Protein 6Z0P (pdb70)

Organism: Burkholderia cepacia (NCBI:txid292)

Nearest PDB structures (foldseek):
  6z0p-assembly1_B  TM=1.001E+00  e=2.762E-47  Burkholderia cepacia
  3la6-assembly2_J  TM=9.218E-01  e=3.001E-26  Escherichia coli K-12
  3la6-assembly2_L  TM=9.408E-01  e=1.227E-25  Escherichia coli K-12
  3la6-assembly1_G  TM=9.274E-01  e=5.536E-26  Escherichia coli K-12
  3la6-assembly2_M  TM=9.421E-01  e=2.892E-25  Escherichia coli K-12

Secondary structure (DSSP, 8-state):
----HHHHHHHHT--EEEEEE--HHHHHHHHHHHHTT------HHHH-TT-HHHHHHHHHHHHHHHHHHHTT--EEEEE-SSSSSSHHHHHHHHHHHHHHTT--EEEEE--TTT--GGGG---HHHHHTTSS-HHHH-EE-SSTTEEEE---SPPS-HHHHHTSSHHHHHHHHHTTT-SEEEEEPPP--SHHHHHHHHHH-SEEEEEEETTT--HHHHHHHHHHHHHTT--EEEEEEEEE--/-----HHHHHHHHT--EEEEEE--HHHHHHHHHHHHTT-SS---HHHH-TT-HHHHHHHHHHHHHHHHHHHTT-SEEEEE-SSSSSSHHHHHHHHHHHHHHHT--EEEEE--TTT--GGGG---HHHHHHTSS-HHHH-EE-SSTTEEEE---SPPS-HHHHHTSSHHHHHHHHHHHHSSEEEEEPPP--SHHHHHHHHHH-SEEEEEEETTT--HHHHHHHHHHHHHTT--EEEEEEEEE-

B-factor: mean 25.48, std 6.14, range [12.29, 55.73]

Structure (mmCIF, N/CA/C/O backbone):
data_6Z0P
#
_entry.id   6Z0P
#
_cell.length_a   44.270
_cell.length_b   90.480
_cell.length_c   61.340
_cell.angle_alpha   90.000
_cell.angle_beta   111.110
_cell.angle_gamma   90.000
#
_symmetry.space_group_name_H-M   'P 1 21 1'
#
loop_
_entity.id
_entity.type
_entity.pdbx_description
1 polymer BceF
2 non-polymer "ADENOSINE-5'-DIPHOSPHATE"
3 water water
#
loop_
_atom_site.group_PDB
_atom_site.id
_atom_site.type_symbol
_atom_site.label_atom_id
_atom_site.label_alt_id
_atom_site.label_comp_id
_atom_site.label_asym_id
_atom_site.label_entity_id
_atom_site.label_seq_id
_atom_site.pdbx_PDB_ins_code
_atom_site.Cartn_x
_atom_site.Cartn_y
_atom_site.Cartn_z
_atom_site.occupancy
_atom_site.B_iso_or_equiv
_atom_site.auth_seq_id
_atom_site.auth_comp_id
_atom_site.auth_asym_id
_atom_site.auth_atom_id
_atom_site.pdbx_PDB_model_num
ATOM 1 N N . GLY A 1 7 ? 26.752 12.422 6.915 1.00 30.84 477 GLY A N 1
ATOM 2 C CA . GLY A 1 7 ? 27.404 11.110 6.615 1.00 30.18 477 GLY A CA 1
ATOM 3 C C . GLY A 1 7 ? 28.046 11.066 5.240 1.00 29.49 477 GLY A C 1
ATOM 4 O O . GLY A 1 7 ? 28.206 12.128 4.613 1.00 30.37 477 GLY A O 1
ATOM 5 N N . ILE A 1 8 ? 28.408 9.869 4.780 1.00 29.01 478 ILE A N 1
ATOM 6 C CA . ILE A 1 8 ? 29.114 9.677 3.480 1.00 28.32 478 ILE A CA 1
ATOM 7 C C . ILE A 1 8 ? 28.145 9.962 2.332 1.00 29.02 478 ILE A C 1
ATOM 8 O O . ILE A 1 8 ? 26.999 9.476 2.377 1.00 28.71 478 ILE A O 1
ATOM 13 N N . GLU A 1 9 ? 28.616 10.743 1.359 1.00 28.73 479 GLU A N 1
ATOM 14 C CA . GLU A 1 9 ? 27.853 11.166 0.157 1.00 29.69 479 GLU A CA 1
ATOM 15 C C . GLU A 1 9 ? 28.468 10.539 -1.094 1.00 29.65 479 GLU A C 1
ATOM 16 O O . GLU A 1 9 ? 27.714 10.228 -2.035 1.00 29.44 479 GLU A O 1
ATOM 22 N N . ASP A 1 10 ? 29.789 10.371 -1.104 1.00 29.59 480 ASP A N 1
ATOM 23 C CA . ASP A 1 10 ? 30.542 9.913 -2.298 1.00 30.15 480 ASP A CA 1
ATOM 24 C C . ASP A 1 10 ? 30.408 8.398 -2.424 1.00 30.24 480 ASP A C 1
ATOM 25 O O . ASP A 1 10 ? 30.869 7.665 -1.553 1.00 29.87 480 ASP A O 1
ATOM 30 N N . PRO A 1 11 ? 29.818 7.870 -3.522 1.00 30.46 481 PRO A N 1
ATOM 31 C CA . PRO A 1 11 ? 29.633 6.431 -3.665 1.00 30.99 481 PRO A CA 1
ATOM 32 C C . PRO A 1 11 ? 30.966 5.734 -3.960 1.00 32.26 481 PRO A C 1
ATOM 33 O O . PRO A 1 11 ? 31.091 4.566 -3.652 1.00 33.18 481 PRO A O 1
ATOM 37 N N . ASP A 1 12 ? 31.916 6.457 -4.552 1.00 33.53 482 ASP A N 1
ATOM 38 C CA . ASP A 1 12 ? 33.236 5.892 -4.925 1.00 34.76 482 ASP A CA 1
ATOM 39 C C . ASP A 1 12 ? 34.021 5.575 -3.648 1.00 34.32 482 ASP A C 1
ATOM 40 O O . ASP A 1 12 ? 34.732 4.551 -3.638 1.00 35.24 482 ASP A O 1
ATOM 45 N N . ARG A 1 13 ? 33.874 6.385 -2.601 1.00 33.68 483 ARG A N 1
ATOM 46 C CA . ARG A 1 13 ? 34.583 6.133 -1.323 1.00 32.69 483 ARG A CA 1
ATOM 47 C C . ARG A 1 13 ? 34.055 4.831 -0.703 1.00 30.77 483 ARG A C 1
ATOM 48 O O . ARG A 1 13 ? 34.864 4.103 -0.102 1.00 29.42 483 ARG A O 1
ATOM 56 N N . ILE A 1 14 ? 32.771 4.517 -0.886 1.00 28.97 484 ILE A N 1
ATOM 57 C CA . ILE A 1 14 ? 32.136 3.314 -0.269 1.00 28.13 484 ILE A CA 1
ATOM 58 C C . ILE A 1 14 ? 32.716 2.039 -0.888 1.00 27.45 484 ILE A C 1
ATOM 59 O O . ILE A 1 14 ? 33.126 1.144 -0.122 1.00 26.29 484 ILE A O 1
ATOM 64 N N . GLU A 1 15 ? 32.717 1.921 -2.215 1.00 28.03 485 GLU A N 1
ATOM 65 C CA . GLU A 1 15 ? 33.201 0.673 -2.863 1.00 28.92 485 GLU A CA 1
ATOM 66 C C . GLU A 1 15 ? 34.696 0.508 -2.561 1.00 28.85 485 GLU A C 1
ATOM 67 O O . GLU A 1 15 ? 35.130 -0.639 -2.376 1.00 28.83 485 GLU A O 1
ATOM 73 N N . ARG A 1 16 ? 35.442 1.611 -2.480 1.00 27.96 486 ARG A N 1
ATOM 74 C CA . ARG A 1 16 ? 36.918 1.576 -2.299 1.00 28.87 486 ARG A CA 1
ATOM 75 C C . ARG A 1 16 ? 37.266 1.161 -0.870 1.00 28.62 486 ARG A C 1
ATOM 76 O O . ARG A 1 16 ? 38.135 0.292 -0.710 1.00 28.26 486 ARG A O 1
ATOM 84 N N . ALA A 1 17 ? 36.613 1.764 0.121 1.00 28.41 487 ALA A N 1
ATOM 85 C CA . ALA A 1 17 ? 36.944 1.584 1.553 1.00 28.57 487 ALA A CA 1
ATOM 86 C C . ALA A 1 17 ? 36.502 0.212 2.068 1.00 28.75 487 ALA A C 1
ATOM 87 O O . ALA A 1 17 ? 37.163 -0.282 2.997 1.00 28.15 487 ALA A O 1
ATOM 89 N N . PHE A 1 18 ? 35.423 -0.374 1.544 1.00 28.14 488 PHE A N 1
ATOM 90 C CA . PHE A 1 18 ? 34.900 -1.654 2.092 1.00 28.70 488 PHE A CA 1
ATOM 91 C C . PHE A 1 18 ? 34.871 -2.771 1.051 1.00 27.70 488 PHE A C 1
ATOM 92 O O . PHE A 1 18 ? 34.366 -3.854 1.406 1.00 28.20 488 PHE A O 1
ATOM 100 N N . ASN A 1 19 ? 35.418 -2.553 -0.147 1.00 27.19 489 ASN A N 1
ATOM 101 C CA . ASN A 1 19 ? 35.312 -3.531 -1.262 1.00 26.19 489 ASN A CA 1
ATOM 102 C C . ASN A 1 19 ? 33.852 -3.988 -1.328 1.00 24.96 489 ASN A C 1
ATOM 103 O O . ASN A 1 19 ? 33.580 -5.208 -1.278 1.00 24.78 489 ASN A O 1
ATOM 108 N N . LEU A 1 20 ? 32.948 -3.014 -1.400 1.00 22.83 490 LEU A N 1
ATOM 109 C CA . LEU A 1 20 ? 31.488 -3.244 -1.453 1.00 21.37 490 LEU A CA 1
ATOM 110 C C . LEU A 1 20 ? 30.971 -2.673 -2.765 1.00 21.12 490 LEU A C 1
ATOM 111 O O . LEU A 1 20 ? 30.742 -1.471 -2.879 1.00 20.62 490 LEU A O 1
ATOM 116 N N . PRO A 1 21 ? 30.794 -3.518 -3.801 1.00 20.77 491 PRO A N 1
ATOM 117 C CA . PRO A 1 21 ? 30.343 -3.039 -5.102 1.00 20.91 491 PRO A CA 1
ATOM 118 C C . PRO A 1 21 ? 28.868 -2.635 -4.993 1.00 20.74 491 PRO A C 1
ATOM 119 O O . PRO A 1 21 ? 28.082 -3.382 -4.429 1.00 20.94 491 PRO A O 1
ATOM 123 N N . LEU A 1 22 ? 28.543 -1.444 -5.487 1.00 20.77 492 LEU A N 1
ATOM 124 C CA . LEU A 1 22 ? 27.167 -0.900 -5.412 1.00 20.74 492 LEU A CA 1
ATOM 125 C C . LEU A 1 22 ? 26.373 -1.425 -6.601 1.00 20.65 492 LEU A C 1
ATOM 126 O O . LEU A 1 22 ? 26.756 -1.138 -7.751 1.00 19.67 492 LEU A O 1
ATOM 131 N N . TYR A 1 23 ? 25.304 -2.160 -6.319 1.00 20.90 493 TYR A N 1
ATOM 132 C CA . TYR A 1 23 ? 24.433 -2.756 -7.359 1.00 21.19 493 TYR A CA 1
ATOM 133 C C . TYR A 1 23 ? 23.465 -1.705 -7.890 1.00 21.43 493 TYR A C 1
ATOM 134 O O . TYR A 1 23 ? 22.909 -1.931 -8.970 1.00 20.58 493 TYR A O 1
ATOM 143 N N . GLY A 1 24 ? 23.252 -0.615 -7.156 1.00 20.68 494 GLY A N 1
ATOM 144 C CA . GLY A 1 24 ? 22.394 0.470 -7.653 1.00 21.21 494 GLY A CA 1
ATOM 145 C C . GLY A 1 24 ? 22.618 1.783 -6.942 1.00 20.95 494 GLY A C 1
ATOM 146 O O . GLY A 1 24 ? 22.933 1.774 -5.747 1.00 20.39 494 GLY A O 1
ATOM 147 N N . LEU A 1 25 ? 22.444 2.870 -7.688 1.00 21.89 495 LEU A N 1
ATOM 148 C CA . LEU A 1 25 ? 22.393 4.259 -7.174 1.00 21.24 495 LEU A CA 1
ATOM 149 C C . LEU A 1 25 ? 20.971 4.778 -7.394 1.00 21.34 495 LEU A C 1
ATOM 150 O O . LEU A 1 25 ? 20.558 4.921 -8.570 1.00 20.66 495 LEU A O 1
ATOM 155 N N . VAL A 1 26 ? 20.227 4.987 -6.311 1.00 20.11 496 VAL A N 1
ATOM 156 C CA . VAL A 1 26 ? 18.793 5.386 -6.391 1.00 20.37 496 VAL A CA 1
ATOM 157 C C . VAL A 1 26 ? 18.681 6.836 -5.947 1.00 20.69 496 VAL A C 1
ATOM 158 O O . VAL A 1 26 ? 18.870 7.140 -4.776 1.00 21.73 496 VAL A O 1
ATOM 162 N N . PRO A 1 27 ? 18.345 7.760 -6.867 1.00 21.67 497 PRO A N 1
ATOM 163 C CA . PRO A 1 27 ? 18.194 9.168 -6.523 1.00 21.57 497 PRO A CA 1
ATOM 164 C C . PRO A 1 27 ? 17.077 9.462 -5.521 1.00 22.12 497 PRO A C 1
ATOM 165 O O . PRO A 1 27 ? 16.113 8.723 -5.444 1.00 21.07 497 PRO A O 1
ATOM 169 N N . GLN A 1 28 ? 17.229 10.564 -4.795 1.00 23.18 498 GLN A N 1
ATOM 170 C CA . GLN A 1 28 ? 16.107 11.162 -4.036 1.00 24.80 498 GLN A CA 1
ATOM 171 C C . GLN A 1 28 ? 15.065 11.600 -5.060 1.00 24.87 498 GLN A C 1
ATOM 172 O O . GLN A 1 28 ? 15.395 12.499 -5.850 1.00 25.04 498 GLN A O 1
ATOM 178 N N . SER A 1 29 ? 13.890 10.969 -5.074 1.00 24.77 499 SER A N 1
ATOM 179 C CA . SER A 1 29 ? 12.786 11.298 -6.013 1.00 24.37 499 SER A CA 1
ATOM 180 C C . SER A 1 29 ? 11.926 12.411 -5.412 1.00 23.38 499 SER A C 1
ATOM 181 O O . SER A 1 29 ? 11.380 12.209 -4.311 1.00 22.19 499 SER A O 1
ATOM 184 N N . ALA A 1 30 ? 11.808 13.537 -6.116 1.00 23.79 500 ALA A N 1
ATOM 185 C CA . ALA A 1 30 ? 11.003 14.696 -5.670 1.00 23.58 500 ALA A CA 1
ATOM 186 C C . ALA A 1 30 ? 9.523 14.300 -5.613 1.00 24.06 500 ALA A C 1
ATOM 187 O O . ALA A 1 30 ? 8.813 14.793 -4.719 1.00 23.78 500 ALA A O 1
ATOM 189 N N . GLU A 1 31 ? 9.073 13.434 -6.524 1.00 24.55 501 GLU A N 1
ATOM 190 C CA . GLU A 1 31 ? 7.648 13.009 -6.593 1.00 25.00 501 GLU A CA 1
ATOM 191 C C . GLU A 1 31 ? 7.311 12.146 -5.377 1.00 23.52 501 GLU A C 1
ATOM 192 O O . GLU A 1 31 ? 6.208 12.304 -4.818 1.00 22.25 501 GLU A O 1
ATOM 198 N N . GLN A 1 32 ? 8.226 11.265 -4.982 1.00 22.85 502 GLN A N 1
ATOM 199 C CA . GLN A 1 32 ? 8.035 10.445 -3.766 1.00 22.15 502 GLN A CA 1
ATOM 200 C C . GLN A 1 32 ? 7.862 11.396 -2.582 1.00 22.26 502 GLN A C 1
ATOM 201 O O . GLN A 1 32 ? 6.931 11.187 -1.794 1.00 23.61 502 GLN A O 1
ATOM 207 N N . VAL A 1 33 ? 8.719 12.412 -2.475 1.00 23.06 503 VAL A N 1
ATOM 208 C CA . VAL A 1 33 ? 8.651 13.397 -1.357 1.00 23.73 503 VAL A CA 1
ATOM 209 C C . VAL A 1 33 ? 7.251 14.019 -1.351 1.00 24.05 503 VAL A C 1
ATOM 210 O O . VAL A 1 33 ? 6.640 14.081 -0.272 1.00 24.22 503 VAL A O 1
ATOM 214 N N . LYS A 1 34 ? 6.759 14.432 -2.521 1.00 26.04 504 LYS A N 1
ATOM 215 C CA . LYS A 1 34 ? 5.421 15.062 -2.676 1.00 26.81 504 LYS A CA 1
ATOM 216 C C . LYS A 1 34 ? 4.335 14.098 -2.199 1.00 27.34 504 LYS A C 1
ATOM 217 O O . LYS A 1 34 ? 3.456 14.522 -1.428 1.00 28.99 504 LYS A O 1
ATOM 223 N N . LEU A 1 35 ? 4.392 12.853 -2.669 1.00 27.65 505 LEU A N 1
ATOM 224 C CA . LEU A 1 35 ? 3.375 11.811 -2.375 1.00 27.75 505 LEU A CA 1
ATOM 225 C C . LEU A 1 35 ? 3.323 11.506 -0.878 1.00 28.32 505 LEU A C 1
ATOM 226 O O . LEU A 1 35 ? 2.227 11.185 -0.387 1.00 28.70 505 LEU A O 1
ATOM 231 N N . ASP A 1 36 ? 4.469 11.559 -0.198 1.00 29.72 506 ASP A N 1
ATOM 232 C CA . ASP A 1 36 ? 4.567 11.298 1.261 1.00 30.17 506 ASP A CA 1
ATOM 233 C C . ASP A 1 36 ? 3.949 12.474 2.019 1.00 30.84 506 ASP A C 1
ATOM 234 O O . ASP A 1 36 ? 3.206 12.224 2.979 1.00 29.81 506 ASP A O 1
ATOM 239 N N . ALA A 1 37 ? 4.247 13.702 1.599 1.00 32.94 507 ALA A N 1
ATOM 240 C CA . ALA A 1 37 ? 3.635 14.934 2.147 1.00 34.88 507 ALA A CA 1
ATOM 241 C C . ALA A 1 37 ? 2.114 14.835 2.016 1.00 36.97 507 ALA A C 1
ATOM 242 O O . ALA A 1 37 ? 1.402 15.066 3.007 1.00 37.45 507 ALA A O 1
ATOM 244 N N . GLN A 1 38 ? 1.657 14.478 0.819 1.00 38.48 508 GLN A N 1
ATOM 245 C CA . GLN A 1 38 ? 0.225 14.360 0.452 1.00 40.24 508 GLN A CA 1
ATOM 246 C C . GLN A 1 38 ? -0.421 13.249 1.283 1.00 41.52 508 GLN A C 1
ATOM 247 O O . GLN A 1 38 ? -1.574 13.436 1.720 1.00 42.46 508 GLN A O 1
ATOM 253 N N . ALA A 1 39 ? 0.298 12.147 1.509 1.00 42.72 509 ALA A N 1
ATOM 254 C CA . ALA A 1 39 ? -0.187 11.010 2.325 1.00 44.07 509 ALA A CA 1
ATOM 255 C C . ALA A 1 39 ? -0.279 11.454 3.782 1.00 44.85 509 ALA A C 1
ATOM 256 O O . ALA A 1 39 ? -1.267 11.113 4.454 1.00 44.63 509 ALA A O 1
ATOM 258 N N . GLU A 1 40 ? 0.745 12.171 4.239 1.00 46.92 510 GLU A N 1
ATOM 259 C CA . GLU A 1 40 ? 0.827 12.709 5.618 1.00 48.40 510 GLU A CA 1
ATOM 260 C C . GLU A 1 40 ? -0.405 13.582 5.887 1.00 49.81 510 GLU A C 1
ATOM 261 O O . GLU A 1 40 ? -1.205 13.200 6.768 1.00 50.96 510 GLU A O 1
ATOM 267 N N . LYS A 1 41 ? -0.574 14.680 5.141 1.00 49.86 511 LYS A N 1
ATOM 268 C CA . LYS A 1 41 ? -1.628 15.700 5.427 1.00 50.61 511 LYS A CA 1
ATOM 269 C C . LYS A 1 41 ? -3.014 15.042 5.386 1.00 49.98 511 LYS A C 1
ATOM 270 O O . LYS A 1 41 ? -3.842 15.387 6.251 1.00 49.63 511 LYS A O 1
ATOM 276 N N . SER A 1 42 ? -3.262 14.131 4.441 1.00 48.89 512 SER A N 1
ATOM 277 C CA . SER A 1 42 ? -4.542 13.379 4.347 1.00 48.88 512 SER A CA 1
ATOM 278 C C . SER A 1 42 ? -4.549 12.298 5.432 1.00 48.78 512 SER A C 1
ATOM 279 O O . SER A 1 42 ? -3.529 11.600 5.543 1.00 50.47 512 SER A O 1
ATOM 282 N N . GLY A 1 43 ? -5.628 12.157 6.207 1.00 49.38 513 GLY A N 1
ATOM 283 C CA . GLY A 1 43 ? -5.689 11.152 7.288 1.00 49.54 513 GLY A CA 1
ATOM 284 C C . GLY A 1 43 ? -5.670 9.743 6.726 1.00 49.43 513 GLY A C 1
ATOM 285 O O . GLY A 1 43 ? -6.669 9.021 6.914 1.00 50.23 513 GLY A O 1
ATOM 286 N N . SER A 1 44 ? -4.565 9.358 6.079 1.00 48.70 514 SER A N 1
ATOM 287 C CA . SER A 1 44 ? -4.474 8.137 5.236 1.00 48.24 514 SER A CA 1
ATOM 288 C C . SER A 1 44 ? -3.753 7.008 5.965 1.00 47.02 514 SER A C 1
ATOM 289 O O . SER A 1 44 ? -2.869 7.276 6.807 1.00 47.07 514 SER A O 1
ATOM 292 N N . ARG A 1 45 ? -4.112 5.786 5.584 1.00 45.06 515 ARG A N 1
ATOM 293 C CA . ARG A 1 45 ? -3.619 4.536 6.200 1.00 44.12 515 ARG A CA 1
ATOM 294 C C . ARG A 1 45 ? -2.926 3.698 5.133 1.00 41.16 515 ARG A C 1
ATOM 295 O O . ARG A 1 45 ? -2.812 2.475 5.340 1.00 42.23 515 ARG A O 1
ATOM 303 N N . THR A 1 46 ? -2.489 4.317 4.037 1.00 38.83 516 THR A N 1
ATOM 304 C CA . THR A 1 46 ? -1.823 3.579 2.937 1.00 37.21 516 THR A CA 1
ATOM 305 C C . THR A 1 46 ? -0.645 4.385 2.391 1.00 35.83 516 THR A C 1
ATOM 306 O O . THR A 1 46 ? -0.700 5.630 2.440 1.00 36.79 516 THR A O 1
ATOM 310 N N . ARG A 1 47 ? 0.370 3.679 1.889 1.00 32.97 517 ARG A N 1
ATOM 311 C CA . ARG A 1 47 ? 1.587 4.275 1.282 1.00 32.53 517 ARG A CA 1
ATOM 312 C C . ARG A 1 47 ? 1.537 4.055 -0.226 1.00 31.00 517 ARG A C 1
ATOM 313 O O . ARG A 1 47 ? 1.305 2.932 -0.667 1.00 29.07 517 ARG A O 1
ATOM 321 N N . PRO A 1 48 ? 1.763 5.107 -1.050 1.00 30.72 518 PRO A N 1
ATOM 322 C CA . PRO A 1 48 ? 1.702 4.981 -2.505 1.00 30.44 518 PRO A CA 1
ATOM 323 C C . PRO A 1 48 ? 2.972 4.362 -3.097 1.00 29.42 518 PRO A C 1
ATOM 324 O O . PRO A 1 48 ? 4.051 4.877 -2.857 1.00 31.24 518 PRO A O 1
ATOM 328 N N . ILE A 1 49 ? 2.806 3.286 -3.867 1.00 28.27 519 ILE A N 1
ATOM 329 C CA . ILE A 1 49 ? 3.937 2.577 -4.527 1.00 27.15 519 ILE A CA 1
ATOM 330 C C . ILE A 1 49 ? 4.333 3.357 -5.779 1.00 25.75 519 ILE A C 1
ATOM 331 O O . ILE A 1 49 ? 3.530 3.418 -6.716 1.00 24.97 519 ILE A O 1
ATOM 336 N N . LEU A 1 50 ? 5.550 3.896 -5.786 1.00 24.27 520 LEU A N 1
ATOM 337 C CA . LEU A 1 50 ? 6.041 4.813 -6.843 1.00 23.74 520 LEU A CA 1
ATOM 338 C C . LEU A 1 50 ? 6.107 4.074 -8.182 1.00 22.68 520 LEU A C 1
ATOM 339 O O . LEU A 1 50 ? 5.687 4.663 -9.197 1.00 22.91 520 LEU A O 1
ATOM 344 N N . ALA A 1 51 ? 6.628 2.843 -8.180 1.00 21.11 521 ALA A N 1
ATOM 345 C CA . ALA A 1 51 ? 6.827 2.011 -9.389 1.00 21.29 521 ALA A CA 1
ATOM 346 C C . ALA A 1 51 ? 5.482 1.815 -10.096 1.00 21.39 521 ALA A C 1
ATOM 347 O O . ALA A 1 51 ? 5.483 1.722 -11.328 1.00 21.73 521 ALA A O 1
ATOM 349 N N . SER A 1 52 ? 4.388 1.763 -9.330 1.00 22.37 522 SER A N 1
ATOM 350 C CA . SER A 1 52 ? 2.995 1.669 -9.845 1.00 23.45 522 SER A CA 1
ATOM 351 C C . SER A 1 52 ? 2.543 3.022 -10.410 1.00 23.54 522 SER A C 1
ATOM 352 O O . SER A 1 52 ? 2.040 3.050 -11.552 1.00 25.25 522 SER A O 1
ATOM 355 N N . LEU A 1 53 ? 2.687 4.098 -9.633 1.00 23.40 523 LEU A N 1
ATOM 356 C CA . LEU A 1 53 ? 2.113 5.427 -9.976 1.00 23.25 523 LEU A CA 1
ATOM 357 C C . LEU A 1 53 ? 2.962 6.155 -11.017 1.00 23.10 523 LEU A C 1
ATOM 358 O O . LEU A 1 53 ? 2.372 6.902 -11.810 1.00 22.64 523 LEU A O 1
ATOM 363 N N . ARG A 1 54 ? 4.287 6.020 -10.971 1.00 21.59 524 ARG A N 1
ATOM 364 C CA . ARG A 1 54 ? 5.189 6.830 -11.835 1.00 22.07 524 ARG A CA 1
ATOM 365 C C . ARG A 1 54 ? 6.210 5.941 -12.531 1.00 21.68 524 ARG A C 1
ATOM 366 O O . ARG A 1 54 ? 7.386 5.955 -12.169 1.00 21.14 524 ARG A O 1
ATOM 374 N N . PRO A 1 55 ? 5.804 5.205 -13.591 1.00 21.02 525 PRO A N 1
ATOM 375 C CA . PRO A 1 55 ? 6.681 4.254 -14.269 1.00 21.28 525 PRO A CA 1
ATOM 376 C C . PRO A 1 55 ? 7.991 4.823 -14.819 1.00 21.23 525 PRO A C 1
ATOM 377 O O . PRO A 1 55 ? 8.889 4.045 -14.983 1.00 23.31 525 PRO A O 1
ATOM 381 N N . LYS A 1 56 ? 8.067 6.115 -15.145 1.00 21.89 526 LYS A N 1
ATOM 382 C CA . LYS A 1 56 ? 9.342 6.674 -15.668 1.00 22.56 526 LYS A CA 1
ATOM 383 C C . LYS A 1 56 ? 9.907 7.700 -14.677 1.00 23.18 526 LYS A C 1
ATOM 384 O O . LYS A 1 56 ? 10.687 8.575 -15.106 1.00 23.12 526 LYS A O 1
ATOM 390 N N . ASP A 1 57 ? 9.610 7.552 -13.385 1.00 22.60 527 ASP A N 1
ATOM 391 C CA . ASP A 1 57 ? 10.321 8.337 -12.343 1.00 23.09 527 ASP A CA 1
ATOM 392 C C . ASP A 1 57 ? 11.798 7.931 -12.398 1.00 22.57 527 ASP A C 1
ATOM 393 O O . ASP A 1 57 ? 12.083 6.734 -12.597 1.00 21.73 527 ASP A O 1
ATOM 398 N N . LEU A 1 58 ? 12.706 8.896 -12.268 1.00 22.70 528 LEU A N 1
ATOM 399 C CA . LEU A 1 58 ? 14.167 8.621 -12.307 1.00 23.28 528 LEU A CA 1
ATOM 400 C C . LEU A 1 58 ? 14.533 7.547 -11.280 1.00 22.67 528 LEU A C 1
ATOM 401 O O . LEU A 1 58 ? 15.379 6.700 -11.610 1.00 23.28 528 LEU A O 1
ATOM 406 N N . SER A 1 59 ? 13.922 7.564 -10.095 1.00 22.30 529 SER A N 1
ATOM 407 C CA . SER A 1 59 ? 14.199 6.556 -9.040 1.00 22.02 529 SER A CA 1
ATOM 408 C C . SER A 1 59 ? 13.697 5.189 -9.499 1.00 22.60 529 SER A C 1
ATOM 409 O O . SER A 1 59 ? 14.461 4.220 -9.390 1.00 21.67 529 SER A O 1
ATOM 412 N N . VAL A 1 60 ? 12.477 5.135 -10.033 1.00 23.13 530 VAL A N 1
ATOM 413 C CA . VAL A 1 60 ? 11.893 3.884 -10.598 1.00 23.27 530 VAL A CA 1
ATOM 414 C C . VAL A 1 60 ? 12.800 3.404 -11.731 1.00 23.93 530 VAL A C 1
ATOM 415 O O . VAL A 1 60 ? 12.994 2.186 -11.854 1.00 24.07 530 VAL A O 1
ATOM 419 N N . GLU A 1 61 ? 13.334 4.322 -12.534 1.00 24.01 531 GLU A N 1
ATOM 420 C CA . GLU A 1 61 ? 14.209 3.943 -13.668 1.00 24.92 531 GLU A CA 1
ATOM 421 C C . GLU A 1 61 ? 15.503 3.345 -13.108 1.00 23.92 531 GLU A C 1
ATOM 422 O O . GLU A 1 61 ? 16.001 2.367 -13.686 1.00 23.79 531 GLU A O 1
ATOM 428 N N . SER A 1 62 ? 16.033 3.893 -12.017 1.00 22.83 532 SER A N 1
ATOM 429 C CA . SER A 1 62 ? 17.294 3.377 -11.426 1.00 22.35 532 SER A CA 1
ATOM 430 C C . SER A 1 62 ? 17.035 1.994 -10.821 1.00 21.87 532 SER A C 1
ATOM 431 O O . SER A 1 62 ? 17.943 1.147 -10.870 1.00 21.56 532 SER A O 1
ATOM 434 N N . LEU A 1 63 ? 15.826 1.778 -10.305 1.00 20.81 533 LEU A N 1
ATOM 435 C CA . LEU A 1 63 ? 15.415 0.520 -9.628 1.00 21.36 533 LEU A CA 1
ATOM 436 C C . LEU A 1 63 ? 15.232 -0.626 -10.631 1.00 21.74 533 LEU A C 1
ATOM 437 O O . LEU A 1 63 ? 15.387 -1.782 -10.214 1.00 20.72 533 LEU A O 1
ATOM 442 N N . ARG A 1 64 ? 14.887 -0.344 -11.891 1.00 23.32 534 ARG A N 1
ATOM 443 C CA . ARG A 1 64 ? 14.752 -1.411 -12.923 1.00 24.08 534 ARG A CA 1
ATOM 444 C C . ARG A 1 64 ? 16.145 -1.940 -13.252 1.00 24.27 534 ARG A C 1
ATOM 445 O O . ARG A 1 64 ? 16.297 -3.156 -13.455 1.00 23.31 534 ARG A O 1
ATOM 453 N N . SER A 1 65 ? 17.125 -1.047 -13.275 1.00 25.26 535 SER A N 1
ATOM 454 C CA . SER A 1 65 ? 18.549 -1.410 -13.450 1.00 25.92 535 SER A CA 1
ATOM 455 C C . SER A 1 65 ? 19.005 -2.300 -12.292 1.00 26.13 535 SER A C 1
ATOM 456 O O . SER A 1 65 ? 19.702 -3.298 -12.540 1.00 26.71 535 SER A O 1
ATOM 459 N N . LEU A 1 66 ? 18.628 -1.932 -11.071 1.00 25.36 536 LEU A N 1
ATOM 460 C CA . LEU A 1 66 ? 18.985 -2.679 -9.840 1.00 25.81 536 LEU A CA 1
ATOM 461 C C . LEU A 1 66 ? 18.332 -4.059 -9.907 1.00 26.13 536 LEU A C 1
ATOM 462 O O . LEU A 1 66 ? 19.036 -5.060 -9.709 1.00 26.35 536 LEU A O 1
ATOM 467 N N . ARG A 1 67 ? 17.028 -4.085 -10.188 1.00 27.13 537 ARG A N 1
ATOM 468 C CA . ARG A 1 67 ? 16.227 -5.329 -10.321 1.00 27.50 537 ARG A CA 1
ATOM 469 C C . ARG A 1 67 ? 16.963 -6.362 -11.186 1.00 27.93 537 ARG A C 1
ATOM 470 O O . ARG A 1 67 ? 17.029 -7.521 -10.765 1.00 27.26 537 ARG A O 1
ATOM 478 N N . THR A 1 68 ? 17.474 -5.974 -12.356 1.00 27.53 538 THR A N 1
ATOM 479 C CA . THR A 1 68 ? 18.143 -6.905 -13.306 1.00 27.79 538 THR A CA 1
ATOM 480 C C . THR A 1 68 ? 19.458 -7.419 -12.703 1.00 27.31 538 THR A C 1
ATOM 481 O O . THR A 1 68 ? 19.748 -8.616 -12.850 1.00 26.74 538 THR A O 1
ATOM 485 N N . ALA A 1 69 ? 20.230 -6.545 -12.063 1.00 27.67 539 ALA A N 1
ATOM 486 C CA . ALA A 1 69 ? 21.548 -6.885 -11.477 1.00 27.98 539 ALA A CA 1
ATOM 487 C C . ALA A 1 69 ? 21.368 -7.920 -10.359 1.00 28.56 539 ALA A C 1
ATOM 488 O O . ALA A 1 69 ? 22.142 -8.895 -10.322 1.00 28.09 539 ALA A O 1
ATOM 490 N N . MET A 1 70 ? 20.359 -7.731 -9.506 1.00 29.71 540 MET A N 1
ATOM 491 C CA . MET A 1 70 ? 20.022 -8.659 -8.392 1.00 31.13 540 MET A CA 1
ATOM 492 C C . MET A 1 70 ? 19.583 -10.016 -8.954 1.00 32.13 540 MET A C 1
ATOM 493 O O . MET A 1 70 ? 19.904 -11.036 -8.323 1.00 33.53 540 MET A O 1
ATOM 498 N N . GLN A 1 71 ? 18.858 -10.026 -10.076 1.00 34.02 541 GLN A N 1
ATOM 499 C CA . GLN A 1 71 ? 18.355 -11.278 -10.708 1.00 34.67 541 GLN A CA 1
ATOM 500 C C . GLN A 1 71 ? 19.542 -12.127 -11.156 1.00 35.12 541 GLN A C 1
ATOM 501 O O . GLN A 1 71 ? 19.528 -13.346 -10.905 1.00 35.30 541 GLN A O 1
ATOM 507 N N . PHE A 1 72 ? 20.529 -11.497 -11.787 1.00 34.71 542 PHE A N 1
ATOM 508 C CA . PHE A 1 72 ? 21.777 -12.173 -12.215 1.00 34.58 542 PHE A CA 1
ATOM 509 C C . PHE A 1 72 ? 22.506 -12.681 -10.964 1.00 34.38 542 PHE A C 1
ATOM 510 O O . PHE A 1 72 ? 22.995 -13.826 -10.981 1.00 33.09 542 PHE A O 1
ATOM 518 N N . ALA A 1 73 ? 22.547 -11.872 -9.901 1.00 34.09 543 ALA A N 1
ATOM 519 C CA . ALA A 1 73 ? 23.202 -12.236 -8.624 1.00 34.41 543 ALA A CA 1
ATOM 520 C C . ALA A 1 73 ? 22.593 -13.536 -8.097 1.00 34.65 543 ALA A C 1
ATOM 521 O O . ALA A 1 73 ? 23.348 -14.504 -7.893 1.00 35.38 543 ALA A O 1
ATOM 523 N N . MET A 1 74 ? 21.274 -13.556 -7.906 1.00 36.30 544 MET A N 1
ATOM 524 C CA . MET A 1 74 ? 20.578 -14.687 -7.234 1.00 37.20 544 MET A CA 1
ATOM 525 C C . MET A 1 74 ? 20.620 -15.963 -8.091 1.00 38.79 544 MET A C 1
ATOM 526 O O . MET A 1 74 ? 20.693 -17.045 -7.477 1.00 38.84 544 MET A O 1
ATOM 531 N N . MET A 1 75 ? 20.621 -15.886 -9.426 1.00 39.01 545 MET A N 1
ATOM 532 C CA . MET A 1 75 ? 20.697 -17.133 -10.243 1.00 41.00 545 MET A CA 1
ATOM 533 C C . MET A 1 75 ? 22.143 -17.650 -10.306 1.00 40.50 545 MET A C 1
ATOM 534 O O . MET A 1 75 ? 22.303 -18.879 -10.417 1.00 41.36 545 MET A O 1
ATOM 539 N N . ASP A 1 76 ? 23.165 -16.786 -10.253 1.00 40.78 546 ASP A N 1
ATOM 540 C CA . ASP A 1 76 ? 24.576 -17.245 -10.113 1.00 40.64 546 ASP A CA 1
ATOM 541 C C . ASP A 1 76 ? 24.733 -17.990 -8.794 1.00 39.99 546 ASP A C 1
ATOM 542 O O . ASP A 1 76 ? 25.558 -18.924 -8.714 1.00 40.11 546 ASP A O 1
ATOM 547 N N . ALA A 1 77 ? 23.996 -17.545 -7.788 1.00 38.75 547 ALA A N 1
ATOM 548 C CA . ALA A 1 77 ? 24.101 -18.100 -6.429 1.00 37.81 547 ALA A CA 1
ATOM 549 C C . ALA A 1 77 ? 23.216 -19.341 -6.312 1.00 36.91 547 ALA A C 1
ATOM 550 O O . ALA A 1 77 ? 23.297 -20.011 -5.265 1.00 36.41 547 ALA A O 1
ATOM 552 N N . LYS A 1 78 ? 22.416 -19.634 -7.342 1.00 35.25 548 LYS A N 1
ATOM 553 C CA . LYS A 1 78 ? 21.433 -20.747 -7.326 1.00 35.51 548 LYS A CA 1
ATOM 554 C C . LYS A 1 78 ? 20.640 -20.628 -6.025 1.00 34.68 548 LYS A C 1
ATOM 555 O O . LYS A 1 78 ? 20.667 -21.561 -5.197 1.00 35.77 548 LYS A O 1
ATOM 561 N N . ASN A 1 79 ? 19.998 -19.482 -5.846 1.00 32.45 549 ASN A N 1
ATOM 562 C CA . ASN A 1 79 ? 19.265 -19.155 -4.606 1.00 30.33 549 ASN A CA 1
ATOM 563 C C . ASN A 1 79 ? 18.136 -18.222 -4.971 1.00 28.64 549 ASN A C 1
ATOM 564 O O . ASN A 1 79 ? 18.395 -17.208 -5.642 1.00 27.78 549 ASN A O 1
ATOM 569 N N . ARG A 1 80 ? 16.939 -18.523 -4.488 1.00 27.82 550 ARG A N 1
ATOM 570 C CA . ARG A 1 80 ? 15.834 -17.627 -4.867 1.00 27.38 550 ARG A CA 1
ATOM 571 C C . ARG A 1 80 ? 15.372 -16.828 -3.664 1.00 24.68 550 ARG A C 1
ATOM 572 O O . ARG A 1 80 ? 14.288 -16.231 -3.719 1.00 22.48 550 ARG A O 1
ATOM 580 N N . VAL A 1 81 ? 16.269 -16.650 -2.710 1.00 22.71 551 VAL A N 1
ATOM 581 C CA . VAL A 1 81 ? 16.028 -15.748 -1.561 1.00 21.68 551 VAL A CA 1
ATOM 582 C C . VAL A 1 81 ? 16.921 -14.526 -1.742 1.00 20.27 551 VAL A C 1
ATOM 583 O O . VAL A 1 81 ? 18.136 -14.700 -1.923 1.00 20.56 551 VAL A O 1
ATOM 587 N N . ILE A 1 82 ? 16.305 -13.348 -1.737 1.00 18.80 552 ILE A N 1
ATOM 588 C CA . ILE A 1 82 ? 17.001 -12.031 -1.704 1.00 18.30 552 ILE A CA 1
ATOM 589 C C . ILE A 1 82 ? 16.710 -11.392 -0.346 1.00 17.30 552 ILE A C 1
ATOM 590 O O . ILE A 1 82 ? 15.536 -11.411 0.107 1.00 16.36 552 ILE A O 1
ATOM 595 N N . VAL A 1 83 ? 17.744 -10.827 0.273 1.00 16.23 553 VAL A N 1
ATOM 596 C CA . VAL A 1 83 ? 17.610 -10.132 1.580 1.00 16.17 553 VAL A CA 1
ATOM 597 C C . VAL A 1 83 ? 18.198 -8.725 1.442 1.00 15.54 553 VAL A C 1
ATOM 598 O O . VAL A 1 83 ? 19.352 -8.573 0.976 1.00 15.25 553 VAL A O 1
ATOM 602 N N . LEU A 1 84 ? 17.416 -7.729 1.838 1.00 15.35 554 LEU A N 1
ATOM 603 C CA . LEU A 1 84 ? 17.913 -6.353 2.066 1.00 15.24 554 LEU A CA 1
ATOM 604 C C . LEU A 1 84 ? 17.984 -6.098 3.571 1.00 14.88 554 LEU A C 1
ATOM 605 O O . LEU A 1 84 ? 17.006 -6.374 4.292 1.00 15.00 554 LEU A O 1
ATOM 610 N N . THR A 1 85 ? 19.121 -5.578 4.020 1.00 14.52 555 THR A N 1
ATOM 611 C CA . THR A 1 85 ? 19.308 -5.118 5.415 1.00 15.33 555 THR A CA 1
ATOM 612 C C . THR A 1 85 ? 19.926 -3.726 5.378 1.00 15.28 555 THR A C 1
ATOM 613 O O . THR A 1 85 ? 20.199 -3.223 4.285 1.00 15.56 555 THR A O 1
ATOM 617 N N . GLY A 1 86 ? 20.129 -3.126 6.539 1.00 16.22 556 GLY A N 1
ATOM 618 C CA . GLY A 1 86 ? 20.731 -1.789 6.607 1.00 17.16 556 GLY A CA 1
ATOM 619 C C . GLY A 1 86 ? 21.252 -1.508 8.003 1.00 18.11 556 GLY A C 1
ATOM 620 O O . GLY A 1 86 ? 20.938 -2.236 8.932 1.00 19.27 556 GLY A O 1
ATOM 621 N N . PRO A 1 87 ? 22.044 -0.434 8.175 1.00 20.09 557 PRO A N 1
ATOM 622 C CA . PRO A 1 87 ? 22.638 -0.113 9.470 1.00 20.18 557 PRO A CA 1
ATOM 623 C C . PRO A 1 87 ? 21.613 0.370 10.500 1.00 20.42 557 PRO A C 1
ATOM 624 O O . PRO A 1 87 ? 21.750 0.044 11.659 1.00 20.57 557 PRO A O 1
ATOM 628 N N . THR A 1 88 ? 20.639 1.164 10.066 1.00 20.17 558 THR A N 1
ATOM 629 C CA . THR A 1 88 ? 19.611 1.736 10.968 1.00 20.99 558 THR A CA 1
ATOM 630 C C . THR A 1 88 ? 18.300 1.928 10.222 1.00 20.99 558 THR A C 1
ATOM 631 O O . THR A 1 88 ? 18.266 1.854 8.998 1.00 21.19 558 THR A O 1
ATOM 635 N N . PRO A 1 89 ? 17.191 2.236 10.927 1.00 21.40 559 PRO A N 1
ATOM 636 C CA . PRO A 1 89 ? 15.989 2.764 10.283 1.00 21.70 559 PRO A CA 1
ATOM 637 C C . PRO A 1 89 ? 16.203 4.131 9.617 1.00 21.68 559 PRO A C 1
ATOM 638 O O . PRO A 1 89 ? 17.167 4.800 9.945 1.00 23.19 559 PRO A O 1
ATOM 642 N N . GLY A 1 90 ? 15.300 4.509 8.709 1.00 20.89 560 GLY A N 1
ATOM 643 C CA . GLY A 1 90 ? 15.289 5.837 8.060 1.00 20.56 560 GLY A CA 1
ATOM 644 C C . GLY A 1 90 ? 16.165 5.902 6.824 1.00 20.27 560 GLY A C 1
ATOM 645 O O . GLY A 1 90 ? 16.445 7.020 6.376 1.00 21.42 560 GLY A O 1
ATOM 646 N N . ILE A 1 91 ? 16.535 4.754 6.256 1.00 18.97 561 ILE A N 1
ATOM 647 C CA . ILE A 1 91 ? 17.503 4.668 5.122 1.00 18.94 561 ILE A CA 1
ATOM 648 C C . ILE A 1 91 ? 16.755 4.472 3.796 1.00 18.70 561 ILE A C 1
ATOM 649 O O . ILE A 1 91 ? 17.382 4.660 2.738 1.00 18.36 561 ILE A O 1
ATOM 654 N N . GLY A 1 92 ? 15.474 4.098 3.847 1.00 18.46 562 GLY A N 1
ATOM 655 C CA . GLY A 1 92 ? 14.6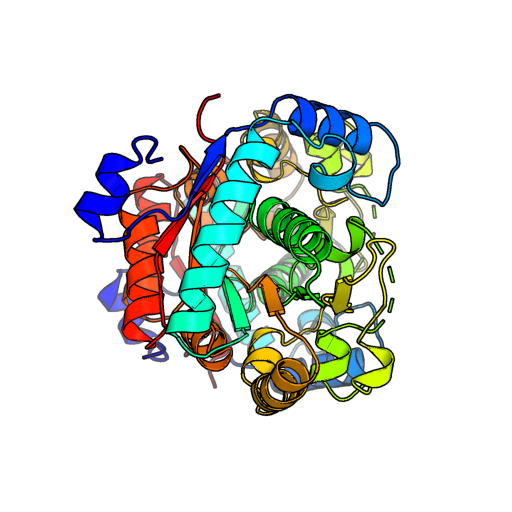54 3.819 2.651 1.00 18.67 562 GLY A CA 1
ATOM 656 C C . GLY A 1 92 ? 14.547 2.337 2.339 1.00 18.81 562 GLY A C 1
ATOM 657 O O . GLY A 1 92 ? 14.281 2.006 1.166 1.00 18.11 562 GLY A O 1
ATOM 658 N N . LYS A 1 93 ? 14.713 1.458 3.328 1.00 17.80 563 LYS A N 1
ATOM 659 C CA . LYS A 1 93 ? 14.688 -0.006 3.057 1.00 18.75 563 LYS A CA 1
ATOM 660 C C . LYS A 1 93 ? 13.255 -0.442 2.700 1.00 18.96 563 LYS A C 1
ATOM 661 O O . LYS A 1 93 ? 13.112 -1.258 1.780 1.00 19.18 563 LYS A O 1
ATOM 667 N N . SER A 1 94 ? 12.234 0.060 3.397 1.00 18.58 564 SER A N 1
ATOM 668 C CA . SER A 1 94 ? 10.805 -0.189 3.060 1.00 18.85 564 SER A CA 1
ATOM 669 C C . SER A 1 94 ? 10.561 0.213 1.606 1.00 18.08 564 SER A C 1
ATOM 670 O O . SER A 1 94 ? 10.018 -0.589 0.832 1.00 17.30 564 SER A O 1
ATOM 673 N N . PHE A 1 95 ? 10.944 1.444 1.278 1.00 17.80 565 PHE A N 1
ATOM 674 C CA . PHE A 1 95 ? 10.709 2.064 -0.050 1.00 17.78 565 PHE A CA 1
ATOM 675 C C . PHE A 1 95 ? 11.350 1.210 -1.147 1.00 17.53 565 PHE A C 1
ATOM 676 O O . PHE A 1 95 ? 10.683 0.944 -2.155 1.00 16.21 565 PHE A O 1
ATOM 684 N N . LEU A 1 96 ?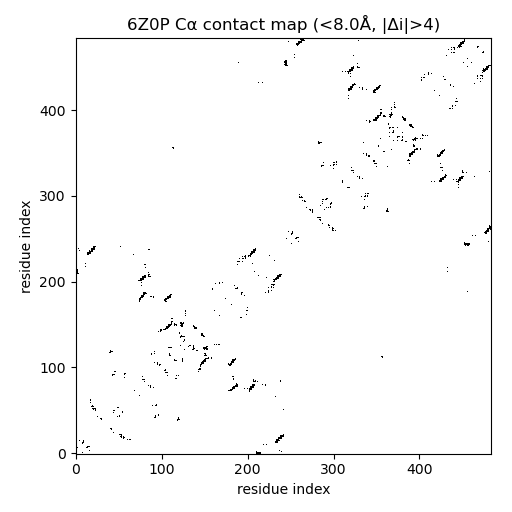 12.604 0.794 -0.963 1.00 17.81 566 LEU A N 1
ATOM 685 C CA . LEU A 1 96 ? 13.343 0.012 -1.989 1.00 17.74 566 LEU A CA 1
ATOM 686 C C . LEU A 1 96 ? 12.752 -1.391 -2.133 1.00 17.99 566 LEU A C 1
ATOM 687 O O . LEU A 1 96 ? 12.727 -1.878 -3.258 1.00 17.39 566 LEU A O 1
ATOM 692 N N . THR A 1 97 ? 12.382 -2.050 -1.035 1.00 18.59 567 THR A N 1
ATOM 693 C CA . THR A 1 97 ? 11.944 -3.474 -1.070 1.00 19.28 567 THR A CA 1
ATOM 694 C C . THR A 1 97 ? 10.600 -3.565 -1.795 1.00 18.74 567 THR A C 1
ATOM 695 O O . THR A 1 97 ? 10.450 -4.445 -2.665 1.00 18.46 567 THR A O 1
ATOM 699 N N . VAL A 1 98 ? 9.655 -2.701 -1.431 1.00 18.53 568 VAL A N 1
ATOM 700 C CA . VAL A 1 98 ? 8.266 -2.753 -1.970 1.00 18.43 568 VAL A CA 1
ATOM 701 C C . VAL A 1 98 ? 8.319 -2.400 -3.464 1.00 18.56 568 VAL A C 1
ATOM 702 O O . VAL A 1 98 ? 7.613 -3.059 -4.259 1.00 18.30 568 VAL A O 1
ATOM 706 N N . ASN A 1 99 ? 9.149 -1.428 -3.843 1.00 18.24 569 ASN A N 1
ATOM 707 C CA . ASN A 1 99 ? 9.272 -0.972 -5.253 1.00 18.79 569 ASN A CA 1
ATOM 708 C C . ASN A 1 99 ? 10.056 -2.004 -6.059 1.00 18.95 569 ASN A C 1
ATOM 709 O O . ASN A 1 99 ? 9.791 -2.160 -7.262 1.00 19.63 569 ASN A O 1
ATOM 714 N N . LEU A 1 100 ? 10.995 -2.689 -5.421 1.00 19.23 570 LEU A N 1
ATOM 715 C CA . LEU A 1 100 ? 11.767 -3.750 -6.104 1.00 19.57 570 LEU A CA 1
ATOM 716 C C . LEU A 1 100 ? 10.855 -4.965 -6.282 1.00 18.99 570 LEU A C 1
ATOM 717 O O . LEU A 1 100 ? 10.973 -5.645 -7.304 1.00 19.41 570 LEU A O 1
ATOM 722 N N . ALA A 1 101 ? 9.959 -5.213 -5.329 1.00 18.32 571 ALA A N 1
ATOM 723 C CA . ALA A 1 101 ? 9.033 -6.366 -5.369 1.00 18.62 571 ALA A CA 1
ATOM 724 C C . ALA A 1 101 ? 8.046 -6.173 -6.524 1.00 18.67 571 ALA A C 1
ATOM 725 O O . ALA A 1 101 ? 7.836 -7.109 -7.312 1.00 18.63 571 ALA A O 1
ATOM 727 N N . VAL A 1 102 ? 7.489 -4.975 -6.639 1.00 19.07 572 VAL A N 1
ATOM 728 C CA . VAL A 1 102 ? 6.497 -4.647 -7.700 1.00 19.25 572 VAL A CA 1
ATOM 729 C C . VAL A 1 102 ? 7.168 -4.764 -9.074 1.00 19.62 572 VAL A C 1
ATOM 730 O O . VAL A 1 102 ? 6.614 -5.454 -9.928 1.00 20.08 572 VAL A O 1
ATOM 734 N N . LEU A 1 103 ? 8.347 -4.180 -9.269 1.00 19.59 573 LEU A N 1
ATOM 735 C CA . LEU A 1 103 ? 9.024 -4.218 -10.591 1.00 19.83 573 LEU A CA 1
ATOM 736 C C . LEU A 1 103 ? 9.395 -5.664 -10.953 1.00 19.71 573 LEU A C 1
ATOM 737 O O . LEU A 1 103 ? 9.306 -6.009 -12.145 1.00 19.29 573 LEU A O 1
ATOM 742 N N . LEU A 1 104 ? 9.781 -6.493 -9.979 1.00 19.56 574 LEU A N 1
ATOM 743 C CA . LEU A 1 104 ? 10.082 -7.930 -10.239 1.00 19.78 574 LEU A CA 1
ATOM 744 C C . LEU A 1 104 ? 8.816 -8.656 -10.704 1.00 20.07 574 LEU A C 1
ATOM 745 O O . LEU A 1 104 ? 8.926 -9.533 -11.577 1.00 20.20 574 LEU A O 1
ATOM 750 N N . ALA A 1 105 ? 7.666 -8.320 -10.126 1.00 20.73 575 ALA A N 1
ATOM 751 C CA . ALA A 1 105 ? 6.355 -8.871 -10.534 1.00 20.96 575 ALA A CA 1
ATOM 752 C C . ALA A 1 105 ? 6.057 -8.415 -11.962 1.00 21.85 575 ALA A C 1
ATOM 753 O O . ALA A 1 105 ? 5.602 -9.240 -12.764 1.00 21.81 575 ALA A O 1
ATOM 755 N N . HIS A 1 106 ? 6.330 -7.150 -12.279 1.00 22.85 576 HIS A N 1
ATOM 756 C CA . HIS A 1 106 ? 6.098 -6.588 -13.638 1.00 23.58 576 HIS A CA 1
ATOM 757 C C . HIS A 1 106 ? 6.948 -7.318 -14.683 1.00 24.51 576 HIS A C 1
ATOM 758 O O . HIS A 1 106 ? 6.498 -7.391 -15.836 1.00 25.20 576 HIS A O 1
ATOM 765 N N . SER A 1 107 ? 8.139 -7.804 -14.317 1.00 25.05 577 SER A N 1
ATOM 766 C CA . SER A 1 107 ? 9.050 -8.531 -15.241 1.00 26.48 577 SER A CA 1
ATOM 767 C C . SER A 1 107 ? 8.518 -9.946 -15.511 1.00 27.20 577 SER A C 1
ATOM 768 O O . SER A 1 107 ? 9.131 -10.640 -16.338 1.00 27.51 577 SER A O 1
ATOM 771 N N . GLY A 1 108 ? 7.443 -10.358 -14.826 1.00 26.97 578 GLY A N 1
ATOM 772 C CA . GLY A 1 108 ? 6.728 -11.628 -15.069 1.00 26.98 578 GLY A CA 1
ATOM 773 C C . GLY A 1 108 ? 7.125 -12.725 -14.098 1.00 27.55 578 GLY A C 1
ATOM 774 O O . GLY A 1 108 ? 6.906 -13.906 -14.426 1.00 28.33 578 GLY A O 1
ATOM 775 N N . LYS A 1 109 ? 7.665 -12.361 -12.934 1.00 26.85 579 LYS A N 1
ATOM 776 C CA . LYS A 1 109 ? 8.083 -13.339 -11.899 1.00 26.43 579 LYS A CA 1
ATOM 777 C C . LYS A 1 109 ? 7.006 -13.447 -10.828 1.00 25.20 579 LYS A C 1
ATOM 778 O O . LYS A 1 109 ? 6.376 -12.424 -10.528 1.00 25.43 579 LYS A O 1
ATOM 784 N N . ARG A 1 110 ? 6.822 -14.640 -10.267 1.00 24.03 580 ARG A N 1
ATOM 785 C CA . ARG A 1 110 ? 5.975 -14.828 -9.065 1.00 24.01 580 ARG A CA 1
ATOM 786 C C . ARG A 1 110 ? 6.814 -14.441 -7.843 1.00 22.41 580 ARG A C 1
ATOM 787 O O . ARG A 1 110 ? 7.778 -15.156 -7.544 1.00 21.98 580 ARG A O 1
ATOM 795 N N . VAL A 1 111 ? 6.480 -13.330 -7.188 1.00 20.58 581 VAL A N 1
ATOM 796 C CA . VAL A 1 111 ? 7.304 -12.755 -6.084 1.00 19.88 581 VAL A CA 1
ATOM 797 C C . VAL A 1 111 ? 6.577 -12.974 -4.759 1.00 19.26 581 VAL A C 1
ATOM 798 O O . VAL A 1 111 ? 5.349 -12.776 -4.716 1.00 19.12 581 VAL A O 1
ATOM 802 N N . LEU A 1 112 ? 7.320 -13.366 -3.721 1.00 18.88 582 LEU A N 1
ATOM 803 C CA . LEU A 1 112 ? 6.821 -13.349 -2.325 1.00 18.47 582 LEU A CA 1
ATOM 804 C C . LEU A 1 112 ? 7.649 -12.326 -1.556 1.00 17.94 582 LEU A C 1
ATOM 805 O O . LEU A 1 112 ? 8.873 -12.479 -1.518 1.00 17.10 582 LEU A O 1
ATOM 810 N N . LEU A 1 113 ? 6.993 -11.278 -1.063 1.00 17.94 583 LEU A N 1
ATOM 811 C CA . LEU A 1 113 ? 7.613 -10.231 -0.215 1.00 18.02 583 LEU A CA 1
ATOM 812 C C . LEU A 1 113 ? 7.299 -10.552 1.242 1.00 18.19 583 LEU A C 1
ATOM 813 O O . LEU A 1 113 ? 6.111 -10.729 1.584 1.00 18.62 583 LEU A O 1
ATOM 818 N N . ILE A 1 114 ? 8.337 -10.603 2.072 1.00 17.26 584 ILE A N 1
ATOM 819 C CA . ILE A 1 114 ? 8.179 -10.816 3.533 1.00 17.33 584 ILE A CA 1
ATOM 820 C C . ILE A 1 114 ? 8.729 -9.595 4.268 1.00 17.54 584 ILE A C 1
ATOM 821 O O . ILE A 1 114 ? 9.876 -9.180 4.002 1.00 18.21 584 ILE A O 1
ATOM 826 N N . ASP A 1 115 ? 7.917 -9.062 5.174 1.00 18.31 585 ASP A N 1
ATOM 827 C CA . ASP A 1 115 ? 8.310 -7.985 6.112 1.00 18.90 585 ASP A CA 1
ATOM 828 C C . ASP A 1 115 ? 8.820 -8.665 7.386 1.00 19.44 585 ASP A C 1
ATOM 829 O O . ASP A 1 115 ? 7.993 -9.047 8.236 1.00 19.74 585 ASP A O 1
ATOM 834 N N . ALA A 1 116 ? 10.136 -8.817 7.512 1.00 20.68 586 ALA A N 1
ATOM 835 C CA . ALA A 1 116 ? 10.765 -9.561 8.629 1.00 21.60 586 ALA A CA 1
ATOM 836 C C . ALA A 1 116 ? 11.067 -8.621 9.803 1.00 22.77 586 ALA A C 1
ATOM 837 O O . ALA A 1 116 ? 11.405 -9.124 10.888 1.00 22.91 586 ALA A O 1
ATOM 839 N N . ASP A 1 117 ? 10.923 -7.312 9.603 1.00 24.17 587 ASP A N 1
ATOM 840 C CA . ASP A 1 117 ? 11.173 -6.282 10.643 1.00 25.05 587 ASP A CA 1
ATOM 841 C C . ASP A 1 117 ? 9.951 -6.191 11.563 1.00 25.58 587 ASP A C 1
ATOM 842 O O . ASP A 1 117 ? 9.168 -5.239 11.420 1.00 27.41 587 ASP A O 1
ATOM 847 N N . MET A 1 118 ? 9.814 -7.127 12.499 1.00 25.90 588 MET A N 1
ATOM 848 C CA . MET A 1 118 ? 8.571 -7.285 13.302 1.00 26.24 588 MET A CA 1
ATOM 849 C C . MET A 1 118 ? 8.423 -6.207 14.388 1.00 26.56 588 MET A C 1
ATOM 850 O O . MET A 1 118 ? 7.327 -6.155 14.973 1.00 27.24 588 MET A O 1
ATOM 855 N N . ARG A 1 119 ? 9.440 -5.376 14.657 1.00 25.93 589 ARG A N 1
ATOM 856 C CA . ARG A 1 119 ? 9.344 -4.303 15.689 1.00 27.28 589 ARG A CA 1
ATOM 857 C C . ARG A 1 119 ? 8.614 -3.072 15.136 1.00 28.13 589 ARG A C 1
ATOM 858 O O . ARG A 1 119 ? 8.051 -2.321 15.952 1.00 27.73 589 ARG A O 1
ATOM 866 N N . ARG A 1 120 ? 8.649 -2.841 13.822 1.00 28.87 590 ARG A N 1
ATOM 867 C CA . ARG A 1 120 ? 8.022 -1.649 13.184 1.00 30.00 590 ARG A CA 1
ATOM 868 C C . ARG A 1 120 ? 6.937 -2.100 12.209 1.00 30.06 590 ARG A C 1
ATOM 869 O O . ARG A 1 120 ? 5.823 -1.544 12.269 1.00 29.90 590 ARG A O 1
ATOM 877 N N . GLY A 1 121 ? 7.284 -3.057 11.345 1.00 31.06 591 GLY A N 1
ATOM 878 C CA . GLY A 1 121 ? 6.363 -3.732 10.411 1.00 31.33 591 GLY A CA 1
ATOM 879 C C . GLY A 1 121 ? 5.496 -2.753 9.647 1.00 32.22 591 GLY A C 1
ATOM 880 O O . GLY A 1 121 ? 4.293 -2.667 9.963 1.00 33.97 591 GLY A O 1
ATOM 881 N N . LEU A 1 122 ? 6.053 -2.068 8.648 1.00 31.45 592 LEU A N 1
ATOM 882 C CA . LEU A 1 122 ? 5.314 -0.989 7.942 1.00 31.06 592 LEU A CA 1
ATOM 883 C C . LEU A 1 122 ? 4.883 -1.415 6.533 1.00 29.89 592 LEU A C 1
ATOM 884 O O . LEU A 1 122 ? 3.970 -0.760 6.001 1.00 29.80 592 LEU A O 1
ATOM 889 N N . LEU A 1 123 ? 5.460 -2.474 5.959 1.00 26.96 593 LEU A N 1
ATOM 890 C CA . LEU A 1 123 ? 5.231 -2.829 4.528 1.00 26.59 593 LEU A CA 1
ATOM 891 C C . LEU A 1 123 ? 3.737 -2.983 4.204 1.00 26.08 593 LEU A C 1
ATOM 892 O O . LEU A 1 123 ? 3.373 -2.683 3.059 1.00 26.97 593 LEU A O 1
ATOM 897 N N . ASP A 1 124 ? 2.900 -3.414 5.151 1.00 26.61 594 ASP A N 1
ATOM 898 C CA . ASP A 1 124 ? 1.454 -3.681 4.902 1.00 28.70 594 ASP A CA 1
ATOM 899 C C . ASP A 1 124 ? 0.707 -2.382 4.571 1.00 28.50 594 ASP A C 1
ATOM 900 O O . ASP A 1 124 ? -0.392 -2.469 3.974 1.00 28.21 594 ASP A O 1
ATOM 905 N N . ARG A 1 125 ? 1.265 -1.226 4.928 1.00 28.43 595 ARG A N 1
ATOM 906 C CA . ARG A 1 125 ? 0.643 0.086 4.615 1.00 28.55 595 ARG A CA 1
ATOM 907 C C . ARG A 1 125 ? 0.685 0.335 3.107 1.00 27.54 595 ARG A C 1
ATOM 908 O O . ARG A 1 125 ? -0.060 1.202 2.633 1.00 29.58 595 ARG A O 1
ATOM 916 N N . TYR A 1 126 ? 1.535 -0.382 2.378 1.00 26.09 596 TYR A N 1
ATOM 917 C CA . TYR A 1 126 ? 1.633 -0.236 0.907 1.00 26.84 596 TYR A CA 1
ATOM 918 C C . TYR A 1 126 ? 0.540 -1.060 0.223 1.00 26.49 596 TYR A C 1
ATOM 919 O O . TYR A 1 126 ? 0.432 -0.956 -1.010 1.00 27.31 596 TYR A O 1
ATOM 928 N N . PHE A 1 127 ? -0.226 -1.868 0.968 1.00 27.03 597 PHE A N 1
ATOM 929 C CA . PHE A 1 127 ? -1.220 -2.806 0.378 1.00 27.00 597 PHE A CA 1
ATOM 930 C C . PHE A 1 127 ? -2.598 -2.655 1.041 1.00 28.59 597 PHE A C 1
ATOM 931 O O . PHE A 1 127 ? -2.808 -1.658 1.763 1.00 29.77 597 PHE A O 1
ATOM 939 N N . PRO A 1 133 ? -3.170 -11.863 9.910 1.00 26.39 603 PRO A N 1
ATOM 940 C CA . PRO A 1 133 ? -2.066 -12.661 10.405 1.00 25.31 603 PRO A CA 1
ATOM 941 C C . PRO A 1 133 ? -0.835 -12.480 9.516 1.00 24.67 603 PRO A C 1
ATOM 942 O O . PRO A 1 133 ? -0.981 -12.428 8.307 1.00 23.68 603 PRO A O 1
ATOM 946 N N . GLY A 1 134 ? 0.333 -12.384 10.145 1.00 23.79 604 GLY A N 1
ATOM 947 C CA . GLY A 1 134 ? 1.616 -12.182 9.452 1.00 22.84 604 GLY A CA 1
ATOM 948 C C . GLY A 1 134 ? 2.711 -13.069 10.011 1.00 21.88 604 GLY A C 1
ATOM 949 O O . GLY A 1 134 ? 2.400 -14.130 10.575 1.00 22.38 604 GLY A O 1
ATOM 950 N N . LEU A 1 135 ? 3.960 -12.637 9.856 1.00 21.79 605 LEU A N 1
ATOM 951 C CA . LEU A 1 135 ? 5.162 -13.454 10.169 1.00 21.50 605 LEU A CA 1
ATOM 952 C C . LEU A 1 135 ? 5.194 -13.829 11.655 1.00 21.73 605 LEU A C 1
ATOM 953 O O . LEU A 1 135 ? 5.588 -14.967 11.966 1.00 21.51 605 LEU A O 1
ATOM 958 N N . SER A 1 136 ? 4.799 -12.911 12.535 1.00 22.31 606 SER A N 1
ATOM 959 C CA . SER A 1 136 ? 4.887 -13.086 14.009 1.00 22.52 606 SER A CA 1
ATOM 960 C C . SER A 1 136 ? 3.956 -14.220 14.454 1.00 22.86 606 SER A C 1
ATOM 961 O O . SER A 1 136 ? 4.381 -15.044 15.288 1.00 23.05 606 SER A O 1
ATOM 964 N N . GLU A 1 137 ? 2.729 -14.240 13.923 1.00 22.63 607 GLU A N 1
ATOM 965 C CA . GLU A 1 137 ? 1.721 -15.307 14.169 1.00 23.00 607 GLU A CA 1
ATOM 966 C C . GLU A 1 137 ? 2.208 -16.622 13.547 1.00 22.45 607 GLU A C 1
ATOM 967 O O . GLU A 1 137 ? 1.928 -17.682 14.137 1.00 23.80 607 GLU A O 1
ATOM 973 N N . LEU A 1 138 ? 2.926 -16.553 12.421 1.00 23.27 608 LEU A N 1
ATOM 974 C CA . LEU A 1 138 ? 3.456 -17.745 11.698 1.00 24.30 608 LEU A CA 1
ATOM 975 C C . LEU A 1 138 ? 4.566 -18.408 12.523 1.00 25.03 608 LEU A C 1
ATOM 976 O O . LEU A 1 138 ? 4.508 -19.640 12.710 1.00 26.07 608 LEU A O 1
ATOM 981 N N . LEU A 1 139 ? 5.528 -17.623 13.009 1.00 25.04 609 LEU A N 1
ATOM 982 C CA . LEU A 1 139 ? 6.725 -18.153 13.716 1.00 25.16 609 LEU A CA 1
ATOM 983 C C . LEU A 1 139 ? 6.385 -18.486 15.176 1.00 25.58 609 LEU A C 1
ATOM 984 O O . LEU A 1 139 ? 7.150 -19.257 15.793 1.00 24.82 609 LEU A O 1
ATOM 989 N N . SER A 1 140 ? 5.281 -17.958 15.713 1.00 25.40 610 SER A N 1
ATOM 990 C CA . SER A 1 140 ? 4.788 -18.284 17.080 1.00 26.93 610 SER A CA 1
ATOM 991 C C . SER A 1 140 ? 3.726 -19.394 17.019 1.00 27.24 610 SER A C 1
ATOM 992 O O . SER A 1 140 ? 3.051 -19.623 18.043 1.00 26.39 610 SER A O 1
ATOM 995 N N . ASP A 1 141 ? 3.624 -20.079 15.872 1.00 27.30 611 ASP A N 1
ATOM 996 C CA . ASP A 1 141 ? 2.714 -21.227 15.592 1.00 28.71 611 ASP A CA 1
ATOM 997 C C . ASP A 1 141 ? 1.244 -20.866 15.832 1.00 29.41 611 ASP A C 1
ATOM 998 O O . ASP A 1 141 ? 0.453 -21.799 16.036 1.00 30.36 611 ASP A O 1
ATOM 1003 N N . GLN A 1 142 ? 0.869 -19.588 15.788 1.00 29.77 612 GLN A N 1
ATOM 1004 C CA . GLN A 1 142 ? -0.550 -19.190 15.977 1.00 30.40 612 GLN A CA 1
ATOM 1005 C C . GLN A 1 142 ? -1.289 -19.271 14.639 1.00 30.68 612 GLN A C 1
ATOM 1006 O O . GLN A 1 142 ? -2.518 -19.434 14.670 1.00 31.95 612 GLN A O 1
ATOM 1012 N N . SER A 1 143 ? -0.582 -19.181 13.512 1.00 31.14 613 SER A N 1
ATOM 1013 C CA . SER A 1 143 ? -1.207 -19.285 12.168 1.00 31.17 613 SER A CA 1
ATOM 1014 C C . SER A 1 143 ? -0.458 -20.288 11.301 1.00 31.63 613 SER A C 1
ATOM 1015 O O . SER A 1 143 ? 0.742 -20.523 11.531 1.00 31.36 613 SER A O 1
ATOM 1018 N N . ALA A 1 144 ? -1.167 -20.850 10.329 1.00 31.80 614 ALA A N 1
ATOM 1019 C CA . ALA A 1 144 ? -0.578 -21.714 9.291 1.00 31.84 614 ALA A CA 1
ATOM 1020 C C . ALA A 1 144 ? -0.144 -20.829 8.122 1.00 32.08 614 ALA A C 1
ATOM 1021 O O . ALA A 1 144 ? -0.779 -19.778 7.898 1.00 31.05 614 ALA A O 1
ATOM 1023 N N . LEU A 1 145 ? 0.883 -21.267 7.397 1.00 32.97 615 LEU A N 1
ATOM 1024 C CA . LEU A 1 145 ? 1.445 -20.604 6.189 1.00 34.31 615 LEU A CA 1
ATOM 1025 C C . LEU A 1 145 ? 0.327 -20.186 5.224 1.00 35.01 615 LEU A C 1
ATOM 1026 O O . LEU A 1 145 ? 0.407 -19.080 4.656 1.00 35.59 615 LEU A O 1
ATOM 1031 N N . GLU A 1 146 ? -0.666 -21.057 5.055 1.00 36.98 616 GLU A N 1
ATOM 1032 C CA . GLU A 1 146 ? -1.863 -20.863 4.189 1.00 37.37 616 GLU A CA 1
ATOM 1033 C C . GLU A 1 146 ? -2.591 -19.562 4.557 1.00 37.19 616 GLU A C 1
ATOM 1034 O O . GLU A 1 146 ? -3.079 -18.885 3.631 1.00 36.22 616 GLU A O 1
ATOM 1040 N N . ASP A 1 147 ? -2.662 -19.222 5.847 1.00 36.16 617 ASP A N 1
ATOM 1041 C CA . ASP A 1 147 ? -3.405 -18.034 6.351 1.00 35.85 617 ASP A CA 1
ATOM 1042 C C . ASP A 1 147 ? -2.507 -16.792 6.354 1.00 34.45 617 ASP A C 1
ATOM 1043 O O . ASP A 1 147 ? -3.059 -15.678 6.355 1.00 33.76 617 ASP A O 1
ATOM 1048 N N . ALA A 1 148 ? -1.184 -16.968 6.367 1.00 33.14 618 ALA A N 1
ATOM 1049 C CA . ALA A 1 148 ? -0.205 -15.866 6.526 1.00 32.66 618 ALA A CA 1
ATOM 1050 C C . ALA A 1 148 ? 0.152 -15.257 5.168 1.00 32.48 618 ALA A C 1
ATOM 1051 O O . ALA A 1 148 ? 0.445 -14.046 5.131 1.00 32.78 618 ALA A O 1
ATOM 1053 N N . VAL A 1 149 ? 0.144 -16.063 4.106 1.00 31.41 619 VAL A N 1
ATOM 1054 C CA . VAL A 1 149 ? 0.482 -15.600 2.729 1.00 30.87 619 VAL A CA 1
ATOM 1055 C C . VAL A 1 149 ? -0.753 -14.943 2.117 1.00 31.08 619 VAL A C 1
ATOM 1056 O O . VAL A 1 149 ? -1.804 -15.608 2.052 1.00 31.02 619 VAL A O 1
ATOM 1060 N N . ARG A 1 150 ? -0.614 -13.696 1.667 1.00 30.59 620 ARG A N 1
ATOM 1061 C CA . ARG A 1 150 ? -1.735 -12.916 1.086 1.00 30.95 620 ARG A CA 1
ATOM 1062 C C . ARG A 1 150 ? -1.404 -12.510 -0.349 1.00 29.95 620 ARG A C 1
ATOM 1063 O O . ARG A 1 150 ? -0.240 -12.158 -0.615 1.00 27.60 620 ARG A O 1
ATOM 1071 N N . GLU A 1 151 ? -2.411 -12.526 -1.224 1.00 29.36 621 GLU A N 1
ATOM 1072 C CA . GLU A 1 151 ? -2.298 -12.010 -2.611 1.00 30.24 621 GLU A CA 1
ATOM 1073 C C . GLU A 1 151 ? -2.576 -10.506 -2.576 1.00 29.05 621 GLU A C 1
ATOM 1074 O O . GLU A 1 151 ? -3.617 -10.119 -2.012 1.00 30.39 621 GLU A O 1
ATOM 1080 N N . THR A 1 152 ? -1.703 -9.697 -3.179 1.00 27.94 622 THR A N 1
ATOM 1081 C CA . THR A 1 152 ? -1.800 -8.211 -3.164 1.00 28.55 622 THR A CA 1
ATOM 1082 C C . THR A 1 152 ? -2.497 -7.703 -4.424 1.00 28.55 622 THR A C 1
ATOM 1083 O O . THR A 1 152 ? -2.824 -8.481 -5.318 1.00 29.46 622 THR A O 1
ATOM 1087 N N . PRO A 1 153 ? -2.746 -6.376 -4.522 1.00 29.12 623 PRO A N 1
ATOM 1088 C CA . PRO A 1 153 ? -3.292 -5.755 -5.727 1.00 28.76 623 PRO A CA 1
ATOM 1089 C C . PRO A 1 153 ? -2.285 -5.684 -6.881 1.00 28.91 623 PRO A C 1
ATOM 1090 O O . PRO A 1 153 ? -2.655 -5.233 -7.945 1.00 28.92 623 PRO A O 1
ATOM 1094 N N . VAL A 1 154 ? -1.039 -6.084 -6.622 1.00 28.25 624 VAL A N 1
ATOM 1095 C CA . VAL A 1 154 ? 0.026 -6.207 -7.653 1.00 27.78 624 VAL A CA 1
ATOM 1096 C C . VAL A 1 154 ? 0.037 -7.660 -8.130 1.00 27.81 624 VAL A C 1
ATOM 1097 O O . VAL A 1 154 ? 0.263 -8.570 -7.301 1.00 27.29 624 VAL A O 1
ATOM 1101 N N . GLN A 1 155 ? -0.227 -7.860 -9.418 1.00 27.66 625 GLN A N 1
ATOM 1102 C CA . GLN A 1 155 ? -0.408 -9.216 -9.997 1.00 26.55 625 GLN A CA 1
ATOM 1103 C C . GLN A 1 155 ? 0.941 -9.935 -10.065 1.00 25.66 625 GLN A C 1
ATOM 1104 O O . GLN A 1 155 ? 1.898 -9.390 -10.638 1.00 25.54 625 GLN A O 1
ATOM 1110 N N . GLY A 1 156 ? 0.989 -11.133 -9.484 1.00 24.46 626 GLY A N 1
ATOM 1111 C CA . GLY A 1 156 ? 2.209 -11.952 -9.400 1.00 24.39 626 GLY A CA 1
ATOM 1112 C C . GLY A 1 156 ? 2.975 -11.670 -8.122 1.00 23.82 626 GLY A C 1
ATOM 1113 O O . GLY A 1 156 ? 4.062 -12.245 -7.953 1.00 24.72 626 GLY A O 1
ATOM 1114 N N . LEU A 1 157 ? 2.437 -10.816 -7.248 1.00 23.14 627 LEU A N 1
ATOM 1115 C CA . LEU A 1 157 ? 3.103 -10.464 -5.970 1.00 23.03 627 LEU A CA 1
ATOM 1116 C C . LEU A 1 157 ? 2.231 -10.932 -4.809 1.00 22.94 627 LEU A C 1
ATOM 1117 O O . LEU A 1 157 ? 1.064 -10.490 -4.708 1.00 22.59 627 LEU A O 1
ATOM 1122 N N . SER A 1 158 ? 2.790 -11.837 -4.008 1.00 21.96 628 SER A N 1
ATOM 1123 C CA . SER A 1 158 ? 2.211 -12.339 -2.741 1.00 21.34 628 SER A CA 1
ATOM 1124 C C . SER A 1 158 ? 2.980 -11.691 -1.594 1.00 21.20 628 SER A C 1
ATOM 1125 O O . SER A 1 158 ? 4.100 -11.221 -1.835 1.00 20.24 628 SER A O 1
ATOM 1128 N N . PHE A 1 159 ? 2.404 -11.648 -0.399 1.00 20.73 629 PHE A N 1
ATOM 1129 C CA . PHE A 1 159 ? 2.998 -10.874 0.717 1.00 20.87 629 PHE A CA 1
ATOM 1130 C C . PHE A 1 159 ? 2.734 -11.550 2.056 1.00 21.14 629 PHE A C 1
ATOM 1131 O O . PHE A 1 159 ? 1.601 -11.974 2.334 1.00 20.99 629 PHE A O 1
ATOM 1139 N N . ILE A 1 160 ? 3.783 -11.642 2.866 1.00 21.23 630 ILE A N 1
ATOM 1140 C CA . ILE A 1 160 ? 3.628 -11.925 4.315 1.00 20.66 630 ILE A CA 1
ATOM 1141 C C . ILE A 1 160 ? 3.971 -10.649 5.081 1.00 20.69 630 ILE A C 1
ATOM 1142 O O . ILE A 1 160 ? 5.084 -10.120 4.911 1.00 20.64 630 ILE A O 1
ATOM 1147 N N . SER A 1 161 ? 3.003 -10.166 5.853 1.00 20.42 631 SER A N 1
ATOM 1148 C CA . SER A 1 161 ? 3.125 -8.953 6.690 1.00 21.06 631 SER A CA 1
ATOM 1149 C C . SER A 1 161 ? 3.934 -9.309 7.938 1.00 20.26 631 SER A C 1
ATOM 1150 O O . SER A 1 161 ? 4.161 -10.511 8.202 1.00 19.03 631 SER A O 1
ATOM 1153 N N . ALA A 1 162 ? 4.366 -8.288 8.669 1.00 21.37 632 ALA A N 1
ATOM 1154 C CA . ALA A 1 162 ? 5.102 -8.433 9.942 1.00 21.48 632 ALA A CA 1
ATOM 1155 C C . ALA A 1 162 ? 4.211 -9.131 10.970 1.00 22.16 632 ALA A C 1
ATOM 1156 O O . ALA A 1 162 ? 4.750 -9.857 11.820 1.00 21.07 632 ALA A O 1
ATOM 1158 N N . GLY A 1 163 ? 2.897 -8.905 10.898 1.00 22.36 633 GLY A N 1
ATOM 1159 C CA . GLY A 1 163 ? 1.929 -9.474 11.854 1.00 23.35 633 GLY A CA 1
ATOM 1160 C C . GLY A 1 163 ? 1.891 -8.637 13.117 1.00 24.22 633 GLY A C 1
ATOM 1161 O O . GLY A 1 163 ? 2.475 -7.537 13.111 1.00 24.13 633 GLY A O 1
ATOM 1162 N N . THR A 1 164 ? 1.220 -9.082 14.171 1.00 25.64 634 THR A N 1
ATOM 1163 C CA . THR A 1 164 ? 1.130 -8.243 15.394 1.00 26.43 634 THR A CA 1
ATOM 1164 C C . THR A 1 164 ? 2.514 -8.206 16.055 1.00 27.00 634 THR A C 1
ATOM 1165 O O . THR A 1 164 ? 3.241 -9.206 15.960 1.00 25.00 634 THR A O 1
ATOM 1169 N N . ARG A 1 165 ? 2.885 -7.086 16.668 1.00 27.19 635 ARG A N 1
ATOM 1170 C CA . ARG A 1 165 ? 4.215 -6.943 17.309 1.00 28.27 635 ARG A CA 1
ATOM 1171 C C . ARG A 1 165 ? 4.332 -7.928 18.468 1.00 27.52 635 ARG A C 1
ATOM 1172 O O . ARG A 1 165 ? 3.560 -7.864 19.424 1.00 25.78 635 ARG A O 1
ATOM 1180 N N . PRO A 1 166 ? 5.296 -8.876 18.400 1.00 28.06 636 PRO A N 1
ATOM 1181 C CA . PRO A 1 166 ? 5.496 -9.861 19.457 1.00 27.95 636 PRO A CA 1
ATOM 1182 C C . PRO A 1 166 ? 6.460 -9.346 20.517 1.00 28.29 636 PRO A C 1
ATOM 1183 O O . PRO A 1 166 ? 7.246 -8.440 20.254 1.00 29.38 636 PRO A O 1
ATOM 1187 N N . PRO A 1 167 ? 6.465 -9.93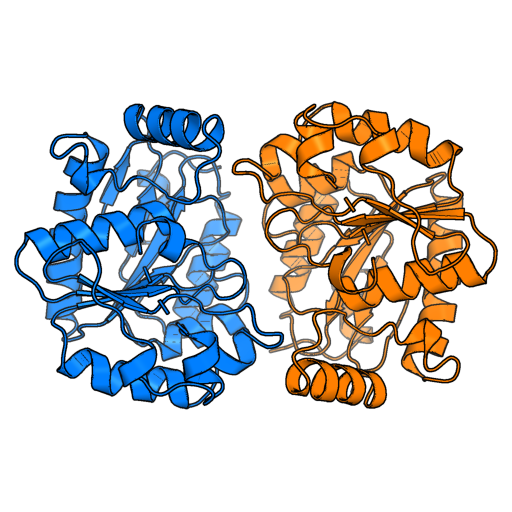1 21.729 1.00 27.84 637 PRO A N 1
ATOM 1188 C CA . PRO A 1 167 ? 7.381 -9.508 22.783 1.00 27.80 637 PRO A CA 1
ATOM 1189 C C . PRO A 1 167 ? 8.800 -10.035 22.546 1.00 27.42 637 PRO A C 1
ATOM 1190 O O . PRO A 1 167 ? 9.718 -9.508 23.145 1.00 26.97 637 PRO A O 1
ATOM 1194 N N . ASN A 1 168 ? 8.932 -11.034 21.668 1.00 27.50 638 ASN A N 1
ATOM 1195 C CA . ASN A 1 168 ? 10.181 -11.815 21.476 1.00 27.50 638 ASN A CA 1
ATOM 1196 C C . ASN A 1 168 ? 10.550 -11.910 19.997 1.00 26.85 638 ASN A C 1
ATOM 1197 O O . ASN A 1 168 ? 10.705 -13.013 19.481 1.00 26.12 638 ASN A O 1
ATOM 1202 N N . PRO A 1 169 ? 10.734 -10.785 19.267 1.00 25.76 639 PRO A N 1
ATOM 1203 C CA . PRO A 1 169 ? 11.000 -10.839 17.828 1.00 25.57 639 PRO A CA 1
ATOM 1204 C C . PRO A 1 169 ? 12.281 -11.594 17.438 1.00 25.53 639 PRO A C 1
ATOM 1205 O O . PRO A 1 169 ? 12.200 -12.409 16.544 1.00 26.42 639 PRO A O 1
ATOM 1209 N N . SER A 1 170 ? 13.412 -11.347 18.101 1.00 25.40 640 SER A N 1
ATOM 1210 C CA . SER A 1 170 ? 14.691 -12.027 17.761 1.00 25.56 640 SER A CA 1
ATOM 1211 C C . SER A 1 170 ? 14.562 -13.523 18.050 1.00 25.55 640 SER A C 1
ATOM 1212 O O . SER A 1 170 ? 15.061 -14.332 17.253 1.00 24.89 640 SER A O 1
ATOM 1215 N N . GLU A 1 171 ? 13.886 -13.868 19.144 1.00 25.94 641 GLU A N 1
ATOM 1216 C CA . GLU A 1 171 ? 13.661 -15.277 19.542 1.00 26.01 641 GLU A CA 1
ATOM 1217 C C . GLU A 1 171 ? 12.880 -15.997 18.437 1.00 24.99 641 GLU A C 1
ATOM 1218 O O . GLU A 1 171 ? 13.200 -17.160 18.152 1.00 24.21 641 GLU A O 1
ATOM 1224 N N . LEU A 1 172 ? 11.904 -15.321 17.830 1.00 24.23 642 LEU A N 1
ATOM 1225 C CA . LEU A 1 172 ? 11.062 -15.903 16.755 1.00 24.18 642 LEU A CA 1
ATOM 1226 C C . LEU A 1 172 ? 11.907 -16.104 15.498 1.00 23.74 642 LEU A C 1
ATOM 1227 O O . LEU A 1 172 ? 11.869 -17.203 14.936 1.00 21.60 642 LEU A O 1
ATOM 1232 N N . LEU A 1 173 ? 12.679 -15.094 15.104 1.00 23.91 643 LEU A N 1
ATOM 1233 C CA . LEU A 1 173 ? 13.540 -15.172 13.898 1.00 24.26 643 LEU A CA 1
ATOM 1234 C C . LEU A 1 173 ? 14.679 -16.177 14.116 1.00 24.82 643 LEU A C 1
ATOM 1235 O O . LEU A 1 173 ? 15.165 -16.700 13.100 1.00 24.81 643 LEU A O 1
ATOM 1240 N N . MET A 1 174 ? 15.093 -16.443 15.364 1.00 24.83 644 MET A N 1
ATOM 1241 C CA . MET A 1 174 ? 16.168 -17.432 15.669 1.00 25.34 644 MET A CA 1
ATOM 1242 C C . MET A 1 174 ? 15.578 -18.840 15.817 1.00 25.26 644 MET A C 1
ATOM 1243 O O . MET A 1 174 ? 16.369 -19.786 15.983 1.00 25.40 644 MET A O 1
ATOM 1248 N N . SER A 1 175 ? 14.257 -18.997 15.731 1.00 25.66 645 SER A N 1
ATOM 1249 C CA . SER A 1 175 ? 13.594 -20.321 15.869 1.00 24.87 645 SER A CA 1
ATOM 1250 C C . SER A 1 175 ? 13.925 -21.204 14.666 1.00 25.44 645 SER A C 1
ATOM 1251 O O . SER A 1 175 ? 14.362 -20.671 13.633 1.00 26.46 645 SER A O 1
ATOM 1254 N N . THR A 1 176 ? 13.640 -22.499 14.758 1.00 25.37 646 THR A N 1
ATOM 1255 C CA . THR A 1 176 ? 13.854 -23.433 13.625 1.00 25.94 646 THR A CA 1
ATOM 1256 C C . THR A 1 176 ? 12.812 -23.199 12.527 1.00 25.84 646 THR A C 1
ATOM 1257 O O . THR A 1 176 ? 13.060 -23.667 11.406 1.00 26.51 646 THR A O 1
ATOM 1261 N N . ARG A 1 177 ? 11.688 -22.538 12.827 1.00 25.85 647 ARG A N 1
ATOM 1262 C CA . ARG A 1 177 ? 10.573 -22.412 11.845 1.00 27.28 647 ARG A CA 1
ATOM 1263 C C . ARG A 1 177 ? 10.991 -21.534 10.657 1.00 27.19 647 ARG A C 1
ATOM 1264 O O . ARG A 1 177 ? 10.652 -21.918 9.528 1.00 26.32 647 ARG A O 1
ATOM 1272 N N . LEU A 1 178 ? 11.663 -20.400 10.887 1.00 28.04 648 LEU A N 1
ATOM 1273 C CA . LEU A 1 178 ? 11.996 -19.426 9.805 1.00 28.03 648 LEU A CA 1
ATOM 1274 C C . LEU A 1 178 ? 12.647 -20.130 8.608 1.00 27.56 648 LEU A C 1
ATOM 1275 O O . LEU A 1 178 ? 12.105 -20.065 7.509 1.00 26.43 648 LEU A O 1
ATOM 1280 N N . PRO A 1 179 ? 13.810 -20.810 8.756 1.00 27.26 649 PRO A N 1
ATOM 1281 C CA . PRO A 1 179 ? 14.514 -21.434 7.629 1.00 27.22 649 PRO A CA 1
ATOM 1282 C C . PRO A 1 179 ? 13.753 -22.582 6.955 1.00 27.18 649 PRO A C 1
ATOM 1283 O O . PRO A 1 179 ? 13.960 -22.825 5.780 1.00 27.16 649 PRO A O 1
ATOM 1287 N N . GLN A 1 180 ? 12.920 -23.275 7.728 1.00 27.40 650 GLN A N 1
ATOM 1288 C CA . GLN A 1 180 ? 12.073 -24.383 7.223 1.00 29.00 650 GLN A CA 1
ATOM 1289 C C . GLN A 1 180 ? 11.010 -23.800 6.291 1.00 28.39 650 GLN A C 1
ATOM 1290 O O . GLN A 1 180 ? 10.837 -24.331 5.179 1.00 29.44 650 GLN A O 1
ATOM 1296 N N . TYR A 1 181 ? 10.355 -22.721 6.717 1.00 28.39 651 TYR A N 1
ATOM 1297 C CA . TYR A 1 181 ? 9.313 -22.037 5.912 1.00 28.46 651 TYR A CA 1
ATOM 1298 C C . TYR A 1 181 ? 9.951 -21.475 4.642 1.00 28.74 651 TYR A C 1
ATOM 1299 O O . TYR A 1 181 ? 9.377 -21.679 3.560 1.00 27.96 651 TYR A O 1
ATOM 1308 N N . LEU A 1 182 ? 11.112 -20.828 4.764 1.00 27.89 652 LEU A N 1
ATOM 1309 C CA . LEU A 1 182 ? 11.841 -20.245 3.608 1.00 28.31 652 LEU A CA 1
ATOM 1310 C C . LEU A 1 182 ? 12.254 -21.348 2.634 1.00 28.39 652 LEU A C 1
ATOM 1311 O O . LEU A 1 182 ? 12.232 -21.082 1.423 1.00 27.93 652 LEU A O 1
ATOM 1316 N N . GLU A 1 183 ? 12.635 -22.520 3.147 1.00 28.96 653 GLU A N 1
ATOM 1317 C CA . GLU A 1 183 ? 13.008 -23.694 2.312 1.00 29.21 653 GLU A CA 1
ATOM 1318 C C . GLU A 1 183 ? 11.833 -24.056 1.396 1.00 28.97 653 GLU A C 1
ATOM 1319 O O . GLU A 1 183 ? 12.075 -24.287 0.202 1.00 27.91 653 GLU A O 1
ATOM 1325 N N . GLY A 1 184 ? 10.612 -24.104 1.934 1.00 28.24 654 GLY A N 1
ATOM 1326 C CA . GLY A 1 184 ? 9.405 -24.470 1.164 1.00 28.33 654 GLY A CA 1
ATOM 1327 C C . GLY A 1 184 ? 8.944 -23.352 0.241 1.00 27.93 654 GLY A C 1
ATOM 1328 O O . GLY A 1 184 ? 8.605 -23.647 -0.922 1.00 27.77 654 GLY A O 1
ATOM 1329 N N . LEU A 1 185 ? 8.943 -22.107 0.718 1.00 27.95 655 LEU A N 1
ATOM 1330 C CA . LEU A 1 185 ? 8.471 -20.936 -0.071 1.00 28.46 655 LEU A CA 1
ATOM 1331 C C . LEU A 1 185 ? 9.403 -20.676 -1.257 1.00 28.81 655 LEU A C 1
ATOM 1332 O O . LEU A 1 185 ? 8.921 -20.149 -2.272 1.00 27.43 655 LEU A O 1
ATOM 1337 N N . GLY A 1 186 ? 10.684 -21.029 -1.129 1.00 29.47 656 GLY A N 1
ATOM 1338 C CA . GLY A 1 186 ? 11.691 -20.859 -2.194 1.00 30.41 656 GLY A CA 1
ATOM 1339 C C . GLY A 1 186 ? 11.447 -21.800 -3.355 1.00 30.63 656 GLY A C 1
ATOM 1340 O O . GLY A 1 186 ? 12.016 -21.564 -4.428 1.00 30.66 656 GLY A O 1
ATOM 1341 N N . LYS A 1 187 ? 10.628 -22.827 -3.142 1.00 32.68 657 LYS A N 1
ATOM 1342 C CA . LYS A 1 187 ? 10.326 -23.867 -4.152 1.00 34.29 657 LYS A CA 1
ATOM 1343 C C . LYS A 1 187 ? 9.019 -23.549 -4.868 1.00 34.80 657 LYS A C 1
ATOM 1344 O O . LYS A 1 187 ? 8.766 -24.162 -5.922 1.00 35.72 657 LYS A O 1
ATOM 1350 N N . ARG A 1 188 ? 8.223 -22.638 -4.314 1.00 34.12 658 ARG A N 1
ATOM 1351 C CA . ARG A 1 188 ? 6.869 -22.347 -4.844 1.00 34.15 658 ARG A CA 1
ATOM 1352 C C . ARG A 1 188 ? 6.818 -20.919 -5.404 1.00 32.24 658 ARG A C 1
ATOM 1353 O O . ARG A 1 188 ? 5.755 -20.538 -5.923 1.00 33.75 658 ARG A O 1
ATOM 1361 N N . TYR A 1 189 ? 7.928 -20.179 -5.365 1.00 30.01 659 TYR A N 1
ATOM 1362 C CA . TYR A 1 189 ? 8.010 -18.792 -5.894 1.00 27.47 659 TYR A CA 1
ATOM 1363 C C . TYR A 1 189 ? 9.340 -18.614 -6.622 1.00 26.84 659 TYR A C 1
ATOM 1364 O O . TYR A 1 189 ? 10.328 -19.269 -6.252 1.00 26.27 659 TYR A O 1
ATOM 1373 N N . ASP A 1 190 ? 9.369 -17.750 -7.633 1.00 25.54 660 ASP A N 1
ATOM 1374 C CA . ASP A 1 190 ? 10.623 -17.464 -8.373 1.00 24.94 660 ASP A CA 1
ATOM 1375 C C . ASP A 1 190 ? 11.534 -16.598 -7.510 1.00 23.38 660 ASP A C 1
ATOM 1376 O O . ASP A 1 190 ? 12.754 -16.683 -7.680 1.00 22.26 660 ASP A O 1
ATOM 1381 N N . VAL A 1 191 ? 10.947 -15.730 -6.690 1.00 22.17 661 VAL A N 1
ATOM 1382 C CA . VAL A 1 191 ? 11.715 -14.785 -5.831 1.00 21.50 661 VAL A CA 1
ATOM 1383 C C . VAL A 1 191 ? 11.034 -14.704 -4.473 1.00 20.23 661 VAL A C 1
ATOM 1384 O O . VAL A 1 191 ? 9.822 -14.441 -4.413 1.00 19.30 661 VAL A O 1
ATOM 1388 N N . VAL A 1 192 ? 11.811 -14.937 -3.425 1.00 19.78 662 VAL A N 1
ATOM 1389 C CA . VAL A 1 192 ? 11.434 -14.559 -2.041 1.00 19.21 662 VAL A CA 1
ATOM 1390 C C . VAL A 1 192 ? 12.294 -13.350 -1.671 1.00 19.24 662 VAL A C 1
ATOM 1391 O O . VAL A 1 192 ? 13.538 -13.485 -1.633 1.00 19.97 662 VAL A O 1
ATOM 1395 N N . LEU A 1 193 ? 11.654 -12.200 -1.476 1.00 19.15 663 LEU A N 1
ATOM 1396 C CA . LEU A 1 193 ? 12.339 -10.934 -1.131 1.00 19.24 663 LEU A CA 1
ATOM 1397 C C . LEU A 1 193 ? 12.059 -10.616 0.332 1.00 18.74 663 LEU A C 1
ATOM 1398 O O . LEU A 1 193 ? 10.875 -10.491 0.722 1.00 17.89 663 LEU A O 1
ATOM 1403 N N . ILE A 1 194 ? 13.112 -10.507 1.129 1.00 18.79 664 ILE A N 1
ATOM 1404 C CA . ILE A 1 194 ? 12.915 -10.247 2.577 1.00 19.13 664 ILE A CA 1
ATOM 1405 C C . ILE A 1 194 ? 13.422 -8.853 2.918 1.00 18.97 664 ILE A C 1
ATOM 1406 O O . ILE A 1 194 ? 14.545 -8.522 2.539 1.00 19.39 664 ILE A O 1
ATOM 1411 N N . ASP A 1 195 ? 12.578 -8.092 3.605 1.00 19.66 665 ASP A N 1
ATOM 1412 C CA . ASP A 1 195 ? 12.942 -6.832 4.291 1.00 19.82 665 ASP A CA 1
ATOM 1413 C C . ASP A 1 195 ? 13.328 -7.226 5.709 1.00 18.95 665 ASP A C 1
ATOM 1414 O O . ASP A 1 195 ? 12.427 -7.415 6.528 1.00 18.58 665 ASP A O 1
ATOM 1419 N N . SER A 1 196 ? 14.615 -7.435 5.954 1.00 18.78 666 SER A N 1
ATOM 1420 C CA . SER A 1 196 ? 15.095 -7.934 7.263 1.00 19.55 666 SER A CA 1
ATOM 1421 C C . SER A 1 196 ? 15.281 -6.762 8.216 1.00 19.54 666 SER A C 1
ATOM 1422 O O . SER A 1 196 ? 15.427 -5.623 7.784 1.00 20.89 666 SER A O 1
ATOM 1425 N N . PRO A 1 197 ? 15.316 -7.008 9.540 1.00 19.29 667 PRO A N 1
ATOM 1426 C CA . PRO A 1 197 ? 15.679 -5.965 10.491 1.00 19.20 667 PRO A CA 1
ATOM 1427 C C . PRO A 1 197 ? 17.092 -5.441 10.243 1.00 18.75 667 PRO A C 1
ATOM 1428 O O . PRO A 1 197 ? 17.926 -6.103 9.633 1.00 18.17 667 PRO A O 1
ATOM 1432 N N . PRO A 1 198 ? 17.417 -4.234 10.736 1.00 18.68 668 PRO A N 1
ATOM 1433 C CA . PRO A 1 198 ? 18.746 -3.665 10.543 1.00 19.34 668 PRO A CA 1
ATOM 1434 C C . PRO A 1 198 ? 19.775 -4.474 11.339 1.00 19.39 668 PRO A C 1
ATOM 1435 O O . PRO A 1 198 ? 19.423 -5.059 12.327 1.00 19.01 668 PRO A O 1
ATOM 1439 N N . VAL A 1 199 ? 21.025 -4.471 10.895 1.00 20.50 669 VAL A N 1
ATOM 1440 C CA . VAL A 1 199 ? 22.108 -5.280 11.524 1.00 21.69 669 VAL A CA 1
ATOM 1441 C C . VAL A 1 199 ? 22.746 -4.456 12.653 1.00 22.27 669 VAL A C 1
ATOM 1442 O O . VAL A 1 199 ? 23.841 -3.922 12.460 1.00 23.03 669 VAL A O 1
ATOM 1446 N N . LEU A 1 200 ? 22.064 -4.363 13.798 1.00 22.26 670 LEU A N 1
ATOM 1447 C CA . LEU A 1 200 ? 22.496 -3.529 14.954 1.00 22.23 670 LEU A CA 1
ATOM 1448 C C . LEU A 1 200 ? 23.544 -4.267 15.777 1.00 23.31 670 LEU A C 1
ATOM 1449 O O . LEU A 1 200 ? 24.299 -3.607 16.500 1.00 23.80 670 LEU A O 1
ATOM 1454 N N . ALA A 1 201 ? 23.522 -5.590 15.734 1.00 24.11 671 ALA A N 1
ATOM 1455 C CA . ALA A 1 201 ? 24.439 -6.416 16.539 1.00 25.01 671 ALA A CA 1
ATOM 1456 C C . ALA A 1 201 ? 24.611 -7.768 15.866 1.00 25.35 671 ALA A C 1
ATOM 1457 O O . ALA A 1 201 ? 23.884 -8.070 14.909 1.00 24.71 671 ALA A O 1
ATOM 1459 N N . VAL A 1 202 ? 25.534 -8.560 16.390 1.00 26.33 672 VAL A N 1
ATOM 1460 C CA . VAL A 1 202 ? 25.922 -9.867 15.797 1.00 26.59 672 VAL A CA 1
ATOM 1461 C C . VAL A 1 202 ? 24.708 -10.808 15.765 1.00 26.80 672 VAL A C 1
ATOM 1462 O O . VAL A 1 202 ? 24.625 -11.616 14.831 1.00 27.01 672 VAL A O 1
ATOM 1466 N N . THR A 1 203 ? 23.793 -10.686 16.726 1.00 27.26 673 THR A N 1
ATOM 1467 C CA . THR A 1 203 ? 22.536 -11.477 16.798 1.00 28.35 673 THR A CA 1
ATOM 1468 C C . THR A 1 203 ? 21.680 -11.184 15.560 1.00 27.09 673 THR A C 1
ATOM 1469 O O . THR A 1 203 ? 21.079 -12.130 15.011 1.00 26.29 673 THR A O 1
ATOM 1473 N N . ASP A 1 204 ? 21.636 -9.922 15.132 1.00 26.75 674 ASP A N 1
ATOM 1474 C CA . ASP A 1 204 ? 20.924 -9.519 13.892 1.00 25.81 674 ASP A CA 1
ATOM 1475 C C . ASP A 1 204 ? 21.640 -10.133 12.686 1.00 25.36 674 ASP A C 1
ATOM 1476 O O . ASP A 1 204 ? 20.934 -10.595 11.777 1.00 25.14 674 ASP A O 1
ATOM 1481 N N . ALA A 1 205 ? 22.976 -10.166 12.679 1.00 24.02 675 ALA A N 1
ATOM 1482 C CA . ALA A 1 205 ? 23.750 -10.741 11.553 1.00 22.90 675 ALA A CA 1
ATOM 1483 C C . ALA A 1 205 ? 23.510 -12.252 11.479 1.00 22.00 675 ALA A C 1
ATOM 1484 O O . ALA A 1 205 ? 23.486 -12.793 10.362 1.00 21.28 675 ALA A O 1
ATOM 1486 N N . THR A 1 206 ? 23.342 -12.912 12.623 1.00 21.81 676 THR A N 1
ATOM 1487 C CA . THR A 1 206 ? 23.112 -14.379 12.680 1.00 21.57 676 THR A CA 1
ATOM 1488 C C . THR A 1 206 ? 21.750 -14.685 12.060 1.00 21.74 676 THR A C 1
ATOM 1489 O O . THR A 1 206 ? 21.676 -15.586 11.205 1.00 20.75 676 THR A O 1
ATOM 1493 N N . ILE A 1 207 ? 20.731 -13.942 12.490 1.00 21.16 677 ILE A N 1
ATOM 1494 C CA . ILE A 1 207 ? 19.331 -14.063 11.995 1.00 21.36 677 ILE A CA 1
ATOM 1495 C C . ILE A 1 207 ? 19.349 -13.903 10.476 1.00 21.17 677 ILE A C 1
ATOM 1496 O O . ILE A 1 207 ? 18.738 -14.722 9.787 1.00 20.87 677 ILE A O 1
ATOM 1501 N N . ILE A 1 208 ? 20.034 -12.881 9.976 1.00 21.14 678 ILE A N 1
ATOM 1502 C CA . ILE A 1 208 ? 20.140 -12.641 8.508 1.00 21.39 678 ILE A CA 1
ATOM 1503 C C . ILE A 1 208 ? 20.873 -13.819 7.854 1.00 21.93 678 ILE A C 1
ATOM 1504 O O . ILE A 1 208 ? 20.517 -14.162 6.722 1.00 22.26 678 ILE A O 1
ATOM 1509 N N . GLY A 1 209 ? 21.851 -14.419 8.536 1.00 22.33 679 GLY A N 1
ATOM 1510 C CA . GLY A 1 209 ? 22.587 -15.591 8.020 1.00 22.47 679 GLY A CA 1
ATOM 1511 C C . GLY A 1 209 ? 21.694 -16.814 7.892 1.00 22.45 679 GLY A C 1
ATOM 1512 O O . GLY A 1 209 ? 21.890 -17.606 6.944 1.00 22.83 679 GLY A O 1
ATOM 1513 N N . ARG A 1 210 ? 20.733 -16.962 8.802 1.00 23.07 680 ARG A N 1
ATOM 1514 C CA . ARG A 1 210 ? 19.783 -18.103 8.799 1.00 24.03 680 ARG A CA 1
ATOM 1515 C C . ARG A 1 210 ? 18.748 -17.911 7.697 1.00 23.67 680 ARG A C 1
ATOM 1516 O O . ARG A 1 210 ? 18.110 -18.903 7.309 1.00 22.63 680 ARG A O 1
ATOM 1524 N N . MET A 1 211 ? 18.612 -16.685 7.200 1.00 23.47 681 MET A N 1
ATOM 1525 C CA . MET A 1 211 ? 17.726 -16.386 6.053 1.00 23.37 681 MET A CA 1
ATOM 1526 C C . MET A 1 211 ? 18.365 -16.957 4.788 1.00 23.69 681 MET A C 1
ATOM 1527 O O . MET A 1 211 ? 17.611 -17.301 3.871 1.00 23.37 681 MET A O 1
ATOM 1532 N N . ALA A 1 212 ? 19.695 -17.063 4.759 1.00 23.40 682 ALA A N 1
ATOM 1533 C CA . ALA A 1 212 ? 20.451 -17.771 3.701 1.00 23.90 682 ALA A CA 1
ATOM 1534 C C . ALA A 1 212 ? 20.026 -17.266 2.317 1.00 23.73 682 ALA A C 1
ATOM 1535 O O . ALA A 1 212 ? 19.605 -18.088 1.479 1.00 24.50 682 ALA A O 1
ATOM 1537 N N . GLY A 1 213 ? 20.135 -15.960 2.082 1.00 23.00 683 GLY A N 1
ATOM 1538 C CA . GLY A 1 213 ? 19.788 -15.356 0.785 1.00 22.57 683 GLY A CA 1
ATOM 1539 C C . GLY A 1 213 ? 20.915 -14.499 0.260 1.00 22.80 683 GLY A C 1
ATOM 1540 O O . GLY A 1 213 ? 21.854 -14.218 1.031 1.00 23.59 683 GLY A O 1
ATOM 1541 N N . SER A 1 214 ? 20.845 -14.122 -1.014 1.00 21.62 684 SER A N 1
ATOM 1542 C CA . SER A 1 214 ? 21.743 -13.101 -1.599 1.00 21.65 684 SER A CA 1
ATOM 1543 C C . SER A 1 214 ? 21.392 -11.798 -0.895 1.00 20.83 684 SER A C 1
ATOM 1544 O O . SER A 1 214 ? 20.216 -11.412 -0.948 1.00 21.05 684 SER A O 1
ATOM 1547 N N . THR A 1 215 ? 22.344 -11.201 -0.189 1.00 18.79 685 THR A N 1
ATOM 1548 C CA . THR A 1 215 ? 22.050 -10.103 0.761 1.00 17.73 685 THR A CA 1
ATOM 1549 C C . THR A 1 215 ? 22.655 -8.802 0.256 1.00 16.91 685 THR A C 1
ATOM 1550 O O . THR A 1 215 ? 23.776 -8.823 -0.256 1.00 16.75 685 THR A O 1
ATOM 1554 N N . PHE A 1 216 ? 21.927 -7.711 0.446 1.00 17.07 686 PHE A N 1
ATOM 1555 C CA . PHE A 1 216 ? 22.342 -6.367 -0.005 1.00 16.86 686 PHE A CA 1
ATOM 1556 C C . PHE A 1 216 ? 22.218 -5.414 1.174 1.00 17.02 686 PHE A C 1
ATOM 1557 O O . PHE A 1 216 ? 21.248 -5.496 1.931 1.00 18.14 686 PHE A O 1
ATOM 1565 N N . LEU A 1 217 ? 23.212 -4.552 1.326 1.00 17.35 687 LEU A N 1
ATOM 1566 C CA . LEU A 1 217 ? 23.250 -3.553 2.412 1.00 17.07 687 LEU A CA 1
ATOM 1567 C C . LEU A 1 217 ? 22.748 -2.230 1.849 1.00 17.29 687 LEU A C 1
ATOM 1568 O O . LEU A 1 217 ? 23.383 -1.685 0.945 1.00 18.30 687 LEU A O 1
ATOM 1573 N N . VAL A 1 218 ? 21.629 -1.746 2.358 1.00 17.94 688 VAL A N 1
ATOM 1574 C CA . VAL A 1 218 ? 21.089 -0.426 1.947 1.00 18.04 688 VAL A CA 1
ATOM 1575 C C . VAL A 1 218 ? 21.834 0.643 2.742 1.00 18.34 688 VAL A C 1
ATOM 1576 O O . VAL A 1 218 ? 21.954 0.488 3.954 1.00 16.90 688 VAL A O 1
ATOM 1580 N N . LEU A 1 219 ? 22.285 1.700 2.076 1.00 18.73 689 LEU A N 1
ATOM 1581 C CA . LEU A 1 219 ? 22.917 2.869 2.733 1.00 18.83 689 LEU A CA 1
ATOM 1582 C C . LEU A 1 219 ? 22.287 4.132 2.176 1.00 20.35 689 LEU A C 1
ATOM 1583 O O . LEU A 1 219 ? 22.185 4.238 0.944 1.00 19.13 689 LEU A O 1
ATOM 1588 N N . ARG A 1 220 ? 21.899 5.056 3.048 1.00 21.28 690 ARG A N 1
ATOM 1589 C CA . ARG A 1 220 ? 21.313 6.327 2.568 1.00 22.41 690 ARG A CA 1
ATOM 1590 C C . ARG A 1 220 ? 22.393 7.405 2.508 1.00 22.35 690 ARG A C 1
ATOM 1591 O O . ARG A 1 220 ? 23.145 7.550 3.471 1.00 20.92 690 ARG A O 1
ATOM 1599 N N . SER A 1 221 ? 22.429 8.146 1.404 1.00 22.26 691 SER A N 1
ATOM 1600 C CA . SER A 1 221 ? 23.348 9.289 1.184 1.00 23.27 691 SER A CA 1
ATOM 1601 C C . SER A 1 221 ? 23.283 10.255 2.375 1.00 23.41 691 SER A C 1
ATOM 1602 O O . SER A 1 221 ? 22.168 10.611 2.783 1.00 22.79 691 SER A O 1
ATOM 1605 N N . GLY A 1 222 ? 24.444 10.625 2.925 1.00 25.35 692 GLY A N 1
ATOM 1606 C CA . GLY A 1 222 ? 24.599 11.632 3.996 1.00 25.60 692 GLY A CA 1
ATOM 1607 C C . GLY A 1 222 ? 24.137 11.183 5.375 1.00 25.99 692 GLY A C 1
ATOM 1608 O O . GLY A 1 222 ? 24.098 12.048 6.266 1.00 26.29 692 GLY A O 1
ATOM 1609 N N . MET A 1 223 ? 23.819 9.906 5.595 1.00 25.49 693 MET A N 1
ATOM 1610 C CA . MET A 1 223 ? 23.276 9.468 6.911 1.00 25.78 693 MET A CA 1
ATOM 1611 C C . MET A 1 223 ? 24.315 8.714 7.739 1.00 24.44 693 MET A C 1
ATOM 1612 O O . MET A 1 223 ? 24.122 8.635 8.965 1.00 24.46 693 MET A O 1
ATOM 1617 N N . HIS A 1 224 ? 25.330 8.127 7.112 1.00 22.82 694 HIS A N 1
ATOM 1618 C CA . HIS A 1 224 ? 26.222 7.157 7.796 1.00 22.20 694 HIS A CA 1
ATOM 1619 C C . HIS A 1 224 ? 27.663 7.653 7.822 1.00 22.32 694 HIS A C 1
ATOM 1620 O O . HIS A 1 224 ? 28.147 8.118 6.782 1.00 22.94 694 HIS A O 1
ATOM 1627 N N . THR A 1 225 ? 28.329 7.503 8.963 1.00 22.86 695 THR A N 1
ATOM 1628 C CA . THR A 1 225 ? 29.797 7.694 9.059 1.00 22.66 695 THR A CA 1
ATOM 1629 C C . THR A 1 225 ? 30.483 6.449 8.507 1.00 23.15 695 THR A C 1
ATOM 1630 O O . THR A 1 225 ? 29.843 5.389 8.430 1.00 22.07 695 THR A O 1
ATOM 1634 N N . GLU A 1 226 ? 31.764 6.576 8.185 1.00 23.24 696 GLU A N 1
ATOM 1635 C CA . GLU A 1 226 ? 32.589 5.451 7.689 1.00 24.05 696 GLU A CA 1
ATOM 1636 C C . GLU A 1 226 ? 32.617 4.340 8.748 1.00 23.27 696 GLU A C 1
ATOM 1637 O O . GLU A 1 226 ? 32.598 3.165 8.362 1.00 21.67 696 GLU A O 1
ATOM 1643 N N . GLY A 1 227 ? 32.608 4.694 10.034 1.00 22.55 697 GLY A N 1
ATOM 1644 C CA . GLY A 1 227 ? 32.623 3.706 11.131 1.00 23.31 697 GLY A CA 1
ATOM 1645 C C . GLY A 1 227 ? 31.331 2.913 11.210 1.00 22.73 697 GLY A C 1
ATOM 1646 O O . GLY A 1 227 ? 31.403 1.691 11.400 1.00 22.31 697 GLY A O 1
ATOM 1647 N N . GLU A 1 228 ? 30.188 3.586 11.089 1.00 23.46 698 GLU A N 1
ATOM 1648 C CA . GLU A 1 228 ? 28.847 2.948 11.148 1.00 23.46 698 GLU A CA 1
ATOM 1649 C C . GLU A 1 228 ? 28.682 1.970 9.989 1.00 23.39 698 GLU A C 1
ATOM 1650 O O . GLU A 1 228 ? 28.078 0.907 10.197 1.00 22.50 698 GLU A O 1
ATOM 1656 N N . ILE A 1 229 ? 29.180 2.330 8.809 1.00 24.48 699 ILE A N 1
ATOM 1657 C CA . ILE A 1 229 ? 29.114 1.438 7.619 1.00 24.60 699 ILE A CA 1
ATOM 1658 C C . ILE A 1 229 ? 30.006 0.228 7.895 1.00 24.61 699 ILE A C 1
ATOM 1659 O O . ILE A 1 229 ? 29.531 -0.899 7.722 1.00 23.40 699 ILE A O 1
ATOM 1664 N N . ALA A 1 230 ? 31.242 0.460 8.334 1.00 25.29 700 ALA A N 1
ATOM 1665 C CA . ALA A 1 230 ? 32.223 -0.611 8.628 1.00 26.28 700 ALA A CA 1
ATOM 1666 C C . ALA A 1 230 ? 31.639 -1.626 9.619 1.00 26.39 700 ALA A C 1
ATOM 1667 O O . ALA A 1 230 ? 31.772 -2.832 9.361 1.00 26.43 700 ALA A O 1
ATOM 1669 N N . ASP A 1 231 ? 31.011 -1.167 10.705 1.00 27.34 701 ASP A N 1
ATOM 1670 C CA . ASP A 1 231 ? 30.442 -2.065 11.747 1.00 27.09 701 ASP A CA 1
ATOM 1671 C C . ASP A 1 231 ? 29.429 -3.013 11.102 1.00 26.16 701 ASP A C 1
ATOM 1672 O O . ASP A 1 231 ? 29.526 -4.226 11.341 1.00 25.82 701 ASP A O 1
ATOM 1677 N N . ALA A 1 232 ? 28.484 -2.464 10.336 1.00 24.99 702 ALA A N 1
ATOM 1678 C CA . ALA A 1 232 ? 27.386 -3.216 9.684 1.00 24.10 702 ALA A CA 1
ATOM 1679 C C . ALA A 1 232 ? 27.978 -4.309 8.795 1.00 22.77 702 ALA A C 1
ATOM 1680 O O . ALA A 1 232 ? 27.571 -5.470 8.909 1.00 22.37 702 ALA A O 1
ATOM 1682 N N . ILE A 1 233 ? 28.942 -3.938 7.962 1.00 22.78 703 ILE A N 1
ATOM 1683 C CA . ILE A 1 233 ? 29.607 -4.870 7.009 1.00 22.26 703 ILE A CA 1
ATOM 1684 C C . ILE A 1 233 ? 30.319 -5.968 7.806 1.00 22.75 703 ILE A C 1
ATOM 1685 O O . ILE A 1 233 ? 30.211 -7.154 7.424 1.00 22.07 703 ILE A O 1
ATOM 1690 N N . LYS A 1 234 ? 31.046 -5.583 8.853 1.00 23.30 704 LYS A N 1
ATOM 1691 C CA . LYS A 1 234 ? 31.829 -6.543 9.667 1.00 24.35 704 LYS A CA 1
ATOM 1692 C C . LYS A 1 234 ? 30.884 -7.551 10.309 1.00 23.54 704 LYS A C 1
ATOM 1693 O O . LYS A 1 234 ? 31.188 -8.742 10.233 1.00 24.61 704 LYS A O 1
ATOM 1699 N N . ARG A 1 235 ? 29.783 -7.088 10.896 1.00 23.20 705 ARG A N 1
ATOM 1700 C CA . ARG A 1 235 ? 28.767 -7.980 11.508 1.00 23.86 705 ARG A CA 1
ATOM 1701 C C . ARG A 1 235 ? 28.320 -9.022 10.487 1.00 23.64 705 ARG A C 1
ATOM 1702 O O . ARG A 1 235 ? 28.244 -10.205 10.840 1.00 22.82 705 ARG A O 1
ATOM 1710 N N . LEU A 1 236 ? 28.021 -8.582 9.269 1.00 22.54 706 LEU A N 1
ATOM 1711 C CA . LEU A 1 236 ? 27.508 -9.478 8.208 1.00 23.35 706 LEU A CA 1
ATOM 1712 C C . LEU A 1 236 ? 28.597 -10.457 7.766 1.00 23.54 706 LEU A C 1
ATOM 1713 O O . LEU A 1 236 ? 28.310 -11.658 7.746 1.00 24.69 706 LEU A O 1
ATOM 1718 N N . ARG A 1 237 ? 29.790 -9.976 7.416 1.00 24.52 707 ARG A N 1
ATOM 1719 C CA . ARG A 1 237 ? 30.852 -10.869 6.878 1.00 25.24 707 ARG A CA 1
ATOM 1720 C C . ARG A 1 237 ? 31.243 -11.896 7.948 1.00 26.01 707 ARG A C 1
ATOM 1721 O O . ARG A 1 237 ? 31.362 -13.076 7.592 1.00 25.29 707 ARG A O 1
ATOM 1729 N N . THR A 1 238 ? 31.374 -11.499 9.215 1.00 28.27 708 THR A N 1
ATOM 1730 C CA . THR A 1 238 ? 31.802 -12.431 10.296 1.00 28.97 708 THR A CA 1
ATOM 1731 C C . THR A 1 238 ? 30.712 -13.477 10.567 1.00 29.26 708 THR A C 1
ATOM 1732 O O . THR A 1 238 ? 31.087 -14.591 10.979 1.00 30.21 708 THR A O 1
ATOM 1736 N N . ALA A 1 239 ? 29.431 -13.171 10.324 1.00 29.00 709 ALA A N 1
ATOM 1737 C CA . ALA A 1 239 ? 28.318 -14.133 10.538 1.00 28.80 709 ALA A CA 1
ATOM 1738 C C . ALA A 1 239 ? 28.169 -15.096 9.353 1.00 28.76 709 ALA A C 1
ATOM 1739 O O . ALA A 1 239 ? 27.293 -15.977 9.436 1.00 30.33 709 ALA A O 1
ATOM 1741 N N . GLY A 1 240 ? 28.982 -14.958 8.302 1.00 27.73 710 GLY A N 1
ATOM 1742 C CA . GLY A 1 240 ? 28.9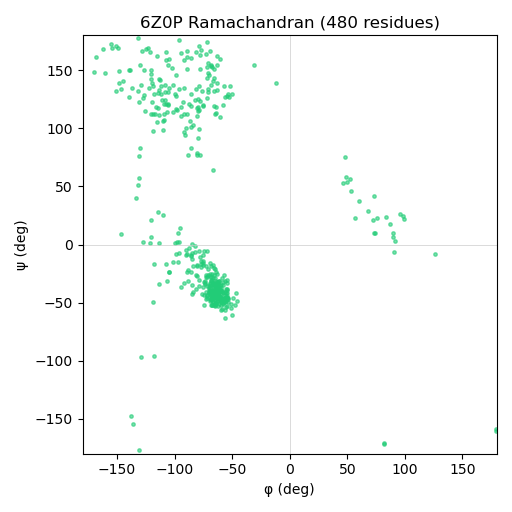86 -15.903 7.168 1.00 27.28 710 GLY A CA 1
ATOM 1743 C C . GLY A 1 240 ? 28.011 -15.504 6.075 1.00 26.26 710 GLY A C 1
ATOM 1744 O O . GLY A 1 240 ? 27.877 -16.276 5.113 1.00 26.35 710 GLY A O 1
ATOM 1745 N N . VAL A 1 241 ? 27.394 -14.326 6.184 1.00 25.49 711 VAL A N 1
ATOM 1746 C CA . VAL A 1 241 ? 26.315 -13.860 5.259 1.00 24.37 711 VAL A CA 1
ATOM 1747 C C . VAL A 1 241 ? 26.894 -13.631 3.858 1.00 24.35 711 VAL A C 1
ATOM 1748 O O . VAL A 1 241 ? 28.035 -13.152 3.748 1.00 23.74 711 VAL A O 1
ATOM 1752 N N . ASP A 1 242 ? 26.122 -13.999 2.831 1.00 24.32 712 ASP A N 1
ATOM 1753 C CA . ASP A 1 242 ? 26.468 -13.770 1.406 1.00 24.38 712 ASP A CA 1
ATOM 1754 C C . ASP A 1 242 ? 26.117 -12.321 1.078 1.00 23.03 712 ASP A C 1
ATOM 1755 O O . ASP A 1 242 ? 25.053 -12.074 0.478 1.00 22.14 712 ASP A O 1
ATOM 1760 N N . LEU A 1 243 ? 26.976 -11.409 1.518 1.00 21.65 713 LEU A N 1
ATOM 1761 C CA . LEU A 1 243 ? 26.835 -9.958 1.264 1.00 20.56 713 LEU A CA 1
ATOM 1762 C C . LEU A 1 243 ? 27.318 -9.702 -0.159 1.00 20.15 713 LEU A C 1
ATOM 1763 O O . LEU A 1 243 ? 28.537 -9.671 -0.381 1.00 18.79 713 LEU A O 1
ATOM 1768 N N . GLU A 1 244 ? 26.387 -9.594 -1.100 1.00 19.99 714 GLU A N 1
ATOM 1769 C CA . GLU A 1 244 ? 26.717 -9.426 -2.535 1.00 20.48 714 GLU A CA 1
ATOM 1770 C C . GLU A 1 244 ? 27.260 -8.018 -2.762 1.00 20.27 714 GLU A C 1
ATOM 1771 O O . GLU A 1 244 ? 28.273 -7.883 -3.459 1.00 19.74 714 GLU A O 1
ATOM 1777 N N . GLY A 1 245 ? 26.602 -7.012 -2.197 1.00 19.72 715 GLY A N 1
ATOM 1778 C CA . GLY A 1 245 ? 27.038 -5.618 -2.358 1.00 18.65 715 GLY A CA 1
ATOM 1779 C C . GLY A 1 245 ? 26.111 -4.670 -1.647 1.00 18.38 715 GLY A C 1
ATOM 1780 O O . GLY A 1 245 ? 25.406 -5.098 -0.723 1.00 18.54 715 GLY A O 1
ATOM 1781 N N . GLY A 1 246 ? 26.116 -3.411 -2.057 1.00 17.26 716 GLY A N 1
ATOM 1782 C CA . GLY A 1 246 ? 25.254 -2.407 -1.421 1.00 17.42 716 GLY A CA 1
ATOM 1783 C C . GLY A 1 246 ? 24.335 -1.730 -2.409 1.00 17.25 716 GLY A C 1
ATOM 1784 O O . GLY A 1 246 ? 24.510 -1.912 -3.614 1.00 17.68 716 GLY A O 1
ATOM 1785 N N . ILE A 1 247 ? 23.377 -0.984 -1.871 1.00 17.21 717 ILE A N 1
ATOM 1786 C CA . ILE A 1 247 ? 22.418 -0.123 -2.615 1.00 18.00 717 ILE A CA 1
ATOM 1787 C C . ILE A 1 247 ? 22.530 1.275 -2.020 1.00 18.13 717 ILE A C 1
ATOM 1788 O O . ILE A 1 247 ? 22.199 1.427 -0.839 1.00 18.77 717 ILE A O 1
ATOM 1793 N N . PHE A 1 248 ? 22.995 2.250 -2.792 1.00 19.30 718 PHE A N 1
ATOM 1794 C CA . PHE A 1 248 ? 23.172 3.633 -2.287 1.00 19.57 718 PHE A CA 1
ATOM 1795 C C . PHE A 1 248 ? 21.913 4.435 -2.632 1.00 19.88 718 PHE A C 1
ATOM 1796 O O . PHE A 1 248 ? 21.673 4.707 -3.814 1.00 20.91 718 PHE A O 1
ATOM 1804 N N . ASN A 1 249 ? 21.125 4.789 -1.617 1.00 19.87 719 ASN A N 1
ATOM 1805 C CA . ASN A 1 249 ? 19.789 5.418 -1.788 1.00 20.30 719 ASN A CA 1
ATOM 1806 C C . ASN A 1 249 ? 19.853 6.914 -1.447 1.00 21.45 719 ASN A C 1
ATOM 1807 O O . ASN A 1 249 ? 20.753 7.322 -0.698 1.00 22.43 719 ASN A O 1
ATOM 1812 N N . GLY A 1 250 ? 18.940 7.704 -2.016 1.00 22.82 720 GLY A N 1
ATOM 1813 C CA . GLY A 1 250 ? 18.766 9.132 -1.695 1.00 23.72 720 GLY A CA 1
ATOM 1814 C C . GLY A 1 250 ? 19.834 10.007 -2.317 1.00 25.18 720 GLY A C 1
ATOM 1815 O O . GLY A 1 250 ? 20.042 11.119 -1.797 1.00 25.84 720 GLY A O 1
ATOM 1816 N N . VAL A 1 251 ? 20.481 9.563 -3.395 1.00 26.44 721 VAL A N 1
ATOM 1817 C CA . VAL A 1 251 ? 21.556 10.384 -4.023 1.00 27.63 721 VAL A CA 1
ATOM 1818 C C . VAL A 1 251 ? 20.915 11.576 -4.730 1.00 28.85 721 VAL A C 1
ATOM 1819 O O . VAL A 1 251 ? 19.754 11.537 -5.132 1.00 28.27 721 VAL A O 1
ATOM 1823 N N . PRO A 1 252 ? 21.663 12.691 -4.859 1.00 30.88 722 PRO A N 1
ATOM 1824 C CA . PRO A 1 252 ? 21.211 13.861 -5.611 1.00 31.98 722 PRO A CA 1
ATOM 1825 C C . PRO A 1 252 ? 20.753 13.529 -7.027 1.00 32.16 722 PRO A C 1
ATOM 1826 O O . PRO A 1 252 ? 21.483 12.885 -7.777 1.00 31.64 722 PRO A O 1
ATOM 1830 N N . PRO A 1 253 ? 19.534 13.939 -7.437 1.00 32.60 723 PRO A N 1
ATOM 1831 C CA . PRO A 1 253 ? 19.079 13.747 -8.811 1.00 32.99 723 PRO A CA 1
ATOM 1832 C C . PRO A 1 253 ? 19.544 14.889 -9.728 1.00 33.14 723 PRO A C 1
ATOM 1833 O O . PRO A 1 253 ? 20.507 14.724 -10.474 1.00 34.18 723 PRO A O 1
ATOM 1837 N N . GLN B 1 6 ? 30.892 -12.790 21.355 1.00 33.50 476 GLN B N 1
ATOM 1838 C CA . GLN B 1 6 ? 30.609 -13.401 22.689 1.00 32.56 476 GLN B CA 1
ATOM 1839 C C . GLN B 1 6 ? 29.885 -12.383 23.580 1.00 30.81 476 GLN B C 1
ATOM 1840 O O . GLN B 1 6 ? 30.483 -11.329 23.873 1.00 30.44 476 GLN B O 1
ATOM 1846 N N . GLY B 1 7 ? 28.656 -12.694 24.006 1.00 29.46 477 GLY B N 1
ATOM 1847 C CA . GLY B 1 7 ? 27.834 -11.813 24.861 1.00 27.83 477 GLY B CA 1
ATOM 1848 C C . GLY B 1 7 ? 28.477 -11.575 26.218 1.00 27.66 477 GLY B C 1
ATOM 1849 O O . GLY B 1 7 ? 28.916 -12.557 26.841 1.00 27.81 477 GLY B O 1
ATOM 1850 N N . ILE B 1 8 ? 28.534 -10.318 26.665 1.00 26.19 478 ILE B N 1
ATOM 1851 C CA . ILE B 1 8 ? 29.147 -9.924 27.969 1.00 26.63 478 ILE B CA 1
ATOM 1852 C C . ILE B 1 8 ? 28.169 -10.242 29.103 1.00 25.26 478 ILE B C 1
ATOM 1853 O O . ILE B 1 8 ? 27.058 -9.696 29.068 1.00 24.91 478 ILE B O 1
ATOM 1858 N N . GLU B 1 9 ? 28.573 -11.041 30.097 1.00 25.61 479 GLU B N 1
ATOM 1859 C CA . GLU B 1 9 ? 27.712 -11.324 31.280 1.00 26.17 479 GLU B CA 1
ATOM 1860 C C . GLU B 1 9 ? 28.372 -10.829 32.572 1.00 26.12 479 GLU B C 1
ATOM 1861 O O . GLU B 1 9 ? 27.654 -10.705 33.580 1.00 25.82 479 GLU B O 1
ATOM 1867 N N . ASP B 1 10 ? 29.677 -10.557 32.539 1.00 26.24 480 ASP B N 1
ATOM 1868 C CA . ASP B 1 10 ? 30.491 -10.204 33.732 1.00 26.90 480 ASP B CA 1
ATOM 1869 C C . ASP B 1 10 ? 30.431 -8.701 33.998 1.00 26.14 480 ASP B C 1
ATOM 1870 O O . ASP B 1 10 ? 31.108 -7.940 33.312 1.00 26.55 480 ASP B O 1
ATOM 1875 N N . PRO B 1 11 ? 29.708 -8.231 35.041 1.00 26.48 481 PRO B N 1
ATOM 1876 C CA . PRO B 1 11 ? 29.606 -6.805 35.352 1.00 27.45 481 PRO B CA 1
ATOM 1877 C C . PRO B 1 11 ? 30.943 -6.130 35.679 1.00 27.87 481 PRO B C 1
ATOM 1878 O O . PRO B 1 11 ? 31.098 -4.964 35.371 1.00 29.01 481 PRO B O 1
ATOM 1882 N N . ASP B 1 12 ? 31.856 -6.859 36.325 1.00 29.16 482 ASP B N 1
ATOM 1883 C CA . ASP B 1 12 ? 33.202 -6.335 36.682 1.00 29.44 482 ASP B CA 1
ATOM 1884 C C . ASP B 1 12 ? 33.963 -5.990 35.397 1.00 28.97 482 ASP B C 1
ATOM 1885 O O . ASP B 1 12 ? 34.647 -4.952 35.377 1.00 29.69 482 ASP B O 1
ATOM 1890 N N . ARG B 1 13 ? 33.840 -6.825 34.364 1.00 28.70 483 ARG B N 1
ATOM 1891 C CA . ARG B 1 13 ? 34.504 -6.621 33.048 1.00 27.98 483 ARG B CA 1
ATOM 1892 C C . ARG B 1 13 ? 34.006 -5.319 32.404 1.00 26.16 483 ARG B C 1
ATOM 1893 O O . ARG B 1 13 ? 34.817 -4.616 31.779 1.00 24.99 483 ARG B O 1
ATOM 1901 N N . ILE B 1 14 ? 32.717 -5.016 32.552 1.00 25.18 484 ILE B N 1
ATOM 1902 C CA . ILE B 1 14 ? 32.081 -3.783 31.998 1.00 24.13 484 ILE B CA 1
ATOM 1903 C C . ILE B 1 14 ? 32.701 -2.546 32.656 1.00 23.77 484 ILE B C 1
ATOM 1904 O O . ILE B 1 14 ? 33.099 -1.635 31.922 1.00 24.11 484 ILE B O 1
ATOM 1909 N N . GLU B 1 15 ? 32.767 -2.515 33.989 1.00 24.18 485 GLU B N 1
ATOM 1910 C CA . GLU B 1 15 ? 33.237 -1.331 34.761 1.00 24.34 485 GLU B CA 1
ATOM 1911 C C . GLU B 1 15 ? 34.687 -1.007 34.390 1.00 24.18 485 GLU B C 1
ATOM 1912 O O . GLU B 1 15 ? 34.979 0.173 34.156 1.00 23.87 485 GLU B O 1
ATOM 1918 N N . ARG B 1 16 ? 35.543 -2.025 34.326 1.00 24.74 486 ARG B N 1
ATOM 1919 C CA . ARG B 1 16 ? 37.010 -1.871 34.133 1.00 25.98 486 ARG B CA 1
ATOM 1920 C C . ARG B 1 16 ? 37.312 -1.529 32.672 1.00 25.41 486 ARG B C 1
ATOM 1921 O O . ARG B 1 16 ? 38.170 -0.667 32.439 1.00 25.10 486 ARG B O 1
ATOM 1929 N N . ALA B 1 17 ? 36.644 -2.187 31.727 1.00 24.92 487 ALA B N 1
ATOM 1930 C CA . ALA B 1 17 ? 36.928 -2.034 30.283 1.00 24.81 487 ALA B CA 1
ATOM 1931 C C . ALA B 1 17 ? 36.571 -0.625 29.802 1.00 24.18 487 ALA B C 1
ATOM 1932 O O . ALA B 1 17 ? 37.298 -0.112 28.946 1.00 24.63 487 ALA B O 1
ATOM 1934 N N . PHE B 1 18 ? 35.501 -0.023 30.317 1.00 24.28 488 PHE B N 1
ATOM 1935 C CA . PHE B 1 18 ? 34.965 1.247 29.761 1.00 24.93 488 PHE B CA 1
ATOM 1936 C C . PHE B 1 18 ? 34.923 2.371 30.790 1.00 25.27 488 PHE B C 1
ATOM 1937 O O . PHE B 1 18 ? 34.434 3.457 30.421 1.00 25.20 488 PHE B O 1
ATOM 1945 N N . ASN B 1 19 ? 35.381 2.131 32.020 1.00 25.07 489 ASN B N 1
ATOM 1946 C CA . ASN B 1 19 ? 35.253 3.128 33.115 1.00 25.16 489 ASN B CA 1
ATOM 1947 C C . ASN B 1 19 ? 33.778 3.530 33.199 1.00 24.91 489 ASN B C 1
ATOM 1948 O O . ASN B 1 19 ? 33.473 4.735 33.255 1.00 24.42 489 ASN B O 1
ATOM 1953 N N . LEU B 1 20 ? 32.895 2.537 33.170 1.00 24.39 490 LEU B N 1
ATOM 1954 C CA . LEU B 1 20 ? 31.435 2.763 33.267 1.00 23.72 490 LEU B CA 1
ATOM 1955 C C . LEU B 1 20 ? 30.957 2.233 34.611 1.00 22.88 490 LEU B C 1
ATOM 1956 O O . LEU B 1 20 ? 30.757 1.034 34.766 1.00 22.24 490 LEU B O 1
ATOM 1961 N N . PRO B 1 21 ? 30.787 3.103 35.626 1.00 23.43 491 PRO B N 1
ATOM 1962 C CA . PRO B 1 21 ? 30.262 2.677 36.915 1.00 23.19 491 PRO B CA 1
ATOM 1963 C C . PRO B 1 21 ? 28.816 2.217 36.734 1.00 23.47 491 PRO B C 1
ATOM 1964 O O . PRO B 1 21 ? 28.052 2.917 36.096 1.00 23.67 491 PRO B O 1
ATOM 1968 N N . LEU B 1 22 ? 28.495 1.054 37.291 1.00 23.40 492 LEU B N 1
ATOM 1969 C CA . LEU B 1 22 ? 27.139 0.465 37.207 1.00 23.50 492 LEU B CA 1
ATOM 1970 C C . LEU B 1 22 ? 26.339 0.902 38.430 1.00 23.66 492 LEU B C 1
ATOM 1971 O O . LEU B 1 22 ? 26.774 0.641 39.568 1.00 23.03 492 LEU B O 1
ATOM 1976 N N . TYR B 1 23 ? 25.208 1.555 38.181 1.00 22.87 493 TYR B N 1
ATOM 1977 C CA . TYR B 1 23 ? 24.321 2.110 39.230 1.00 21.73 493 TYR B CA 1
ATOM 1978 C C . TYR B 1 23 ? 23.374 1.024 39.727 1.00 21.88 493 TYR B C 1
ATOM 1979 O O . TYR B 1 23 ? 22.721 1.233 40.756 1.00 21.75 493 TYR B O 1
ATOM 1988 N N . GLY B 1 24 ? 23.299 -0.101 39.024 1.00 21.62 494 GLY B N 1
ATOM 1989 C CA . GLY B 1 24 ? 22.432 -1.191 39.485 1.00 21.56 494 GLY B CA 1
ATOM 1990 C C . GLY B 1 24 ? 22.645 -2.471 38.719 1.00 20.78 494 GLY B C 1
ATOM 1991 O O . GLY B 1 24 ? 23.014 -2.413 37.543 1.00 19.87 494 GLY B O 1
ATOM 1992 N N . LEU B 1 25 ? 22.448 -3.582 39.419 1.00 20.46 495 LEU B N 1
ATOM 1993 C CA . LEU B 1 25 ? 22.412 -4.950 38.861 1.00 20.52 495 LEU B CA 1
ATOM 1994 C C . LEU B 1 25 ? 21.002 -5.471 39.082 1.00 19.95 495 LEU B C 1
ATOM 1995 O O . LEU B 1 25 ? 20.644 -5.749 40.240 1.00 19.88 495 LEU B O 1
ATOM 2000 N N . VAL B 1 26 ? 20.218 -5.533 38.015 1.00 18.86 496 VAL B N 1
ATOM 2001 C CA . VAL B 1 26 ? 18.792 -5.933 38.101 1.00 19.58 496 VAL B CA 1
ATOM 2002 C C . VAL B 1 26 ? 18.679 -7.377 37.646 1.00 19.84 496 VAL B C 1
ATOM 2003 O O . VAL B 1 26 ? 18.928 -7.680 36.486 1.00 19.40 496 VAL B O 1
ATOM 2007 N N . PRO B 1 27 ? 18.315 -8.305 38.549 1.00 19.53 497 PRO B N 1
ATOM 2008 C CA . PRO B 1 27 ? 18.170 -9.709 38.180 1.00 20.50 497 PRO B CA 1
ATOM 2009 C C . PRO B 1 27 ? 16.995 -9.982 37.237 1.00 20.98 497 PRO B C 1
ATOM 2010 O O . PRO B 1 27 ? 16.021 -9.261 37.258 1.00 21.15 497 PRO B O 1
ATOM 2014 N N . GLN B 1 28 ? 17.123 -11.036 36.437 1.00 21.17 498 GLN B N 1
ATOM 2015 C CA . GLN B 1 28 ? 16.016 -11.546 35.596 1.00 21.56 498 GLN B CA 1
ATOM 2016 C C . GLN B 1 28 ? 14.928 -12.046 36.546 1.00 21.29 498 GLN B C 1
ATOM 2017 O O . GLN B 1 28 ? 15.188 -13.032 37.257 1.00 21.73 498 GLN B O 1
ATOM 2023 N N . SER B 1 29 ? 13.778 -11.370 36.581 1.00 20.99 499 SER B N 1
ATOM 2024 C CA . SER B 1 29 ? 12.644 -11.711 37.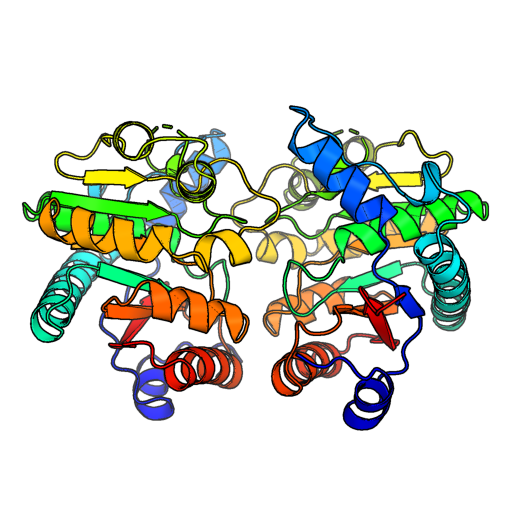475 1.00 20.99 499 SER B CA 1
ATOM 2025 C C . SER B 1 29 ? 11.848 -12.860 36.869 1.00 21.15 499 SER B C 1
ATOM 2026 O O . SER B 1 29 ? 11.268 -12.673 35.789 1.00 21.06 499 SER B O 1
ATOM 2029 N N . ALA B 1 30 ? 11.790 -13.997 37.553 1.00 21.47 500 ALA B N 1
ATOM 2030 C CA . ALA B 1 30 ? 10.967 -15.136 37.100 1.00 21.82 500 ALA B CA 1
ATOM 2031 C C . ALA B 1 30 ? 9.485 -14.757 37.216 1.00 22.47 500 ALA B C 1
ATOM 2032 O O . ALA B 1 30 ? 8.680 -15.244 36.402 1.00 21.40 500 ALA B O 1
ATOM 2034 N N . GLU B 1 31 ? 9.132 -13.901 38.177 1.00 22.98 501 GLU B N 1
ATOM 2035 C CA . GLU B 1 31 ? 7.728 -13.445 38.347 1.00 24.62 501 GLU B CA 1
ATOM 2036 C C . GLU B 1 31 ? 7.361 -12.493 37.210 1.00 23.68 501 GLU B C 1
ATOM 2037 O O . GLU B 1 31 ? 6.210 -12.554 36.757 1.00 22.59 501 GLU B O 1
ATOM 2043 N N . GLN B 1 32 ? 8.299 -11.665 36.755 1.00 23.77 502 GLN B N 1
ATOM 2044 C CA . GLN B 1 32 ? 8.054 -10.752 35.610 1.00 23.78 502 GLN B CA 1
ATOM 2045 C C . GLN B 1 32 ? 7.832 -11.576 34.342 1.00 24.10 502 GLN B C 1
ATOM 2046 O O . GLN B 1 32 ? 6.998 -11.175 33.517 1.00 22.62 502 GLN B O 1
ATOM 2052 N N . VAL B 1 33 ? 8.600 -12.650 34.165 1.00 24.23 503 VAL B N 1
ATOM 2053 C CA . VAL B 1 33 ? 8.475 -13.554 32.984 1.00 24.57 503 VAL B CA 1
ATOM 2054 C C . VAL B 1 33 ? 7.089 -14.201 33.007 1.00 25.35 503 VAL B C 1
ATOM 2055 O O . VAL B 1 33 ? 6.471 -14.323 31.936 1.00 24.98 503 VAL B O 1
ATOM 2059 N N . LYS B 1 34 ? 6.636 -14.613 34.189 1.00 26.05 504 LYS B N 1
ATOM 2060 C CA . LYS B 1 34 ? 5.304 -15.235 34.383 1.00 27.34 504 LYS B CA 1
ATOM 2061 C C . LYS B 1 34 ? 4.223 -14.218 34.004 1.00 28.07 504 LYS B C 1
ATOM 2062 O O . LYS B 1 34 ? 3.358 -14.553 33.176 1.00 28.56 504 LYS B O 1
ATOM 2068 N N . LEU B 1 35 ? 4.286 -13.018 34.585 1.00 29.11 505 LEU B N 1
ATOM 2069 C CA . LEU B 1 35 ? 3.327 -11.917 34.298 1.00 29.70 505 LEU B CA 1
ATOM 2070 C C . LEU B 1 35 ? 3.299 -11.642 32.793 1.00 30.23 505 LEU B C 1
ATOM 2071 O O . LEU B 1 35 ? 2.192 -11.510 32.235 1.00 30.87 505 LEU B O 1
ATOM 2076 N N . ASP B 1 36 ? 4.470 -11.566 32.164 1.00 31.56 506 ASP B N 1
ATOM 2077 C CA . ASP B 1 36 ? 4.590 -11.351 30.698 1.00 32.10 506 ASP B CA 1
ATOM 2078 C C . ASP B 1 36 ? 3.923 -12.504 29.937 1.00 32.50 506 ASP B C 1
ATOM 2079 O O . ASP B 1 36 ? 3.208 -12.216 28.963 1.00 31.38 506 ASP B O 1
ATOM 2084 N N . ALA B 1 37 ? 4.159 -13.752 30.351 1.00 32.28 507 ALA B N 1
ATOM 2085 C CA . ALA B 1 37 ? 3.646 -14.970 29.680 1.00 32.56 507 ALA B CA 1
ATOM 2086 C C . ALA B 1 37 ? 2.114 -14.937 29.631 1.00 32.62 507 ALA B C 1
ATOM 2087 O O . ALA B 1 37 ? 1.554 -15.034 28.522 1.00 32.25 507 ALA B O 1
ATOM 2089 N N . GLN B 1 38 ? 1.465 -14.782 30.787 1.00 32.79 508 GLN B N 1
ATOM 2090 C CA . GLN B 1 38 ? -0.014 -14.894 30.912 1.00 35.19 508 GLN B CA 1
ATOM 2091 C C . GLN B 1 38 ? -0.700 -13.616 30.413 1.00 36.09 508 GLN B C 1
ATOM 2092 O O . GLN B 1 38 ? -1.933 -13.659 30.245 1.00 37.02 508 GLN B O 1
ATOM 2098 N N . ALA B 1 39 ? 0.039 -12.533 30.156 1.00 37.10 509 ALA B N 1
ATOM 2099 C CA . ALA B 1 39 ? -0.543 -11.321 29.530 1.00 37.71 509 ALA B CA 1
ATOM 2100 C C . ALA B 1 39 ? -0.530 -11.508 28.013 1.00 37.55 509 ALA B C 1
ATOM 2101 O O . ALA B 1 39 ? -1.479 -11.060 27.341 1.00 37.56 509 ALA B O 1
ATOM 2103 N N . GLU B 1 40 ? 0.503 -12.183 27.509 1.00 38.86 510 GLU B N 1
ATOM 2104 C CA . GLU B 1 40 ? 0.651 -12.505 26.068 1.00 40.10 510 GLU B CA 1
ATOM 2105 C C . GLU B 1 40 ? -0.271 -13.676 25.711 1.00 40.17 510 GLU B C 1
ATOM 2106 O O . GLU B 1 40 ? -0.572 -13.841 24.514 1.00 39.93 510 GLU B O 1
ATOM 2112 N N . LYS B 1 41 ? -0.709 -14.449 26.708 1.00 40.01 511 LYS B N 1
ATOM 2113 C CA . LYS B 1 41 ? -1.607 -15.618 26.517 1.00 39.82 511 LYS B CA 1
ATOM 2114 C C . LYS B 1 41 ? -3.059 -15.136 26.487 1.00 38.88 511 LYS B C 1
ATOM 2115 O O . LYS B 1 41 ? -3.824 -15.607 25.625 1.00 39.54 511 LYS B O 1
ATOM 2121 N N . SER B 1 42 ? -3.405 -14.216 27.390 1.00 38.33 512 SER B N 1
ATOM 2122 C CA . SER B 1 42 ? -4.770 -13.652 27.555 1.00 37.22 512 SER B CA 1
ATOM 2123 C C . SER B 1 42 ? -5.057 -12.579 26.500 1.00 37.24 512 SER B C 1
ATOM 2124 O O . SER B 1 42 ? -6.205 -12.093 26.462 1.00 36.02 512 SER B O 1
ATOM 2127 N N . GLY B 1 43 ? -4.065 -12.218 25.683 1.00 36.84 513 GLY B N 1
ATOM 2128 C CA . GLY B 1 43 ? -4.212 -11.157 24.670 1.00 37.21 513 GLY B CA 1
ATOM 2129 C C . GLY B 1 43 ? -4.272 -9.787 25.316 1.00 37.77 513 GLY B C 1
ATOM 2130 O O . GLY B 1 43 ? -4.768 -8.849 24.661 1.00 37.56 513 GLY B O 1
ATOM 2131 N N . SER B 1 44 ? -3.770 -9.671 26.550 1.00 38.40 514 SER B N 1
ATOM 2132 C CA . SER B 1 44 ? -3.720 -8.402 27.319 1.00 38.68 514 SER B CA 1
ATOM 2133 C C . SER B 1 44 ? -3.055 -7.322 26.465 1.00 38.69 514 SER B C 1
ATOM 2134 O O . SER B 1 44 ? -2.031 -7.614 25.811 1.00 37.80 514 SER B O 1
ATOM 2137 N N . ARG B 1 45 ? -3.637 -6.124 26.468 1.00 39.59 515 ARG B N 1
ATOM 2138 C CA . ARG B 1 45 ? -3.078 -4.927 25.793 1.00 40.17 515 ARG B CA 1
ATOM 2139 C C . ARG B 1 45 ? -2.379 -4.060 26.844 1.00 38.51 515 ARG B C 1
ATOM 2140 O O . ARG B 1 45 ? -1.852 -2.992 26.476 1.00 39.38 515 ARG B O 1
ATOM 2148 N N . THR B 1 46 ? -2.377 -4.512 28.101 1.00 36.34 516 THR B N 1
ATOM 2149 C CA . THR B 1 46 ? -1.763 -3.791 29.245 1.00 34.49 516 THR B CA 1
ATOM 2150 C C . THR B 1 46 ? -0.649 -4.647 29.852 1.00 31.91 516 THR B C 1
ATOM 2151 O O . THR B 1 46 ? -0.968 -5.694 30.454 1.00 30.53 516 THR B O 1
ATOM 2155 N N . ARG B 1 47 ? 0.603 -4.205 29.713 1.00 28.70 517 ARG B N 1
ATOM 2156 C CA . ARG B 1 47 ? 1.774 -4.842 30.373 1.00 26.55 517 ARG B CA 1
ATOM 2157 C C . ARG B 1 47 ? 1.669 -4.602 31.877 1.00 25.69 517 ARG B C 1
ATOM 2158 O O . ARG B 1 47 ? 1.338 -3.497 32.299 1.00 24.71 517 ARG B O 1
ATOM 2166 N N . PRO B 1 48 ? 1.943 -5.613 32.730 1.00 23.96 518 PRO B N 1
ATOM 2167 C CA . PRO B 1 48 ? 1.919 -5.433 34.179 1.00 23.80 518 PRO B CA 1
ATOM 2168 C C . PRO B 1 48 ? 3.100 -4.592 34.674 1.00 22.05 518 PRO B C 1
ATOM 2169 O O . PRO B 1 48 ? 4.115 -4.541 34.007 1.00 21.81 518 PRO B O 1
ATOM 2173 N N . ILE B 1 49 ? 2.937 -3.965 35.835 1.00 22.19 519 ILE B N 1
ATOM 2174 C CA . ILE B 1 49 ? 4.024 -3.181 36.484 1.00 21.74 519 ILE B CA 1
ATOM 2175 C C . ILE B 1 49 ? 4.473 -3.945 37.726 1.00 20.88 519 ILE B C 1
ATOM 2176 O O . ILE B 1 49 ? 3.732 -3.957 38.718 1.00 21.29 519 ILE B O 1
ATOM 2181 N N . LEU B 1 50 ? 5.646 -4.566 37.639 1.00 20.28 520 LEU B N 1
ATOM 2182 C CA . LEU B 1 50 ? 6.196 -5.451 38.693 1.00 20.13 520 LEU B CA 1
ATOM 2183 C C . LEU B 1 50 ? 6.232 -4.699 40.024 1.00 20.12 520 LEU B C 1
ATOM 2184 O O . LEU B 1 50 ? 5.807 -5.264 41.031 1.00 19.32 520 LEU B O 1
ATOM 2189 N N . ALA B 1 51 ? 6.684 -3.449 40.009 1.00 20.87 521 ALA B N 1
ATOM 2190 C CA . ALA B 1 51 ? 6.811 -2.609 41.221 1.00 21.50 521 ALA B CA 1
ATOM 2191 C C . ALA B 1 51 ? 5.460 -2.453 41.935 1.00 22.42 521 ALA B C 1
ATOM 2192 O O . ALA B 1 51 ? 5.483 -2.403 43.169 1.00 24.30 521 ALA B O 1
ATOM 2194 N N . SER B 1 52 ? 4.334 -2.390 41.220 1.00 23.01 522 SER B N 1
ATOM 2195 C CA . SER B 1 52 ? 2.999 -2.214 41.856 1.00 23.07 522 SER B CA 1
ATOM 2196 C C . SER B 1 52 ? 2.476 -3.556 42.370 1.00 22.69 522 SER B C 1
ATOM 2197 O O . SER B 1 52 ? 1.849 -3.569 43.434 1.00 23.00 522 SER B O 1
ATOM 2200 N N . LEU B 1 53 ? 2.711 -4.635 41.626 1.00 22.90 523 LEU B N 1
ATOM 2201 C CA . LEU B 1 53 ? 2.114 -5.967 41.910 1.00 23.00 523 LEU B CA 1
ATOM 2202 C C . LEU B 1 53 ? 2.930 -6.741 42.952 1.00 23.89 523 LEU B C 1
ATOM 2203 O O . LEU B 1 53 ? 2.301 -7.413 43.784 1.00 23.13 523 LEU B O 1
ATOM 2208 N N . ARG B 1 54 ? 4.265 -6.696 42.887 1.00 24.62 524 ARG B N 1
ATOM 2209 C CA . ARG B 1 54 ? 5.150 -7.522 43.758 1.00 25.28 524 ARG B CA 1
ATOM 2210 C C . ARG B 1 54 ? 6.211 -6.657 44.422 1.00 25.25 524 ARG B C 1
ATOM 2211 O O . ARG B 1 54 ? 7.346 -6.604 43.961 1.00 23.09 524 ARG B O 1
ATOM 2219 N N . PRO B 1 55 ? 5.877 -5.994 45.550 1.00 25.67 525 PRO B N 1
ATOM 2220 C CA . PRO B 1 55 ? 6.798 -5.076 46.221 1.00 27.03 525 PRO B CA 1
ATOM 2221 C C . PRO B 1 55 ? 8.071 -5.736 46.772 1.00 27.51 525 PRO B C 1
ATOM 2222 O O . PRO B 1 55 ? 9.049 -5.037 46.917 1.00 29.04 525 PRO B O 1
ATOM 2226 N N . LYS B 1 56 ? 8.038 -7.045 47.036 1.00 28.69 526 LYS B N 1
ATOM 2227 C CA . LYS B 1 56 ? 9.176 -7.811 47.616 1.00 29.03 526 LYS B CA 1
ATOM 2228 C C . LYS B 1 56 ? 10.015 -8.508 46.543 1.00 28.70 526 LYS B C 1
ATOM 2229 O O . LYS B 1 56 ? 10.951 -9.224 46.931 1.00 29.33 526 LYS B O 1
ATOM 2235 N N . ASP B 1 57 ? 9.716 -8.351 45.257 1.00 28.63 527 ASP B N 1
ATOM 2236 C CA . ASP B 1 57 ? 10.478 -9.094 44.219 1.00 28.21 527 ASP B CA 1
ATOM 2237 C C . ASP B 1 57 ? 11.930 -8.592 44.219 1.00 26.72 527 ASP B C 1
ATOM 2238 O O . ASP B 1 57 ? 12.142 -7.384 44.441 1.00 25.58 527 ASP B O 1
ATOM 2243 N N . LEU B 1 58 ? 12.897 -9.484 43.993 1.00 26.63 528 LEU B N 1
ATOM 2244 C CA . LEU B 1 58 ? 14.342 -9.131 44.068 1.00 26.31 528 LEU B CA 1
ATOM 2245 C C . LEU B 1 58 ? 14.706 -8.102 43.000 1.00 25.55 528 LEU B C 1
ATOM 2246 O O . LEU B 1 58 ? 15.619 -7.313 43.265 1.00 26.13 528 LEU B O 1
ATOM 2251 N N . SER B 1 59 ? 14.047 -8.105 41.843 1.00 24.24 529 SER B N 1
ATOM 2252 C CA . SER B 1 59 ? 14.273 -7.049 40.827 1.00 23.68 529 SER B CA 1
ATOM 2253 C C . SER B 1 59 ? 13.772 -5.718 41.386 1.00 22.78 529 SER B C 1
ATOM 2254 O O . SER B 1 59 ? 14.484 -4.715 41.228 1.00 22.20 529 SER B O 1
ATOM 2257 N N . VAL B 1 60 ? 12.621 -5.729 42.061 1.00 22.39 530 VAL B N 1
ATOM 2258 C CA . VAL B 1 60 ? 12.017 -4.497 42.649 1.00 22.40 530 VAL B CA 1
ATOM 2259 C C . VAL B 1 60 ? 12.933 -3.949 43.753 1.00 23.62 530 VAL B C 1
ATOM 2260 O O . VAL B 1 60 ? 13.213 -2.742 43.712 1.00 22.78 530 VAL B O 1
ATOM 2264 N N . GLU B 1 61 ? 13.412 -4.780 44.682 1.00 23.87 531 GLU B N 1
ATOM 2265 C CA . GLU B 1 61 ? 14.362 -4.318 45.733 1.00 25.32 531 GLU B CA 1
ATOM 2266 C C . GLU B 1 61 ? 15.620 -3.778 45.045 1.00 23.53 531 GLU B C 1
ATOM 2267 O O . GLU B 1 61 ? 16.093 -2.699 45.433 1.00 23.56 531 GLU B O 1
ATOM 2273 N N . SER B 1 62 ? 16.109 -4.458 44.012 1.00 23.67 532 SER B N 1
ATOM 2274 C CA . SER B 1 62 ? 17.272 -3.982 43.222 1.00 23.32 532 SER B CA 1
ATOM 2275 C C . SER B 1 62 ? 16.953 -2.649 42.527 1.00 23.01 532 SER B C 1
ATOM 2276 O O . SER B 1 62 ? 17.874 -1.833 42.380 1.00 22.72 532 SER B O 1
ATOM 2279 N N . LEU B 1 63 ? 15.701 -2.416 42.137 1.00 23.27 533 LEU B N 1
ATOM 2280 C CA . LEU B 1 63 ? 15.294 -1.156 41.458 1.00 23.36 533 LEU B CA 1
ATOM 2281 C C . LEU B 1 63 ? 15.219 -0.004 42.464 1.00 24.00 533 LEU B C 1
ATOM 2282 O O . LEU B 1 63 ? 15.601 1.120 42.089 1.00 23.61 533 LEU B O 1
ATOM 2287 N N . ARG B 1 64 ? 14.772 -0.281 43.691 1.00 24.62 534 ARG B N 1
ATOM 2288 C CA . ARG B 1 64 ? 14.716 0.713 44.799 1.00 25.42 534 ARG B CA 1
ATOM 2289 C C . ARG B 1 64 ? 16.111 1.284 45.070 1.00 24.33 534 ARG B C 1
ATOM 2290 O O . ARG B 1 64 ? 16.210 2.501 45.270 1.00 24.25 534 ARG B O 1
ATOM 2298 N N . SER B 1 65 ? 17.143 0.437 45.067 1.00 23.89 535 SER B N 1
ATOM 2299 C CA . SER B 1 65 ? 18.565 0.833 45.258 1.00 23.64 535 SER B CA 1
ATOM 2300 C C . SER B 1 65 ? 19.015 1.713 44.097 1.00 22.78 535 SER B C 1
ATOM 2301 O O . SER B 1 65 ? 19.585 2.780 44.336 1.00 22.33 535 SER B O 1
ATOM 2304 N N . LEU B 1 66 ? 18.788 1.231 42.882 1.00 21.60 536 LEU B N 1
ATOM 2305 C CA . LEU B 1 66 ? 19.169 1.926 41.631 1.00 21.25 536 LEU B CA 1
ATOM 2306 C C . LEU B 1 66 ? 18.563 3.336 41.607 1.00 21.11 536 LEU B C 1
ATOM 2307 O O . LEU B 1 66 ? 19.270 4.274 41.224 1.00 21.79 536 LEU B O 1
ATOM 2312 N N . ARG B 1 67 ? 17.307 3.471 42.028 1.00 22.20 537 ARG B N 1
ATOM 2313 C CA . ARG B 1 67 ? 16.551 4.750 42.023 1.00 22.41 537 ARG B CA 1
ATOM 2314 C C . ARG B 1 67 ? 17.241 5.784 42.917 1.00 22.02 537 ARG B C 1
ATOM 2315 O O . ARG B 1 67 ? 17.458 6.912 42.447 1.00 21.95 537 ARG B O 1
ATOM 2323 N N . THR B 1 68 ? 17.559 5.437 44.164 1.00 21.61 538 THR B N 1
ATOM 2324 C CA . THR B 1 68 ? 18.198 6.401 45.093 1.00 21.46 538 THR B CA 1
ATOM 2325 C C . THR B 1 68 ? 19.523 6.863 44.482 1.00 20.07 538 THR B C 1
ATOM 2326 O O . THR B 1 68 ? 19.754 8.074 44.447 1.00 19.79 538 THR B O 1
ATOM 2330 N N . ALA B 1 69 ? 20.337 5.945 43.969 1.00 19.91 539 ALA B N 1
ATOM 2331 C CA . ALA B 1 69 ? 21.647 6.291 43.372 1.00 19.82 539 ALA B CA 1
ATOM 2332 C C . ALA B 1 69 ? 21.449 7.224 42.171 1.00 20.49 539 ALA B C 1
ATOM 2333 O O . ALA B 1 69 ? 22.259 8.150 42.005 1.00 19.99 539 ALA B O 1
ATOM 2335 N N . MET B 1 70 ? 20.409 7.001 41.369 1.00 19.76 540 MET B N 1
ATOM 2336 C CA . MET B 1 70 ? 20.127 7.828 40.168 1.00 20.47 540 MET B CA 1
ATOM 2337 C C . MET B 1 70 ? 19.687 9.229 40.600 1.00 20.35 540 MET B C 1
ATOM 2338 O O . MET B 1 70 ? 20.107 10.200 39.950 1.00 20.56 540 MET B O 1
ATOM 2343 N N . GLN B 1 71 ? 18.891 9.322 41.665 1.00 21.29 541 GLN B N 1
ATOM 2344 C CA . GLN B 1 71 ? 18.447 10.620 42.234 1.00 22.88 541 GLN B CA 1
ATOM 2345 C C . GLN B 1 71 ? 19.663 11.438 42.673 1.00 22.84 541 GLN B C 1
ATOM 2346 O O . GLN B 1 71 ? 19.728 12.616 42.307 1.00 22.48 541 GLN B O 1
ATOM 2352 N N . PHE B 1 72 ? 20.585 10.848 43.435 1.00 22.98 542 PHE B N 1
ATOM 2353 C CA . PHE B 1 72 ? 21.793 11.567 43.918 1.00 23.58 542 PHE B CA 1
ATOM 2354 C C . PHE B 1 72 ? 22.577 12.089 42.715 1.00 23.00 542 PHE B C 1
ATOM 2355 O O . PHE B 1 72 ? 22.968 13.267 42.719 1.00 24.58 542 PHE B O 1
ATOM 2363 N N . ALA B 1 73 ? 22.793 11.238 41.715 1.00 21.74 543 ALA B N 1
ATOM 2364 C CA . ALA B 1 73 ? 23.540 11.595 40.489 1.00 21.50 543 ALA B CA 1
ATOM 2365 C C . ALA B 1 73 ? 22.894 12.810 39.819 1.00 20.67 543 ALA B C 1
ATOM 2366 O O . ALA B 1 73 ? 23.628 13.716 39.419 1.00 19.26 543 ALA B O 1
ATOM 2368 N N . MET B 1 74 ? 21.567 12.803 39.690 1.00 20.76 544 MET B N 1
ATOM 2369 C CA . MET B 1 74 ? 20.788 13.907 39.076 1.00 21.05 544 MET B CA 1
ATOM 2370 C C . MET B 1 74 ? 21.027 15.189 39.873 1.00 21.80 544 MET B C 1
ATOM 2371 O O . MET B 1 74 ? 21.283 16.233 39.255 1.00 21.91 544 MET B O 1
ATOM 2376 N N . MET B 1 75 ? 20.930 15.096 41.197 1.00 23.16 545 MET B N 1
ATOM 2377 C CA . MET B 1 75 ? 21.098 16.256 42.109 1.00 24.25 545 MET B CA 1
ATOM 2378 C C . MET B 1 75 ? 22.536 16.767 42.034 1.00 23.52 545 MET B C 1
ATOM 2379 O O . MET B 1 75 ? 22.711 17.991 41.948 1.00 23.19 545 MET B O 1
ATOM 2384 N N . ASP B 1 76 ? 23.534 15.884 42.018 1.00 23.22 546 ASP B N 1
ATOM 2385 C CA . ASP B 1 76 ? 24.946 16.336 41.897 1.00 22.23 546 ASP B CA 1
ATOM 2386 C C . ASP B 1 76 ? 25.128 17.104 40.584 1.00 21.56 546 ASP B C 1
ATOM 2387 O O . ASP B 1 76 ? 25.887 18.083 40.579 1.00 20.82 546 ASP B O 1
ATOM 2392 N N . ALA B 1 77 ? 24.473 16.680 39.501 1.00 20.79 547 ALA B N 1
ATOM 2393 C CA . ALA B 1 77 ? 24.677 17.285 38.164 1.00 20.95 547 ALA B CA 1
ATOM 2394 C C . ALA B 1 77 ? 23.791 18.528 37.972 1.00 21.18 547 ALA B C 1
ATOM 2395 O O . ALA B 1 77 ? 23.875 19.121 36.886 1.00 21.12 547 ALA B O 1
ATOM 2397 N N . LYS B 1 78 ? 22.990 18.909 38.978 1.00 21.24 548 LYS B N 1
ATOM 2398 C CA . LYS B 1 78 ? 22.090 20.100 38.965 1.00 21.57 548 LYS B CA 1
ATOM 2399 C C . LYS B 1 78 ? 21.079 19.942 37.825 1.00 21.69 548 LYS B C 1
ATOM 2400 O O . LYS B 1 78 ? 20.723 20.945 37.190 1.00 21.30 548 LYS B O 1
ATOM 2406 N N . ASN B 1 79 ? 20.617 18.716 37.593 1.00 21.78 549 ASN B N 1
ATOM 2407 C CA . ASN B 1 79 ? 19.654 18.415 36.507 1.00 22.47 549 ASN B CA 1
ATOM 2408 C C . ASN B 1 79 ? 18.288 18.129 37.117 1.00 22.19 549 ASN B C 1
ATOM 2409 O O . ASN B 1 79 ? 18.203 17.948 38.337 1.00 21.44 549 ASN B O 1
ATOM 2414 N N . ARG B 1 80 ? 17.257 18.125 36.282 1.00 21.40 550 ARG B N 1
ATOM 2415 C CA . ARG B 1 80 ? 15.908 17.660 36.684 1.00 21.54 550 ARG B CA 1
ATOM 2416 C C . ARG B 1 80 ? 15.434 16.606 35.686 1.00 21.00 550 ARG B C 1
ATOM 2417 O O . ARG B 1 80 ? 14.313 16.115 35.845 1.00 21.20 550 ARG B O 1
ATOM 2425 N N . VAL B 1 81 ? 16.275 16.266 34.711 1.00 20.43 551 VAL B N 1
ATOM 2426 C CA . VAL B 1 81 ? 15.954 15.264 33.656 1.00 19.63 551 VAL B CA 1
ATOM 2427 C C . VAL B 1 81 ? 16.884 14.064 33.818 1.00 19.55 551 VAL B C 1
ATOM 2428 O O . VAL B 1 81 ? 18.106 14.257 33.886 1.00 19.54 551 VAL B O 1
ATOM 2432 N N . ILE B 1 82 ? 16.321 12.863 33.833 1.00 18.63 552 ILE B N 1
ATOM 2433 C CA . ILE B 1 82 ? 17.119 11.609 33.762 1.00 18.72 552 ILE B CA 1
ATOM 2434 C C . ILE B 1 82 ? 16.806 10.922 32.437 1.00 18.26 552 ILE B C 1
ATOM 2435 O O . ILE B 1 82 ? 15.628 10.786 32.118 1.00 18.90 552 ILE B O 1
ATOM 2440 N N . VAL B 1 83 ? 17.828 10.479 31.713 1.00 18.43 553 VAL B N 1
ATOM 2441 C CA . VAL B 1 83 ? 17.640 9.847 30.375 1.00 17.90 553 VAL B CA 1
ATOM 2442 C C . VAL B 1 83 ? 18.175 8.416 30.397 1.00 18.44 553 VAL B C 1
ATOM 2443 O O . VAL B 1 83 ? 19.365 8.238 30.653 1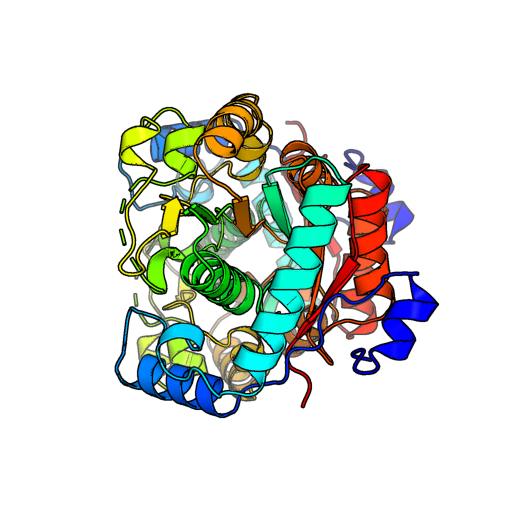.00 18.41 553 VAL B O 1
ATOM 2447 N N . LEU B 1 84 ? 17.337 7.434 30.073 1.00 17.58 554 LEU B N 1
ATOM 2448 C CA . LEU B 1 84 ? 17.816 6.041 29.890 1.00 17.52 554 LEU B CA 1
ATOM 2449 C C . LEU B 1 84 ? 17.978 5.777 28.400 1.00 18.21 554 LEU B C 1
ATOM 2450 O O . LEU B 1 84 ? 17.050 6.073 27.646 1.00 18.16 554 LEU B O 1
ATOM 2455 N N . THR B 1 85 ? 19.132 5.259 28.000 1.00 18.21 555 THR B N 1
ATOM 2456 C CA . THR B 1 85 ? 19.363 4.831 26.602 1.00 19.57 555 THR B CA 1
ATOM 2457 C C . THR B 1 85 ? 19.956 3.426 26.620 1.00 19.49 555 THR B C 1
ATOM 2458 O O . THR B 1 85 ? 20.058 2.831 27.707 1.00 19.22 555 THR B O 1
ATOM 2462 N N . GLY B 1 86 ? 20.282 2.908 25.444 1.00 18.61 556 GLY B N 1
ATOM 2463 C CA . GLY B 1 86 ? 20.809 1.545 25.300 1.00 18.68 556 GLY B CA 1
ATOM 2464 C C . GLY B 1 86 ? 21.352 1.331 23.899 1.00 18.79 556 GLY B C 1
ATOM 2465 O O . GLY B 1 86 ? 21.039 2.102 23.001 1.00 18.30 556 GLY B O 1
ATOM 2466 N N . PRO B 1 87 ? 22.207 0.314 23.683 1.00 19.37 557 PRO B N 1
ATOM 2467 C CA . PRO B 1 87 ? 22.768 0.072 22.359 1.00 18.85 557 PRO B CA 1
ATOM 2468 C C . PRO B 1 87 ? 21.692 -0.368 21.359 1.00 18.10 557 PRO B C 1
ATOM 2469 O O . PRO B 1 87 ? 21.818 -0.044 20.203 1.00 19.24 557 PRO B O 1
ATOM 2473 N N . THR B 1 88 ? 20.679 -1.103 21.816 1.00 17.38 558 THR B N 1
ATOM 2474 C CA . THR B 1 88 ? 19.650 -1.697 20.924 1.00 16.91 558 THR B CA 1
ATOM 2475 C C . THR B 1 88 ? 18.317 -1.840 21.649 1.00 16.54 558 THR B C 1
ATOM 2476 O O . THR B 1 88 ? 18.230 -1.655 22.854 1.00 18.00 558 THR B O 1
ATOM 2480 N N . PRO B 1 89 ? 17.230 -2.195 20.931 1.00 16.53 559 PRO B N 1
ATOM 2481 C CA . PRO B 1 89 ? 15.990 -2.627 21.573 1.00 16.44 559 PRO B CA 1
ATOM 2482 C C . PRO B 1 89 ? 16.143 -4.034 22.177 1.00 16.17 559 PRO B C 1
ATOM 2483 O O . PRO B 1 89 ? 17.079 -4.712 21.823 1.00 15.29 559 PRO B O 1
ATOM 2487 N N . GLY B 1 90 ? 15.229 -4.438 23.064 1.00 16.45 560 GLY B N 1
ATOM 2488 C CA . GLY B 1 90 ? 15.191 -5.796 23.648 1.00 17.43 560 GLY B CA 1
ATOM 2489 C C . GLY B 1 90 ? 16.002 -5.936 24.928 1.00 18.00 560 GLY B C 1
ATOM 2490 O O . GLY B 1 90 ? 16.146 -7.071 25.391 1.00 18.80 560 GLY B O 1
ATOM 2491 N N . ILE B 1 91 ? 16.482 -4.835 25.510 1.00 18.35 561 ILE B N 1
ATOM 2492 C CA . ILE B 1 91 ? 17.426 -4.855 26.672 1.00 18.19 561 ILE B CA 1
ATOM 2493 C C . ILE B 1 91 ? 16.684 -4.641 27.996 1.00 17.63 561 ILE B C 1
ATOM 2494 O O . ILE B 1 91 ? 17.333 -4.783 29.049 1.00 17.11 561 ILE B O 1
ATOM 2499 N N . GLY B 1 92 ? 15.395 -4.300 27.957 1.00 16.93 562 GLY B N 1
ATOM 2500 C CA . GLY B 1 92 ? 14.597 -4.024 29.165 1.00 17.02 562 GLY B CA 1
ATOM 2501 C C . GLY B 1 92 ? 14.525 -2.544 29.490 1.00 16.57 562 GLY B C 1
ATOM 2502 O O . GLY B 1 92 ? 14.302 -2.217 30.654 1.00 16.04 562 GLY B O 1
ATOM 2503 N N . LYS B 1 93 ? 14.665 -1.666 28.500 1.00 16.98 563 LYS B N 1
ATOM 2504 C CA . LYS B 1 93 ? 14.632 -0.197 28.742 1.00 17.78 563 LYS B CA 1
ATOM 2505 C C . LYS B 1 93 ? 13.212 0.252 29.124 1.00 16.91 563 LYS B C 1
ATOM 2506 O O . LYS B 1 93 ? 13.089 1.163 29.975 1.00 15.93 563 LYS B O 1
ATOM 2512 N N . SER B 1 94 ? 12.170 -0.355 28.555 1.00 16.69 564 SER B N 1
ATOM 2513 C CA . SER B 1 94 ? 10.761 -0.029 28.913 1.00 16.15 564 SER B CA 1
ATOM 2514 C C . SER B 1 94 ? 10.482 -0.486 30.345 1.00 15.87 564 SER B C 1
ATOM 2515 O O . SER B 1 94 ? 9.949 0.303 31.128 1.00 15.73 564 SER B O 1
ATOM 2518 N N . PHE B 1 95 ? 10.781 -1.746 30.639 1.00 15.74 565 PHE B N 1
ATOM 2519 C CA . PHE B 1 95 ? 10.596 -2.372 31.974 1.00 15.67 565 PHE B CA 1
ATOM 2520 C C . PHE B 1 95 ? 11.248 -1.497 33.049 1.00 15.54 565 PHE B C 1
ATOM 2521 O O . PHE B 1 95 ? 10.611 -1.140 34.052 1.00 14.69 565 PHE B O 1
ATOM 2529 N N . LEU B 1 96 ? 12.511 -1.144 32.829 1.00 16.03 566 LEU B N 1
ATOM 2530 C CA . LEU B 1 96 ? 13.295 -0.360 33.811 1.00 16.18 566 LEU B CA 1
ATOM 2531 C C . LEU B 1 96 ? 12.684 1.026 33.973 1.00 16.04 566 LEU B C 1
ATOM 2532 O O . LEU B 1 96 ? 12.458 1.426 35.111 1.00 15.98 566 LEU B O 1
ATOM 2537 N N . THR B 1 97 ? 12.435 1.737 32.876 1.00 16.67 567 THR B N 1
ATOM 2538 C CA . THR B 1 97 ? 12.010 3.154 32.964 1.00 16.91 567 THR B CA 1
ATOM 2539 C C . THR B 1 97 ? 10.679 3.219 33.709 1.00 16.53 567 THR B C 1
ATOM 2540 O O . THR B 1 97 ? 10.535 4.075 34.571 1.00 16.73 567 THR B O 1
ATOM 2544 N N . VAL B 1 98 ? 9.759 2.313 33.413 1.00 16.21 568 VAL B N 1
ATOM 2545 C CA . VAL B 1 98 ? 8.399 2.353 34.014 1.00 15.99 568 VAL B CA 1
ATOM 2546 C C . VAL B 1 98 ? 8.476 1.962 35.489 1.00 15.28 568 VAL B C 1
ATOM 2547 O O . VAL B 1 98 ? 7.811 2.612 36.295 1.00 15.28 568 VAL B O 1
ATOM 2551 N N . ASN B 1 99 ? 9.229 0.920 35.827 1.00 15.16 569 ASN B N 1
ATOM 2552 C CA . ASN B 1 99 ? 9.332 0.469 37.238 1.00 15.82 569 ASN B CA 1
ATOM 2553 C C . ASN B 1 99 ? 10.041 1.569 38.038 1.00 15.76 569 ASN B C 1
ATOM 2554 O O . ASN B 1 99 ? 9.559 1.911 39.123 1.00 15.41 569 ASN B O 1
ATOM 2559 N N . LEU B 1 100 ? 11.100 2.164 37.495 1.00 16.18 570 LEU B N 1
ATOM 2560 C CA . LEU B 1 100 ? 11.797 3.298 38.157 1.00 16.80 570 LEU B CA 1
ATOM 2561 C C . LEU B 1 100 ? 10.818 4.449 38.402 1.00 17.04 570 LEU B C 1
ATOM 2562 O O . LEU B 1 100 ? 10.763 4.925 39.541 1.00 16.43 570 LEU B O 1
ATOM 2567 N N . ALA B 1 101 ? 10.062 4.870 37.387 1.00 17.02 571 ALA B N 1
ATOM 2568 C CA . ALA B 1 101 ? 9.092 5.985 37.509 1.00 17.31 571 ALA B CA 1
ATOM 2569 C C . ALA B 1 101 ? 8.128 5.719 38.672 1.00 17.54 571 ALA B C 1
ATOM 2570 O O . ALA B 1 101 ? 7.894 6.623 39.479 1.00 17.04 571 ALA B O 1
ATOM 2572 N N . VAL B 1 102 ? 7.589 4.509 38.762 1.00 17.34 572 VAL B N 1
ATOM 2573 C CA . VAL B 1 102 ? 6.619 4.132 39.831 1.00 18.26 572 VAL B CA 1
ATOM 2574 C C . VAL B 1 102 ? 7.320 4.204 41.196 1.00 18.48 572 VAL B C 1
ATOM 2575 O O . VAL B 1 102 ? 6.757 4.805 42.119 1.00 18.81 572 VAL B O 1
ATOM 2579 N N . LEU B 1 103 ? 8.534 3.674 41.320 1.00 19.06 573 LEU B N 1
ATOM 2580 C CA . LEU B 1 103 ? 9.284 3.727 42.605 1.00 19.14 573 LEU B CA 1
ATOM 2581 C C . LEU B 1 103 ? 9.566 5.183 43.004 1.00 19.27 573 LEU B C 1
ATOM 2582 O O . LEU B 1 103 ? 9.412 5.508 44.190 1.00 18.47 573 LEU B O 1
ATOM 2587 N N . LEU B 1 104 ? 9.937 6.039 42.055 1.00 20.16 574 LEU B N 1
ATOM 2588 C CA . LEU B 1 104 ? 10.131 7.485 42.338 1.00 20.59 574 LEU B CA 1
ATOM 2589 C C . LEU B 1 104 ? 8.815 8.085 42.841 1.00 20.48 574 LEU B C 1
ATOM 2590 O O . LEU B 1 104 ? 8.857 8.835 43.816 1.00 20.10 574 LEU B O 1
ATOM 2595 N N . ALA B 1 105 ? 7.691 7.752 42.204 1.00 21.28 575 ALA B N 1
ATOM 2596 C CA . ALA B 1 105 ? 6.342 8.233 42.592 1.00 21.41 575 ALA B CA 1
ATOM 2597 C C . ALA B 1 105 ? 5.986 7.709 43.986 1.00 22.31 575 ALA B C 1
ATOM 2598 O O . ALA B 1 105 ? 5.391 8.458 44.779 1.00 22.21 575 ALA B O 1
ATOM 2600 N N . HIS B 1 106 ? 6.329 6.457 44.272 1.00 23.57 576 HIS B N 1
ATOM 2601 C CA . HIS B 1 106 ? 6.047 5.814 45.581 1.00 24.85 576 HIS B CA 1
ATOM 2602 C C . HIS B 1 106 ? 6.847 6.502 46.684 1.00 25.47 576 HIS B C 1
ATOM 2603 O O . HIS B 1 106 ? 6.307 6.644 47.789 1.00 25.22 576 HIS B O 1
ATOM 2610 N N . SER B 1 107 ? 8.084 6.907 46.393 1.00 26.44 577 SER B N 1
ATOM 2611 C CA . SER B 1 107 ? 8.974 7.593 47.365 1.00 27.33 577 SER B CA 1
ATOM 2612 C C . SER B 1 107 ? 8.355 8.934 47.788 1.00 28.26 577 SER B C 1
ATOM 2613 O O . SER B 1 107 ? 8.724 9.429 48.873 1.00 28.37 577 SER B O 1
ATOM 2616 N N . GLY B 1 108 ? 7.506 9.532 46.939 1.00 28.48 578 GLY B N 1
ATOM 2617 C CA . GLY B 1 108 ? 6.766 10.781 47.240 1.00 28.51 578 GLY B CA 1
ATOM 2618 C C . GLY B 1 108 ? 6.944 11.886 46.208 1.00 28.77 578 GLY B C 1
ATOM 2619 O O . GLY B 1 108 ? 6.244 12.904 46.298 1.00 29.62 578 GLY B O 1
ATOM 2620 N N . LYS B 1 109 ? 7.845 11.702 45.242 1.00 28.44 579 LYS B N 1
ATOM 2621 C CA . LYS B 1 109 ? 8.204 12.660 44.162 1.00 28.74 579 LYS B CA 1
ATOM 2622 C C . LYS B 1 109 ? 7.082 12.807 43.135 1.00 27.62 579 LYS B C 1
ATOM 2623 O O . LYS B 1 109 ? 6.317 11.850 42.937 1.00 27.78 579 LYS B O 1
ATOM 2629 N N . ARG B 1 110 ? 6.954 14.000 42.559 1.00 26.62 580 ARG B N 1
ATOM 2630 C CA . ARG B 1 110 ? 6.055 14.237 41.408 1.00 25.66 580 ARG B CA 1
ATOM 2631 C C . ARG B 1 110 ? 6.870 13.965 40.146 1.00 24.15 580 ARG B C 1
ATOM 2632 O O . ARG B 1 110 ? 7.809 14.730 39.880 1.00 23.20 580 ARG B O 1
ATOM 2640 N N . VAL B 1 111 ? 6.532 12.904 39.413 1.00 22.79 581 VAL B N 1
ATOM 2641 C CA . VAL B 1 111 ? 7.369 12.392 38.289 1.00 21.73 581 VAL B CA 1
ATOM 2642 C C . VAL B 1 111 ? 6.632 12.581 36.964 1.00 20.52 581 VAL B C 1
ATOM 2643 O O . VAL B 1 111 ? 5.414 12.356 36.935 1.00 19.55 581 VAL B O 1
ATOM 2647 N N . LEU B 1 112 ? 7.371 12.932 35.912 1.00 19.40 582 LEU B N 1
ATOM 2648 C CA . LEU B 1 112 ? 6.864 12.972 34.520 1.00 19.44 582 LEU B CA 1
ATOM 2649 C C . LEU B 1 112 ? 7.633 11.946 33.691 1.00 19.58 582 LEU B C 1
ATOM 2650 O O . LEU B 1 112 ? 8.831 12.154 33.466 1.00 19.71 582 LEU B O 1
ATOM 2655 N N . LEU B 1 113 ? 6.967 10.885 33.246 1.00 19.20 583 LEU B N 1
ATOM 2656 C CA . LEU B 1 113 ? 7.598 9.853 32.388 1.00 18.82 583 LEU B CA 1
ATOM 2657 C C . LEU B 1 113 ? 7.370 10.230 30.929 1.00 19.14 583 LEU B C 1
ATOM 2658 O O . LEU B 1 113 ? 6.236 10.562 30.596 1.00 19.87 583 LEU B O 1
ATOM 2663 N N . ILE B 1 114 ? 8.389 10.153 30.081 1.00 19.02 584 ILE B N 1
ATOM 2664 C CA . ILE B 1 114 ? 8.229 10.506 28.642 1.00 19.09 584 ILE B CA 1
ATOM 2665 C C . ILE B 1 114 ? 8.739 9.363 27.775 1.00 19.76 584 ILE B C 1
ATOM 2666 O O . ILE B 1 114 ? 9.901 8.970 27.942 1.00 20.14 584 ILE B O 1
ATOM 2671 N N . ASP B 1 115 ? 7.903 8.890 26.856 1.00 19.93 585 ASP B N 1
ATOM 2672 C CA . ASP B 1 115 ? 8.310 7.897 25.837 1.00 20.13 585 ASP B CA 1
ATOM 2673 C C . ASP B 1 115 ? 8.822 8.674 24.624 1.00 20.27 585 ASP B C 1
ATOM 2674 O O . ASP B 1 115 ? 7.986 9.175 23.856 1.00 20.24 585 ASP B O 1
ATOM 2679 N N . ALA B 1 116 ? 10.140 8.799 24.469 1.00 19.80 586 ALA B N 1
ATOM 2680 C CA . ALA B 1 116 ? 10.748 9.605 23.387 1.00 20.76 586 ALA B CA 1
ATOM 2681 C C . ALA B 1 116 ? 11.165 8.704 22.225 1.00 21.63 586 ALA B C 1
ATOM 2682 O O . ALA B 1 116 ? 11.744 9.229 21.268 1.00 21.41 586 ALA B O 1
ATOM 2684 N N . ASP B 1 117 ? 10.900 7.399 22.304 1.00 23.97 587 ASP B N 1
ATOM 2685 C CA . ASP B 1 117 ? 11.122 6.495 21.150 1.00 25.22 587 ASP B CA 1
ATOM 2686 C C . ASP B 1 117 ? 9.875 6.539 20.274 1.00 25.85 587 ASP B C 1
ATOM 2687 O O . ASP B 1 117 ? 8.874 5.899 20.628 1.00 26.16 587 ASP B O 1
ATOM 2692 N N . MET B 1 118 ? 9.928 7.285 19.179 1.00 25.88 588 MET B N 1
ATOM 2693 C CA . MET B 1 118 ? 8.716 7.537 18.366 1.00 26.97 588 MET B CA 1
ATOM 2694 C C . MET B 1 118 ? 8.655 6.563 17.188 1.00 26.62 588 MET B C 1
ATOM 2695 O O . MET B 1 118 ? 7.788 6.757 16.320 1.00 27.97 588 MET B O 1
ATOM 2700 N N . ARG B 1 119 ? 9.520 5.548 17.172 1.00 26.17 589 ARG B N 1
ATOM 2701 C CA . ARG B 1 119 ? 9.477 4.470 16.154 1.00 26.62 589 ARG B CA 1
ATOM 2702 C C . ARG B 1 119 ? 8.957 3.188 16.788 1.00 28.01 589 ARG B C 1
ATOM 2703 O O . ARG B 1 119 ? 8.359 2.387 16.059 1.00 26.29 589 ARG B O 1
ATOM 2711 N N . ARG B 1 120 ? 9.215 2.963 18.075 1.00 28.81 590 ARG B N 1
ATOM 2712 C CA . ARG B 1 120 ? 8.789 1.684 18.696 1.00 30.29 590 ARG B CA 1
ATOM 2713 C C . ARG B 1 120 ? 8.396 1.873 20.158 1.00 29.84 590 ARG B C 1
ATOM 2714 O O . ARG B 1 120 ? 8.158 0.849 20.819 1.00 30.29 590 ARG B O 1
ATOM 2722 N N . GLY B 1 121 ? 8.296 3.109 20.643 1.00 28.55 591 GLY B N 1
ATOM 2723 C CA . GLY B 1 121 ? 7.868 3.341 22.032 1.00 28.24 591 GLY B CA 1
ATOM 2724 C C . GLY B 1 121 ? 6.520 2.691 22.276 1.00 27.27 591 GLY B C 1
ATOM 2725 O O . GLY B 1 121 ? 5.612 2.923 21.463 1.00 27.77 591 GLY B O 1
ATOM 2726 N N . LEU B 1 122 ? 6.404 1.863 23.315 1.00 25.26 592 LEU B N 1
ATOM 2727 C CA . LEU B 1 122 ? 5.107 1.268 23.735 1.00 25.85 592 LEU B CA 1
ATOM 2728 C C . LEU B 1 122 ? 4.964 1.400 25.250 1.00 23.86 592 LEU B C 1
ATOM 2729 O O . LEU B 1 122 ? 4.468 0.447 25.865 1.00 25.81 592 LEU B O 1
ATOM 2734 N N . LEU B 1 123 ? 5.363 2.534 25.833 1.00 22.59 593 LEU B N 1
ATOM 2735 C CA . LEU B 1 123 ? 5.217 2.751 27.297 1.00 21.73 593 LEU B CA 1
ATOM 2736 C C . LEU B 1 123 ? 3.736 2.929 27.641 1.00 21.71 593 LEU B C 1
ATOM 2737 O O . LEU B 1 123 ? 3.360 2.584 28.762 1.00 21.95 593 LEU B O 1
ATOM 2742 N N . ASP B 1 124 ? 2.908 3.394 26.704 1.00 23.53 594 ASP B N 1
ATOM 2743 C CA . ASP B 1 124 ? 1.452 3.574 26.960 1.00 23.69 594 ASP B CA 1
ATOM 2744 C C . ASP B 1 124 ? 0.830 2.247 27.430 1.00 23.00 594 ASP B C 1
ATOM 2745 O O . ASP B 1 124 ? -0.085 2.306 28.263 1.00 22.05 594 ASP B O 1
ATOM 2750 N N . ARG B 1 125 ? 1.342 1.100 26.976 1.00 22.56 595 ARG B N 1
ATOM 2751 C CA . ARG B 1 125 ? 0.806 -0.250 27.315 1.00 23.06 595 ARG B CA 1
ATOM 2752 C C . ARG B 1 125 ? 0.818 -0.501 28.830 1.00 22.05 595 ARG B C 1
ATOM 2753 O O . ARG B 1 125 ? -0.034 -1.252 29.296 1.00 20.61 595 ARG B O 1
ATOM 2761 N N . TYR B 1 126 ? 1.726 0.101 29.591 1.00 21.27 596 TYR B N 1
ATOM 2762 C CA . TYR B 1 126 ? 1.760 -0.103 31.062 1.00 20.99 596 TYR B CA 1
ATOM 2763 C C . TYR B 1 126 ? 0.635 0.670 31.757 1.00 21.27 596 TYR B C 1
ATOM 2764 O O . TYR B 1 126 ? 0.373 0.354 32.924 1.00 22.55 596 TYR B O 1
ATOM 2773 N N . PHE B 1 127 ? -0.004 1.641 31.095 1.00 21.40 597 PHE B N 1
ATOM 2774 C CA . PHE B 1 127 ? -0.991 2.542 31.749 1.00 21.55 597 PHE B CA 1
ATOM 2775 C C . PHE B 1 127 ? -2.388 2.400 31.127 1.00 22.54 597 PHE B C 1
ATOM 2776 O O . PHE B 1 127 ? -2.588 1.477 30.314 1.00 23.42 597 PHE B O 1
ATOM 2784 N N . PRO B 1 133 ? -3.070 11.973 22.335 1.00 27.30 603 PRO B N 1
ATOM 2785 C CA . PRO B 1 133 ? -1.873 12.505 21.718 1.00 26.55 603 PRO B CA 1
ATOM 2786 C C . PRO B 1 133 ? -0.661 12.445 22.648 1.00 25.36 603 PRO B C 1
ATOM 2787 O O . PRO B 1 133 ? -0.825 12.481 23.848 1.00 25.09 603 PRO B O 1
ATOM 2791 N N . GLY B 1 134 ? 0.523 12.398 22.053 1.00 24.11 604 GLY B N 1
ATOM 2792 C CA . GLY B 1 134 ? 1.783 12.299 22.800 1.00 23.09 604 GLY B CA 1
ATOM 2793 C C . GLY B 1 134 ? 2.841 13.203 22.221 1.00 22.82 604 GLY B C 1
ATOM 2794 O O . GLY B 1 134 ? 2.502 14.271 21.680 1.00 22.02 604 GLY B O 1
ATOM 2795 N N . LEU B 1 135 ? 4.088 12.767 22.312 1.00 22.29 605 LEU B N 1
ATOM 2796 C CA . LEU B 1 135 ? 5.249 13.623 21.988 1.00 21.91 605 LEU B CA 1
ATOM 2797 C C . LEU B 1 135 ? 5.266 13.982 20.502 1.00 22.01 605 LEU B C 1
ATOM 2798 O O . LEU B 1 135 ? 5.559 15.143 20.202 1.00 21.25 605 LEU B O 1
ATOM 2803 N N . SER B 1 136 ? 4.992 13.036 19.605 1.00 22.04 606 SER B N 1
ATOM 2804 C CA . SER B 1 136 ? 5.033 13.304 18.144 1.00 22.26 606 SER B CA 1
ATOM 2805 C C . SER B 1 136 ? 4.121 14.490 17.810 1.00 22.47 606 SER B C 1
ATOM 2806 O O . SER B 1 136 ? 4.574 15.383 17.090 1.00 22.32 606 SER B O 1
ATOM 2809 N N . GLU B 1 137 ? 2.906 14.523 18.356 1.00 23.05 607 GLU B N 1
ATOM 2810 C CA . GLU B 1 137 ? 1.951 15.639 18.124 1.00 24.50 607 GLU B CA 1
ATOM 2811 C C . GLU B 1 137 ? 2.507 16.927 18.731 1.00 25.39 607 GLU B C 1
ATOM 2812 O O . GLU B 1 137 ? 2.574 17.937 18.007 1.00 26.38 607 GLU B O 1
ATOM 2818 N N . LEU B 1 138 ? 2.902 16.884 20.002 1.00 26.03 608 LEU B N 1
ATOM 2819 C CA . LEU B 1 138 ? 3.417 18.076 20.723 1.00 26.21 608 LEU B CA 1
ATOM 2820 C C . LEU B 1 138 ? 4.582 18.682 19.929 1.00 27.09 608 LEU B C 1
ATOM 2821 O O . LEU B 1 138 ? 4.556 19.909 19.718 1.00 25.78 608 LEU B O 1
ATOM 2826 N N . LEU B 1 139 ? 5.531 17.863 19.458 1.00 27.13 609 LEU B N 1
ATOM 2827 C CA . LEU B 1 139 ? 6.749 18.353 18.747 1.00 28.95 609 LEU B CA 1
ATOM 2828 C C . LEU B 1 139 ? 6.402 18.788 17.315 1.00 29.52 609 LEU B C 1
ATOM 2829 O O . LEU B 1 139 ? 7.233 19.477 16.701 1.00 29.40 609 LEU B O 1
ATOM 2834 N N . SER B 1 140 ? 5.224 18.413 16.812 1.00 30.84 610 SER B N 1
ATOM 2835 C CA . SER B 1 140 ? 4.718 18.776 15.461 1.00 32.69 610 SER B CA 1
ATOM 2836 C C . SER B 1 140 ? 3.792 19.996 15.548 1.00 33.41 610 SER B C 1
ATOM 2837 O O . SER B 1 140 ? 3.384 20.503 14.483 1.00 33.68 610 SER B O 1
ATOM 2840 N N . ASP B 1 141 ? 3.470 20.421 16.775 1.00 33.67 611 ASP B N 1
ATOM 2841 C CA . ASP B 1 141 ? 2.535 21.528 17.124 1.00 34.81 611 ASP B CA 1
ATOM 2842 C C . ASP B 1 141 ? 1.100 21.138 16.756 1.00 35.11 611 ASP B C 1
ATOM 2843 O O . ASP B 1 141 ? 0.297 22.052 16.484 1.00 34.78 611 ASP B O 1
ATOM 2848 N N . GLN B 1 142 ? 0.783 19.842 16.770 1.00 35.03 612 GLN B N 1
ATOM 2849 C CA . GLN B 1 142 ? -0.601 19.346 16.548 1.00 34.82 612 GLN B CA 1
ATOM 2850 C C . GLN B 1 142 ? -1.343 19.278 17.881 1.00 35.08 612 GLN B C 1
ATOM 2851 O O . GLN B 1 142 ? -2.567 19.047 17.862 1.00 35.56 612 GLN B O 1
ATOM 2857 N N . SER B 1 143 ? -0.638 19.480 18.991 1.00 33.59 613 SER B N 1
ATOM 2858 C CA . SER B 1 143 ? -1.224 19.335 20.342 1.00 33.80 613 SER B CA 1
ATOM 2859 C C . SER B 1 143 ? -0.545 20.305 21.299 1.00 34.01 613 SER B C 1
ATOM 2860 O O . SER B 1 143 ? 0.641 20.617 21.085 1.00 33.30 613 SER B O 1
ATOM 2863 N N . ALA B 1 144 ? -1.272 20.777 22.306 1.00 34.12 614 ALA B N 1
ATOM 2864 C CA . ALA B 1 144 ? -0.671 21.625 23.352 1.00 34.54 614 ALA B CA 1
ATOM 2865 C C . ALA B 1 144 ? -0.209 20.733 24.502 1.00 34.56 614 ALA B C 1
ATOM 2866 O O . ALA B 1 144 ? -0.705 19.596 24.632 1.00 32.75 614 ALA B O 1
ATOM 2868 N N . LEU B 1 145 ? 0.716 21.257 25.299 1.00 35.99 615 LEU B N 1
ATOM 2869 C CA . LEU B 1 145 ? 1.349 20.534 26.428 1.00 36.20 615 LEU B CA 1
ATOM 2870 C C . LEU B 1 145 ? 0.281 19.979 27.382 1.00 37.60 615 LEU B C 1
ATOM 2871 O O . LEU B 1 145 ? 0.428 18.814 27.801 1.00 38.63 615 LEU B O 1
ATOM 2876 N N . GLU B 1 146 ? -0.769 20.753 27.679 1.00 37.81 616 GLU B N 1
ATOM 2877 C CA . GLU B 1 146 ? -1.825 20.378 28.666 1.00 37.80 616 GLU B CA 1
ATOM 2878 C C . GLU B 1 146 ? -2.651 19.177 28.176 1.00 37.08 616 GLU B C 1
ATOM 2879 O O . GLU B 1 146 ? -3.328 18.557 29.021 1.00 37.34 616 GLU B O 1
ATOM 2885 N N . ASP B 1 147 ? -2.596 18.861 26.880 1.00 35.30 617 ASP B N 1
ATOM 2886 C CA . ASP B 1 147 ? -3.313 17.717 26.255 1.00 34.44 617 ASP B CA 1
ATOM 2887 C C . ASP B 1 147 ? -2.388 16.498 26.201 1.00 33.16 617 ASP B C 1
ATOM 2888 O O . ASP B 1 147 ? -2.891 15.373 26.366 1.00 33.69 617 ASP B O 1
ATOM 2893 N N . ALA B 1 148 ? -1.093 16.719 25.956 1.00 31.38 618 ALA B N 1
ATOM 2894 C CA . ALA B 1 148 ? -0.077 15.649 25.823 1.00 30.47 618 ALA B CA 1
ATOM 2895 C C . ALA B 1 148 ? 0.229 15.040 27.196 1.00 30.33 618 ALA B C 1
ATOM 2896 O O . ALA B 1 148 ? 0.358 13.804 27.268 1.00 31.74 618 ALA B O 1
ATOM 2898 N N . VAL B 1 149 ? 0.331 15.868 28.240 1.00 28.98 619 VAL B N 1
ATOM 2899 C CA . VAL B 1 149 ? 0.623 15.414 29.633 1.00 28.96 619 VAL B CA 1
ATOM 2900 C C . VAL B 1 149 ? -0.636 14.787 30.229 1.00 30.21 619 VAL B C 1
ATOM 2901 O O . VAL B 1 149 ? -1.641 15.507 30.394 1.00 29.92 619 VAL B O 1
ATOM 2905 N N . ARG B 1 150 ? -0.544 13.508 30.595 1.00 31.07 620 ARG B N 1
ATOM 2906 C CA . ARG B 1 150 ? -1.696 12.713 31.090 1.00 32.81 620 ARG B CA 1
ATOM 2907 C C . ARG B 1 150 ? -1.419 12.189 32.496 1.00 32.66 620 ARG B C 1
ATOM 2908 O O . ARG B 1 150 ? -0.255 11.878 32.796 1.00 31.00 620 ARG B O 1
ATOM 2916 N N . GLU B 1 151 ? -2.473 12.083 33.307 1.00 33.23 621 GLU B N 1
ATOM 2917 C CA . GLU B 1 151 ? -2.414 11.447 34.645 1.00 33.29 621 GLU B CA 1
ATOM 2918 C C . GLU B 1 151 ? -2.430 9.933 34.428 1.00 32.27 621 GLU B C 1
ATOM 2919 O O . GLU B 1 151 ? -2.966 9.473 33.403 1.00 34.36 621 GLU B O 1
ATOM 2925 N N . THR B 1 152 ? -1.805 9.207 35.346 1.00 32.07 622 THR B N 1
ATOM 2926 C CA . THR B 1 152 ? -1.547 7.747 35.266 1.00 30.27 622 THR B CA 1
ATOM 2927 C C . THR B 1 152 ? -2.341 7.104 36.399 1.00 29.17 622 THR B C 1
ATOM 2928 O O . THR B 1 152 ? -2.766 7.799 37.319 1.00 27.02 622 THR B O 1
ATOM 2932 N N . PRO B 1 153 ? -2.595 5.779 36.369 1.00 28.99 623 PRO B N 1
ATOM 2933 C CA . PRO B 1 153 ? -3.166 5.080 37.518 1.00 29.23 623 PRO B CA 1
ATOM 2934 C C . PRO B 1 153 ? -2.350 5.300 38.802 1.00 29.25 623 PRO B C 1
ATOM 2935 O O . PRO B 1 153 ? -2.926 5.311 39.862 1.00 29.10 623 PRO B O 1
ATOM 2939 N N . VAL B 1 154 ? -1.029 5.431 38.659 1.00 29.52 624 VAL B N 1
ATOM 2940 C CA . VAL B 1 154 ? -0.047 5.619 39.769 1.00 28.97 624 VAL B CA 1
ATOM 2941 C C . VAL B 1 154 ? -0.048 7.074 40.237 1.00 27.91 624 VAL B C 1
ATOM 2942 O O . VAL B 1 154 ? 0.389 7.964 39.476 1.00 27.87 624 VAL B O 1
ATOM 2946 N N . GLN B 1 155 ? -0.457 7.276 41.484 1.00 27.71 625 GLN B N 1
ATOM 2947 C CA . GLN B 1 155 ? -0.484 8.606 42.135 1.00 27.48 625 GLN B CA 1
ATOM 2948 C C . GLN B 1 155 ? 0.899 9.251 42.060 1.00 26.80 625 GLN B C 1
ATOM 2949 O O . GLN B 1 155 ? 1.885 8.601 42.461 1.00 26.93 625 GLN B O 1
ATOM 2955 N N . GLY B 1 156 ? 0.952 10.486 41.565 1.00 25.18 626 GLY B N 1
ATOM 2956 C CA . GLY B 1 156 ? 2.190 11.280 41.495 1.00 24.74 626 GLY B CA 1
ATOM 2957 C C . GLY B 1 156 ? 2.927 11.076 40.189 1.00 23.78 626 GLY B C 1
ATOM 2958 O O . GLY B 1 156 ? 3.911 11.790 39.977 1.00 24.54 626 GLY B O 1
ATOM 2959 N N . LEU B 1 157 ? 2.485 10.143 39.341 1.00 22.66 627 LEU B N 1
ATOM 2960 C CA . LEU B 1 157 ? 3.153 9.884 38.042 1.00 22.15 627 LEU B CA 1
ATOM 2961 C C . LEU B 1 157 ? 2.311 10.446 36.898 1.00 21.94 627 LEU B C 1
ATOM 2962 O O . LEU B 1 157 ? 1.151 10.038 36.761 1.00 20.93 627 LEU B O 1
ATOM 2967 N N . SER B 1 158 ? 2.889 11.359 36.122 1.00 21.40 628 SER B N 1
ATOM 2968 C CA . SER B 1 158 ? 2.288 11.916 34.887 1.00 20.65 628 SER B CA 1
ATOM 2969 C C . SER B 1 158 ? 3.046 11.341 33.697 1.00 20.54 628 SER B C 1
ATOM 2970 O O . SER B 1 158 ? 4.191 10.891 33.885 1.00 21.27 628 SER B O 1
ATOM 2973 N N . PHE B 1 159 ? 2.445 11.348 32.515 1.00 19.52 629 PHE B N 1
ATOM 2974 C CA . PHE B 1 159 ? 3.004 10.585 31.378 1.00 19.61 629 PHE B CA 1
ATOM 2975 C C . PHE B 1 159 ? 2.710 11.282 30.057 1.00 19.67 629 PHE B C 1
ATOM 2976 O O . PHE B 1 159 ? 1.605 11.795 29.838 1.00 19.66 629 PHE B O 1
ATOM 2984 N N . ILE B 1 160 ? 3.720 11.279 29.201 1.00 19.96 630 ILE B N 1
ATOM 2985 C CA . ILE B 1 160 ? 3.629 11.735 27.793 1.00 20.11 630 ILE B CA 1
ATOM 2986 C C . ILE B 1 160 ? 4.020 10.534 26.946 1.00 20.45 630 ILE B C 1
ATOM 2987 O O . ILE B 1 160 ? 5.188 10.145 26.986 1.00 20.62 630 ILE B O 1
ATOM 2992 N N . SER B 1 161 ? 3.084 9.968 26.202 1.00 20.34 631 SER B N 1
ATOM 2993 C CA . SER B 1 161 ? 3.377 8.824 25.306 1.00 20.61 631 SER B CA 1
ATOM 2994 C C . SER B 1 161 ? 4.184 9.309 24.103 1.00 20.63 631 SER B C 1
ATOM 2995 O O . SER B 1 161 ? 4.351 10.529 23.929 1.00 21.23 631 SER B O 1
ATOM 2998 N N . ALA B 1 162 ? 4.631 8.384 23.263 1.00 20.54 632 ALA B N 1
ATOM 2999 C CA . ALA B 1 162 ? 5.367 8.726 22.027 1.00 20.96 632 ALA B CA 1
ATOM 3000 C C . ALA B 1 162 ? 4.428 9.402 21.017 1.00 21.31 632 ALA B C 1
ATOM 3001 O O . ALA B 1 162 ? 4.938 10.151 20.178 1.00 20.23 632 ALA B O 1
ATOM 3003 N N . GLY B 1 163 ? 3.117 9.148 21.096 1.00 22.17 633 GLY B N 1
ATOM 3004 C CA . GLY B 1 163 ? 2.105 9.702 20.172 1.00 23.36 633 GLY B CA 1
ATOM 3005 C C . GLY B 1 163 ? 2.039 8.905 18.884 1.00 24.36 633 GLY B C 1
ATOM 3006 O O . GLY B 1 163 ? 2.682 7.840 18.817 1.00 23.62 633 GLY B O 1
ATOM 3007 N N . THR B 1 164 ? 1.295 9.387 17.885 1.00 26.39 634 THR B N 1
ATOM 3008 C CA . THR B 1 164 ? 1.213 8.739 16.550 1.00 27.43 634 THR B CA 1
ATOM 3009 C C . THR B 1 164 ? 2.623 8.637 15.976 1.00 27.88 634 THR B C 1
ATOM 3010 O O . THR B 1 164 ? 3.361 9.626 16.058 1.00 28.47 634 THR B O 1
ATOM 3014 N N . ARG B 1 165 ? 2.977 7.497 15.399 1.00 28.83 635 ARG B N 1
ATOM 3015 C CA . ARG B 1 165 ? 4.302 7.341 14.758 1.00 29.00 635 ARG B CA 1
ATOM 3016 C C . ARG B 1 165 ? 4.427 8.406 13.668 1.00 28.84 635 ARG B C 1
ATOM 3017 O O . ARG B 1 165 ? 3.589 8.462 12.767 1.00 27.60 635 ARG B O 1
ATOM 3025 N N . PRO B 1 166 ? 5.419 9.324 13.737 1.00 28.03 636 PRO B N 1
ATOM 3026 C CA . PRO B 1 166 ? 5.622 10.323 12.693 1.00 27.88 636 PRO B CA 1
ATOM 3027 C C . PRO B 1 166 ? 6.553 9.780 11.619 1.00 27.69 636 PRO B C 1
ATOM 3028 O O . PRO B 1 166 ? 7.221 8.773 11.832 1.00 28.46 636 PRO B O 1
ATOM 3032 N N . PRO B 1 167 ? 6.649 10.437 10.448 1.00 28.58 637 PRO B N 1
ATOM 3033 C CA . PRO B 1 167 ? 7.571 10.011 9.399 1.00 28.48 637 PRO B CA 1
ATOM 3034 C C . PRO B 1 167 ? 8.974 10.599 9.587 1.00 28.68 637 PRO B C 1
ATOM 3035 O O . PRO B 1 167 ? 9.887 10.171 8.909 1.00 29.12 637 PRO B O 1
ATOM 3039 N N . ASN B 1 168 ? 9.108 11.550 10.513 1.00 28.46 638 ASN B N 1
ATOM 3040 C CA . ASN B 1 168 ? 10.358 12.322 10.728 1.00 27.84 638 ASN B CA 1
ATOM 3041 C C . ASN B 1 168 ? 10.713 12.354 12.212 1.00 27.22 638 ASN B C 1
ATOM 3042 O O . ASN B 1 168 ? 10.963 13.428 12.749 1.00 25.95 638 ASN B O 1
ATOM 3047 N N . PRO B 1 169 ? 10.767 11.208 12.930 1.00 27.36 639 PRO B N 1
ATOM 3048 C CA . PRO B 1 169 ? 10.951 11.226 14.382 1.00 27.27 639 PRO B CA 1
ATOM 3049 C C . PRO B 1 169 ? 12.272 11.879 14.802 1.00 28.08 639 PRO B C 1
ATOM 3050 O O . PRO B 1 169 ? 12.281 12.606 15.774 1.00 28.38 639 PRO B O 1
ATOM 3054 N N . SER B 1 170 ? 13.342 11.617 14.059 1.00 28.94 640 SER B N 1
ATOM 3055 C CA . SER B 1 170 ? 14.685 12.171 14.353 1.00 29.79 640 SER B CA 1
ATOM 3056 C C . SER B 1 170 ? 14.630 13.699 14.256 1.00 30.23 640 SER B C 1
ATOM 3057 O O . SER B 1 170 ? 15.069 14.380 15.203 1.00 30.79 640 SER B O 1
ATOM 3060 N N . GLU B 1 171 ? 14.043 14.207 13.175 1.00 30.83 641 GLU B N 1
ATOM 3061 C CA . GLU B 1 171 ? 13.931 15.661 12.892 1.00 30.37 641 GLU B CA 1
ATOM 3062 C C . GLU B 1 171 ? 13.103 16.346 13.987 1.00 29.43 641 GLU B C 1
ATOM 3063 O O . GLU B 1 171 ? 13.476 17.467 14.379 1.00 29.38 641 GLU B O 1
ATOM 3069 N N . LEU B 1 172 ? 12.046 15.696 14.480 1.00 26.57 642 LEU B N 1
ATOM 3070 C CA . LEU B 1 172 ? 11.178 16.252 15.551 1.00 26.85 642 LEU B CA 1
ATOM 3071 C C . LEU B 1 172 ? 11.987 16.398 16.839 1.00 25.89 642 LEU B C 1
ATOM 3072 O O . LEU B 1 172 ? 11.859 17.431 17.518 1.00 24.63 642 LEU B O 1
ATOM 3077 N N . LEU B 1 173 ? 12.835 15.419 17.138 1.00 25.86 643 LEU B N 1
ATOM 3078 C CA . LEU B 1 173 ? 13.630 15.445 18.389 1.00 26.11 643 LEU B CA 1
ATOM 3079 C C . LEU B 1 173 ? 14.803 16.421 18.261 1.00 26.45 643 LEU B C 1
ATOM 3080 O O . LEU B 1 173 ? 15.363 16.758 19.314 1.00 25.40 643 LEU B O 1
ATOM 3085 N N . MET B 1 174 ? 15.150 16.870 17.048 1.00 26.44 644 MET B N 1
ATOM 3086 C CA . MET B 1 174 ? 16.279 17.817 16.817 1.00 27.00 644 MET B CA 1
ATOM 3087 C C . MET B 1 174 ? 15.798 19.269 16.885 1.00 26.88 644 MET B C 1
ATOM 3088 O O . MET B 1 174 ? 16.656 20.167 16.813 1.00 26.35 644 MET B O 1
ATOM 3093 N N . SER B 1 175 ? 14.495 19.507 17.029 1.00 27.07 645 SER B N 1
ATOM 3094 C CA . SER B 1 175 ? 13.923 20.877 16.987 1.00 27.61 645 SER B CA 1
ATOM 3095 C C . SER B 1 175 ? 14.140 21.597 18.322 1.00 28.39 645 SER B C 1
ATOM 3096 O O . SER B 1 175 ? 14.530 20.950 19.309 1.00 27.48 645 SER B O 1
ATOM 3099 N N . THR B 1 176 ? 13.843 22.894 18.333 1.00 28.54 646 THR B N 1
ATOM 3100 C CA . THR B 1 176 ? 14.011 23.813 19.488 1.00 30.16 646 THR B CA 1
ATOM 3101 C C . THR B 1 176 ? 12.999 23.464 20.583 1.00 31.21 646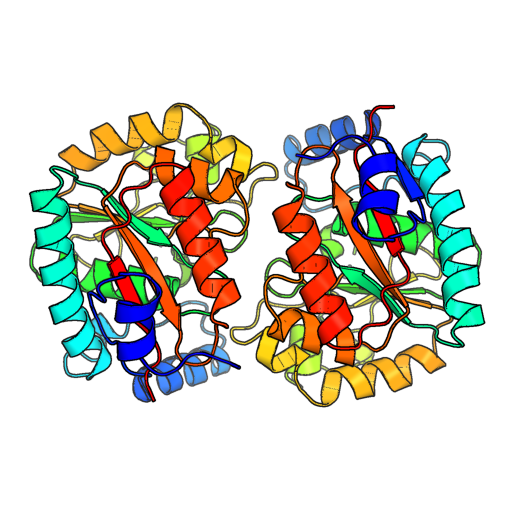 THR B C 1
ATOM 3102 O O . THR B 1 176 ? 13.308 23.703 21.762 1.00 32.64 646 THR B O 1
ATOM 3106 N N . ARG B 1 177 ? 11.859 22.885 20.209 1.00 31.66 647 ARG B N 1
ATOM 3107 C CA . ARG B 1 177 ? 10.680 22.769 21.104 1.00 33.38 647 ARG B CA 1
ATOM 3108 C C . ARG B 1 177 ? 10.951 21.805 22.266 1.00 31.63 647 ARG B C 1
ATOM 3109 O O . ARG B 1 177 ? 10.566 22.156 23.393 1.00 31.78 647 ARG B O 1
ATOM 3117 N N . LEU B 1 178 ? 11.578 20.649 22.031 1.00 30.32 648 LEU B N 1
ATOM 3118 C CA . LEU B 1 178 ? 11.777 19.646 23.113 1.00 28.40 648 LEU B CA 1
ATOM 3119 C C . LEU B 1 178 ? 12.598 20.235 24.263 1.00 27.00 648 LEU B C 1
ATOM 3120 O O . LEU B 1 178 ? 12.160 20.194 25.409 1.00 26.10 648 LEU B O 1
ATOM 3125 N N . PRO B 1 179 ? 13.820 20.759 24.020 1.00 25.66 649 PRO B N 1
ATOM 3126 C CA . PRO B 1 179 ? 14.615 21.403 25.066 1.00 25.75 649 PRO B CA 1
ATOM 3127 C C . PRO B 1 179 ? 13.818 22.441 25.865 1.00 25.67 649 PRO B C 1
ATOM 3128 O O . PRO B 1 179 ? 13.883 22.430 27.071 1.00 25.52 649 PRO B O 1
ATOM 3132 N N . GLN B 1 180 ? 13.073 23.295 25.167 1.00 25.67 650 GLN B N 1
ATOM 3133 C CA . GLN B 1 180 ? 12.312 24.400 25.803 1.00 25.30 650 GLN B CA 1
ATOM 3134 C C . GLN B 1 180 ? 11.155 23.832 26.625 1.00 25.07 650 GLN B C 1
ATOM 3135 O O . GLN B 1 180 ? 10.847 24.422 27.667 1.00 23.45 650 GLN B O 1
ATOM 3141 N N . TYR B 1 181 ? 10.538 22.731 26.207 1.00 24.25 651 TYR B N 1
ATOM 3142 C CA . TYR B 1 181 ? 9.464 22.129 27.034 1.00 25.36 651 TYR B CA 1
ATOM 3143 C C . TYR B 1 181 ? 10.095 21.533 28.288 1.00 24.51 651 TYR B C 1
ATOM 3144 O O . TYR B 1 181 ? 9.531 21.683 29.379 1.00 23.64 651 TYR B O 1
ATOM 3153 N N . LEU B 1 182 ? 11.246 20.884 28.127 1.00 24.72 652 LEU B N 1
ATOM 3154 C CA . LEU B 1 182 ? 11.914 20.180 29.251 1.00 25.13 652 LEU B CA 1
ATOM 3155 C C . LEU B 1 182 ? 12.274 21.168 30.362 1.00 25.51 652 LEU B C 1
ATOM 3156 O O . LEU B 1 182 ? 12.104 20.795 31.535 1.00 26.90 652 LEU B O 1
ATOM 3161 N N . GLU B 1 183 ? 12.690 22.389 30.030 1.00 26.81 653 GLU B N 1
ATOM 3162 C CA . GLU B 1 183 ? 13.067 23.381 31.070 1.00 28.07 653 GLU B CA 1
ATOM 3163 C C . GLU B 1 183 ? 11.859 23.666 31.971 1.00 27.30 653 GLU B C 1
ATOM 3164 O O . GLU B 1 183 ? 12.034 23.628 33.202 1.00 27.14 653 GLU B O 1
ATOM 3170 N N . GLY B 1 184 ? 10.684 23.930 31.397 1.00 25.94 654 GLY B N 1
ATOM 3171 C CA . GLY B 1 184 ? 9.472 24.210 32.190 1.00 25.29 654 GLY B CA 1
ATOM 3172 C C . GLY B 1 184 ? 9.042 22.996 32.992 1.00 24.51 654 GLY B C 1
ATOM 3173 O O . GLY B 1 184 ? 8.777 23.146 34.198 1.00 23.37 654 GLY B O 1
ATOM 3174 N N . LEU B 1 185 ? 9.020 21.823 32.359 1.00 23.68 655 LEU B N 1
ATOM 3175 C CA . LEU B 1 185 ? 8.575 20.556 32.997 1.00 22.72 655 LEU B CA 1
ATOM 3176 C C . LEU B 1 185 ? 9.503 20.189 34.166 1.00 22.89 655 LEU B C 1
ATOM 3177 O O . LEU B 1 185 ? 8.994 19.654 35.158 1.00 22.33 655 LEU B O 1
ATOM 3182 N N . GLY B 1 186 ? 10.794 20.521 34.079 1.00 23.39 656 GLY B N 1
ATOM 3183 C CA . GLY B 1 186 ? 11.793 20.266 35.139 1.00 24.77 656 GLY B CA 1
ATOM 3184 C C . GLY B 1 186 ? 11.524 21.052 36.413 1.00 25.28 656 GLY B C 1
ATOM 3185 O O . GLY B 1 186 ? 12.059 20.658 37.472 1.00 25.95 656 GLY B O 1
ATOM 3186 N N . LYS B 1 187 ? 10.757 22.142 36.322 1.00 26.22 657 LYS B N 1
ATOM 3187 C CA . LYS B 1 187 ? 10.373 22.984 37.486 1.00 26.47 657 LYS B CA 1
ATOM 3188 C C . LYS B 1 187 ? 9.038 22.491 38.056 1.00 26.69 657 LYS B C 1
ATOM 3189 O O . LYS B 1 187 ? 8.880 22.540 39.287 1.00 25.72 657 LYS B O 1
ATOM 3195 N N . ARG B 1 188 ? 8.140 21.982 37.209 1.00 26.86 658 ARG B N 1
ATOM 3196 C CA . ARG B 1 188 ? 6.770 21.563 37.625 1.00 27.72 658 ARG B CA 1
ATOM 3197 C C . ARG B 1 188 ? 6.787 20.136 38.189 1.00 25.69 658 ARG B C 1
ATOM 3198 O O . ARG B 1 188 ? 5.829 19.773 38.897 1.00 25.50 658 ARG B O 1
ATOM 3206 N N . TYR B 1 189 ? 7.836 19.365 37.905 1.00 24.40 659 TYR B N 1
ATOM 3207 C CA . TYR B 1 189 ? 8.014 17.972 38.389 1.00 22.75 659 TYR B CA 1
ATOM 3208 C C . TYR B 1 189 ? 9.377 17.849 39.073 1.00 22.11 659 TYR B C 1
ATOM 3209 O O . TYR B 1 189 ? 10.304 18.568 38.696 1.00 21.32 659 TYR B O 1
ATOM 3218 N N . ASP B 1 190 ? 9.484 16.951 40.051 1.00 21.68 660 ASP B N 1
ATOM 3219 C CA . ASP B 1 190 ? 10.738 16.695 40.808 1.00 21.53 660 ASP B CA 1
ATOM 3220 C C . ASP B 1 190 ? 11.766 16.030 39.900 1.00 20.64 660 ASP B C 1
ATOM 3221 O O . ASP B 1 190 ? 12.964 16.316 40.054 1.00 20.98 660 ASP B O 1
ATOM 3226 N N . VAL B 1 191 ? 11.312 15.147 39.015 1.00 19.63 661 VAL B N 1
ATOM 3227 C CA . VAL B 1 191 ? 12.209 14.486 38.029 1.00 19.11 661 VAL B CA 1
ATOM 3228 C C . VAL B 1 191 ? 11.441 14.288 36.726 1.00 18.47 661 VAL B C 1
ATOM 3229 O O . VAL B 1 191 ? 10.251 13.963 36.771 1.00 18.53 661 VAL B O 1
ATOM 3233 N N . VAL B 1 192 ? 12.123 14.494 35.612 1.00 18.29 662 VAL B N 1
ATOM 3234 C CA . VAL B 1 192 ? 11.595 14.165 34.262 1.00 18.57 662 VAL B CA 1
ATOM 3235 C C . VAL B 1 192 ? 12.381 12.955 33.752 1.00 18.00 662 VAL B C 1
ATOM 3236 O O . VAL B 1 192 ? 13.560 13.117 33.439 1.00 18.89 662 VAL B O 1
ATOM 3240 N N . LEU B 1 193 ? 11.750 11.784 33.712 1.00 17.79 663 LEU B N 1
ATOM 3241 C CA . LEU B 1 193 ? 12.408 10.512 33.319 1.00 17.52 663 LEU B CA 1
ATOM 3242 C C . LEU B 1 193 ? 12.088 10.210 31.854 1.00 17.67 663 LEU B C 1
ATOM 3243 O O . LEU B 1 193 ? 10.918 9.997 31.546 1.00 16.02 663 LEU B O 1
ATOM 3248 N N . ILE B 1 194 ? 13.090 10.186 30.981 1.00 18.15 664 ILE B N 1
ATOM 3249 C CA . ILE B 1 194 ? 12.858 9.981 29.521 1.00 18.81 664 ILE B CA 1
ATOM 3250 C C . ILE B 1 194 ? 13.397 8.612 29.098 1.00 19.19 664 ILE B C 1
ATOM 3251 O O . ILE B 1 194 ? 14.590 8.340 29.323 1.00 18.78 664 ILE B O 1
ATOM 3256 N N . ASP B 1 195 ? 12.536 7.791 28.500 1.00 19.46 665 ASP B N 1
ATOM 3257 C CA . ASP B 1 195 ? 12.947 6.570 27.766 1.00 19.66 665 ASP B CA 1
ATOM 3258 C C . ASP B 1 195 ? 13.328 7.025 26.365 1.00 19.88 665 ASP B C 1
ATOM 3259 O O . ASP B 1 195 ? 12.426 7.352 25.596 1.00 18.95 665 ASP B O 1
ATOM 3264 N N . SER B 1 196 ? 14.616 7.125 26.067 1.00 19.89 666 SER B N 1
ATOM 3265 C CA . SER B 1 196 ? 15.069 7.683 24.772 1.00 20.60 666 SER B CA 1
ATOM 3266 C C . SER B 1 196 ? 15.299 6.552 23.781 1.00 20.89 666 SER B C 1
ATOM 3267 O O . SER B 1 196 ? 15.365 5.392 24.169 1.00 20.24 666 SER B O 1
ATOM 3270 N N . PRO B 1 197 ? 15.404 6.858 22.471 1.00 21.10 667 PRO B N 1
ATOM 3271 C CA . PRO B 1 197 ? 15.704 5.846 21.470 1.00 21.15 667 PRO B CA 1
ATOM 3272 C C . PRO B 1 197 ? 17.128 5.340 21.654 1.00 21.22 667 PRO B C 1
ATOM 3273 O O . PRO B 1 197 ? 17.990 6.047 22.167 1.00 20.69 667 PRO B O 1
ATOM 3277 N N . PRO B 1 198 ? 17.422 4.107 21.209 1.00 21.16 668 PRO B N 1
ATOM 3278 C CA . PRO B 1 198 ? 18.752 3.534 21.379 1.00 20.78 668 PRO B CA 1
ATOM 3279 C C . PRO B 1 198 ? 19.784 4.314 20.562 1.00 20.81 668 PRO B C 1
ATOM 3280 O O . PRO B 1 198 ? 19.438 4.881 19.542 1.00 19.15 668 PRO B O 1
ATOM 3284 N N . VAL B 1 199 ? 21.025 4.338 21.033 1.00 20.58 669 VAL B N 1
ATOM 3285 C CA . VAL B 1 199 ? 22.099 5.135 20.376 1.00 21.76 669 VAL B CA 1
ATOM 3286 C C . VAL B 1 199 ? 22.711 4.284 19.258 1.00 21.68 669 VAL B C 1
ATOM 3287 O O . VAL B 1 199 ? 23.746 3.644 19.479 1.00 22.44 669 VAL B O 1
ATOM 3291 N N . LEU B 1 200 ? 22.074 4.286 18.087 1.00 21.35 670 LEU B N 1
ATOM 3292 C CA . LEU B 1 200 ? 22.521 3.476 16.926 1.00 21.42 670 LEU B CA 1
ATOM 3293 C C . LEU B 1 200 ? 23.513 4.279 16.090 1.00 20.91 670 LEU B C 1
ATOM 3294 O O . LEU B 1 200 ? 24.287 3.660 15.360 1.00 21.85 670 LEU B O 1
ATOM 3299 N N . ALA B 1 201 ? 23.471 5.605 16.168 1.00 21.34 671 ALA B N 1
ATOM 3300 C CA . ALA B 1 201 ? 24.261 6.466 15.265 1.00 21.65 671 ALA B CA 1
ATOM 3301 C C . ALA B 1 201 ? 24.549 7.816 15.910 1.00 22.40 671 ALA B C 1
ATOM 3302 O O . ALA B 1 201 ? 23.930 8.133 16.930 1.00 20.73 671 ALA B O 1
ATOM 3304 N N . VAL B 1 202 ? 25.444 8.583 15.288 1.00 23.64 672 VAL B N 1
ATOM 3305 C CA . VAL B 1 202 ? 25.836 9.950 15.739 1.00 24.30 672 VAL B CA 1
ATOM 3306 C C . VAL B 1 202 ? 24.562 10.740 16.031 1.00 23.92 672 VAL B C 1
ATOM 3307 O O . VAL B 1 202 ? 24.465 11.306 17.125 1.00 23.80 672 VAL B O 1
ATOM 3311 N N . THR B 1 203 ? 23.617 10.787 15.090 1.00 23.41 673 THR B N 1
ATOM 3312 C CA . THR B 1 203 ? 22.390 11.604 15.270 1.00 22.54 673 THR B CA 1
ATOM 3313 C C . THR B 1 203 ? 21.646 11.167 16.536 1.00 21.52 673 THR B C 1
ATOM 3314 O O . THR B 1 203 ? 21.187 12.058 17.245 1.00 21.60 673 THR B O 1
ATOM 3318 N N . ASP B 1 204 ? 21.541 9.870 16.828 1.00 21.87 674 ASP B N 1
ATOM 3319 C CA . ASP B 1 204 ? 20.899 9.398 18.086 1.00 21.36 674 ASP B CA 1
ATOM 3320 C C . ASP B 1 204 ? 21.599 10.029 19.296 1.00 20.60 674 ASP B C 1
ATOM 3321 O O . ASP B 1 204 ? 20.891 10.477 20.207 1.00 19.39 674 ASP B O 1
ATOM 3326 N N . ALA B 1 205 ? 22.931 10.081 19.302 1.00 19.87 675 ALA B N 1
ATOM 3327 C CA . ALA B 1 205 ? 23.707 10.665 20.421 1.00 18.89 675 ALA B CA 1
ATOM 3328 C C . ALA B 1 205 ? 23.440 12.171 20.500 1.00 17.89 675 ALA B C 1
ATOM 3329 O O . ALA B 1 205 ? 23.196 12.663 21.603 1.00 17.75 675 ALA B O 1
ATOM 3331 N N . THR B 1 206 ? 23.453 12.879 19.375 1.00 18.36 676 THR B N 1
ATOM 3332 C CA . THR B 1 206 ? 23.150 14.334 19.349 1.00 18.93 676 THR B CA 1
ATOM 3333 C C . THR B 1 206 ? 21.798 14.575 20.029 1.00 19.47 676 THR B C 1
ATOM 3334 O O . THR B 1 206 ? 21.732 15.447 20.915 1.00 18.00 676 THR B O 1
ATOM 3338 N N . ILE B 1 207 ? 20.781 13.805 19.636 1.00 20.66 677 ILE B N 1
ATOM 3339 C CA . ILE B 1 207 ? 19.392 13.862 20.183 1.00 20.71 677 ILE B CA 1
ATOM 3340 C C . ILE B 1 207 ? 19.456 13.788 21.709 1.00 22.07 677 ILE B C 1
ATOM 3341 O O . ILE B 1 207 ? 18.881 14.658 22.384 1.00 22.50 677 ILE B O 1
ATOM 3346 N N . ILE B 1 208 ? 20.113 12.756 22.226 1.00 22.31 678 ILE B N 1
ATOM 3347 C CA . ILE B 1 208 ? 20.202 12.521 23.694 1.00 22.15 678 ILE B CA 1
ATOM 3348 C C . ILE B 1 208 ? 20.955 13.695 24.329 1.00 21.32 678 ILE B C 1
ATOM 3349 O O . ILE B 1 208 ? 20.549 14.118 25.413 1.00 21.89 678 ILE B O 1
ATOM 3354 N N . GLY B 1 209 ? 21.964 14.247 23.654 1.00 21.19 679 GLY B N 1
ATOM 3355 C CA . GLY B 1 209 ? 22.642 15.473 24.118 1.00 22.35 679 GLY B CA 1
ATOM 3356 C C . GLY B 1 209 ? 21.669 16.625 24.308 1.00 22.20 679 GLY B C 1
ATOM 3357 O O . GLY B 1 209 ? 21.792 17.351 25.304 1.00 21.85 679 GLY B O 1
ATOM 3358 N N . ARG B 1 210 ? 20.709 16.796 23.400 1.00 23.09 680 ARG B N 1
ATOM 3359 C CA . ARG B 1 210 ? 19.755 17.936 23.464 1.00 23.82 680 ARG B CA 1
ATOM 3360 C C . ARG B 1 210 ? 18.829 17.802 24.671 1.00 23.28 680 ARG B C 1
ATOM 3361 O O . ARG B 1 210 ? 18.378 18.840 25.173 1.00 24.64 680 ARG B O 1
ATOM 3369 N N . MET B 1 211 ? 18.527 16.578 25.094 1.00 22.92 681 MET B N 1
ATOM 3370 C CA . MET B 1 211 ? 17.676 16.342 26.284 1.00 22.72 681 MET B CA 1
ATOM 3371 C C . MET B 1 211 ? 18.409 16.856 27.527 1.00 21.96 681 MET B C 1
ATOM 3372 O O . MET B 1 211 ? 17.740 17.205 28.500 1.00 21.52 681 MET B O 1
ATOM 3377 N N . ALA B 1 212 ? 19.740 16.896 27.480 1.00 22.23 682 ALA B N 1
ATOM 3378 C CA . ALA B 1 212 ? 20.607 17.511 28.512 1.00 22.39 682 ALA B CA 1
ATOM 3379 C C . ALA B 1 212 ? 20.214 17.016 29.908 1.00 22.07 682 ALA B C 1
ATOM 3380 O O . ALA B 1 212 ? 19.939 17.846 30.781 1.00 23.67 682 ALA B O 1
ATOM 3382 N N . GLY B 1 213 ? 20.170 15.703 30.111 1.00 21.67 683 GLY B N 1
ATOM 3383 C CA . GLY B 1 213 ? 19.889 15.128 31.438 1.00 21.06 683 GLY B CA 1
ATOM 3384 C C . GLY B 1 213 ? 20.977 14.176 31.881 1.00 20.10 683 GLY B C 1
ATOM 3385 O O . GLY B 1 213 ? 21.847 13.835 31.057 1.00 20.54 683 GLY B O 1
ATOM 3386 N N . SER B 1 214 ? 20.944 13.790 33.153 1.00 19.69 684 SER B N 1
ATOM 3387 C CA . SER B 1 214 ? 21.784 12.701 33.707 1.00 19.32 684 SER B CA 1
ATOM 3388 C C . SER B 1 214 ? 21.430 11.426 32.947 1.00 18.85 684 SER B C 1
ATOM 3389 O O . SER B 1 214 ? 20.314 10.937 33.145 1.00 19.76 684 SER B O 1
ATOM 3392 N N . THR B 1 215 ? 22.339 10.937 32.106 1.00 18.53 685 THR B N 1
ATOM 3393 C CA . THR B 1 215 ? 22.079 9.837 31.138 1.00 18.70 685 THR B CA 1
ATOM 3394 C C . THR B 1 215 ? 22.703 8.518 31.608 1.00 18.54 685 THR B C 1
ATOM 3395 O O . THR B 1 215 ? 23.870 8.519 32.020 1.00 19.26 685 THR B O 1
ATOM 3399 N N . PHE B 1 216 ? 21.947 7.425 31.522 1.00 18.62 686 PHE B N 1
ATOM 3400 C CA . PHE B 1 216 ? 22.408 6.076 31.938 1.00 18.49 686 PHE B CA 1
ATOM 3401 C C . PHE B 1 216 ? 22.300 5.114 30.758 1.00 18.52 686 PHE B C 1
ATOM 3402 O O . PHE B 1 216 ? 21.281 5.114 30.060 1.00 18.71 686 PHE B O 1
ATOM 3410 N N . LEU B 1 217 ? 23.344 4.322 30.540 1.00 17.89 687 LEU B N 1
ATOM 3411 C CA . LEU B 1 217 ? 23.380 3.332 29.442 1.00 17.32 687 LEU B CA 1
ATOM 3412 C C . LEU B 1 217 ? 22.868 1.996 29.970 1.00 17.40 687 LEU B C 1
ATOM 3413 O O . LEU B 1 217 ? 23.545 1.384 30.795 1.00 17.05 687 LEU B O 1
ATOM 3418 N N . VAL B 1 218 ? 21.709 1.555 29.501 1.00 17.36 688 VAL B N 1
ATOM 3419 C CA . VAL B 1 218 ? 21.169 0.222 29.874 1.00 17.17 688 VAL B CA 1
ATOM 3420 C C . VAL B 1 218 ? 21.900 -0.823 29.042 1.00 17.78 688 VAL B C 1
ATOM 3421 O O . VAL B 1 218 ? 22.120 -0.569 27.854 1.00 18.19 688 VAL B O 1
ATOM 3425 N N . LEU B 1 219 ? 22.292 -1.929 29.672 1.00 18.25 689 LEU B N 1
ATOM 3426 C CA . LEU B 1 219 ? 22.928 -3.082 28.990 1.00 18.22 689 LEU B CA 1
ATOM 3427 C C . LEU B 1 219 ? 22.317 -4.357 29.548 1.00 18.80 689 LEU B C 1
ATOM 3428 O O . LEU B 1 219 ? 22.173 -4.434 30.774 1.00 18.29 689 LEU B O 1
ATOM 3433 N N . ARG B 1 220 ? 21.961 -5.310 28.690 1.00 18.82 690 ARG B N 1
ATOM 3434 C CA . ARG B 1 220 ? 21.402 -6.593 29.173 1.00 19.87 690 ARG B CA 1
ATOM 3435 C C . ARG B 1 220 ? 22.473 -7.677 29.128 1.00 20.01 690 ARG B C 1
ATOM 3436 O O . ARG B 1 220 ? 23.197 -7.765 28.128 1.00 20.46 690 ARG B O 1
ATOM 3444 N N . SER B 1 221 ? 22.518 -8.483 30.186 1.00 20.77 691 SER B N 1
ATOM 3445 C CA . SER B 1 221 ? 23.472 -9.607 30.357 1.00 21.83 691 SER B CA 1
ATOM 3446 C C . SER B 1 221 ? 23.408 -10.548 29.149 1.00 22.28 691 SER B C 1
ATOM 3447 O O . SER B 1 221 ? 22.300 -10.960 28.768 1.00 23.12 691 SER B O 1
ATOM 3450 N N . GLY B 1 222 ? 24.570 -10.858 28.573 1.00 22.50 692 GLY B N 1
ATOM 3451 C CA . GLY B 1 222 ? 24.730 -11.823 27.467 1.00 22.43 692 GLY B CA 1
ATOM 3452 C C . GLY B 1 222 ? 24.246 -11.304 26.126 1.00 22.58 692 GLY B C 1
ATOM 3453 O O . GLY B 1 222 ? 24.209 -12.102 25.178 1.00 23.50 692 GLY B O 1
ATOM 3454 N N . MET B 1 223 ? 23.918 -10.020 26.004 1.00 22.49 693 MET B N 1
ATOM 3455 C CA . MET B 1 223 ? 23.296 -9.490 24.762 1.00 22.54 693 MET B CA 1
ATOM 3456 C C . MET B 1 223 ? 24.303 -8.685 23.937 1.00 21.65 693 MET B C 1
ATOM 3457 O O . MET B 1 223 ? 24.091 -8.555 22.723 1.00 20.72 693 MET B O 1
ATOM 3462 N N . HIS B 1 224 ? 25.354 -8.152 24.555 1.00 20.56 694 HIS B N 1
ATOM 3463 C CA . HIS B 1 224 ? 26.252 -7.188 23.876 1.00 20.07 694 HIS B CA 1
ATOM 3464 C C . HIS B 1 224 ? 27.670 -7.729 23.811 1.00 20.84 694 HIS B C 1
ATOM 3465 O O . HIS B 1 224 ? 28.123 -8.310 24.807 1.00 20.87 694 HIS B O 1
ATOM 3472 N N . THR B 1 225 ? 28.332 -7.526 22.678 1.00 20.95 695 THR B N 1
ATOM 3473 C CA . THR B 1 225 ? 29.785 -7.780 22.553 1.00 21.49 695 THR B CA 1
ATOM 3474 C C . THR B 1 225 ? 30.531 -6.574 23.113 1.00 22.35 695 THR B C 1
ATOM 3475 O O . THR B 1 225 ? 29.915 -5.504 23.285 1.00 21.26 695 THR B O 1
ATOM 3479 N N . GLU B 1 226 ? 31.825 -6.735 23.361 1.00 24.33 696 GLU B N 1
ATOM 3480 C CA . GLU B 1 226 ? 32.662 -5.638 23.892 1.00 25.52 696 GLU B CA 1
ATOM 3481 C C . GLU B 1 226 ? 32.627 -4.461 22.912 1.00 24.91 696 GLU B C 1
ATOM 3482 O O . GLU B 1 226 ? 32.313 -3.356 23.367 1.00 25.27 696 GLU B O 1
ATOM 3488 N N . GLY B 1 227 ? 32.911 -4.693 21.625 1.00 24.33 697 GLY B N 1
ATOM 3489 C CA . GLY B 1 227 ? 32.870 -3.649 20.581 1.00 24.03 697 GLY B CA 1
ATOM 3490 C C . GLY B 1 227 ? 31.524 -2.941 20.526 1.00 23.45 697 GLY B C 1
ATOM 3491 O O . GLY B 1 227 ? 31.516 -1.719 20.316 1.00 24.76 697 GLY B O 1
ATOM 3492 N N . GLU B 1 228 ? 30.422 -3.671 20.711 1.00 22.65 698 GLU B N 1
ATOM 3493 C CA . GLU B 1 228 ? 29.047 -3.102 20.658 1.00 21.78 698 GLU B CA 1
ATOM 3494 C C . GLU B 1 228 ? 28.879 -2.080 21.784 1.00 21.28 698 GLU B C 1
ATOM 3495 O O . GLU B 1 228 ? 28.376 -0.985 21.508 1.00 19.97 698 GLU B O 1
ATOM 3501 N N . ILE B 1 229 ? 29.305 -2.412 23.002 1.00 20.65 699 ILE B N 1
ATOM 3502 C CA . ILE B 1 229 ? 29.224 -1.471 24.158 1.00 20.90 699 ILE B CA 1
ATOM 3503 C C . ILE B 1 229 ? 30.148 -0.281 23.889 1.00 20.91 699 ILE B C 1
ATOM 3504 O O . ILE B 1 229 ? 29.733 0.852 24.153 1.00 19.45 699 ILE B O 1
ATOM 3509 N N . ALA B 1 230 ? 31.361 -0.533 23.394 1.00 21.21 700 ALA B N 1
ATOM 3510 C CA . ALA B 1 230 ? 32.355 0.518 23.081 1.00 21.29 700 ALA B CA 1
ATOM 3511 C C . ALA B 1 230 ? 31.736 1.525 22.116 1.00 21.64 700 ALA B C 1
ATOM 3512 O O . ALA B 1 230 ? 31.832 2.729 22.378 1.00 20.88 700 ALA B O 1
ATOM 3514 N N . ASP B 1 231 ? 31.112 1.041 21.045 1.00 21.97 701 ASP B N 1
ATOM 3515 C CA . ASP B 1 231 ? 30.507 1.922 20.015 1.00 22.40 701 ASP B CA 1
ATOM 3516 C C . ASP B 1 231 ? 29.465 2.839 20.665 1.00 21.08 701 ASP B C 1
ATOM 3517 O O . ASP B 1 231 ? 29.511 4.046 20.399 1.00 21.78 701 ASP B O 1
ATOM 3522 N N . ALA B 1 232 ? 28.561 2.318 21.493 1.00 20.85 702 ALA B N 1
ATOM 3523 C CA . ALA B 1 232 ? 27.500 3.152 22.110 1.00 20.19 702 ALA B CA 1
ATOM 3524 C C . ALA B 1 232 ? 28.130 4.198 23.033 1.00 20.27 702 ALA B C 1
ATOM 3525 O O . ALA B 1 232 ? 27.686 5.354 23.022 1.00 18.64 702 ALA B O 1
ATOM 3527 N N . ILE B 1 233 ? 29.118 3.801 23.828 1.00 20.84 703 ILE B N 1
ATOM 3528 C CA . ILE B 1 233 ? 29.751 4.731 24.804 1.00 22.09 703 ILE B CA 1
ATOM 3529 C C . ILE B 1 233 ? 30.454 5.831 24.011 1.00 22.47 703 ILE B C 1
ATOM 3530 O O . ILE B 1 233 ? 30.261 7.007 24.344 1.00 22.96 703 ILE B O 1
ATOM 3535 N N . LYS B 1 234 ? 31.195 5.462 22.968 1.00 22.79 704 LYS B N 1
ATOM 3536 C CA . LYS B 1 234 ? 31.974 6.431 22.156 1.00 24.40 704 LYS B CA 1
ATOM 3537 C C . LYS B 1 234 ? 31.038 7.464 21.517 1.00 24.12 704 LYS B C 1
ATOM 3538 O O . LYS B 1 234 ? 31.416 8.640 21.505 1.00 23.69 704 LYS B O 1
ATOM 3544 N N . ARG B 1 235 ? 29.863 7.058 21.029 1.00 23.73 705 ARG B N 1
ATOM 3545 C CA . ARG B 1 235 ? 28.891 7.995 20.402 1.00 23.82 705 ARG B CA 1
ATOM 3546 C C . ARG B 1 235 ? 28.392 8.990 21.444 1.00 23.73 705 ARG B C 1
ATOM 3547 O O . ARG B 1 235 ? 28.428 10.193 21.165 1.00 23.45 705 ARG B O 1
ATOM 3555 N N . LEU B 1 236 ? 27.906 8.488 22.576 1.00 22.90 706 LEU B N 1
ATOM 3556 C CA . LEU B 1 236 ? 27.396 9.328 23.684 1.00 23.93 706 LEU B CA 1
ATOM 3557 C C . LEU B 1 236 ? 28.490 10.308 24.110 1.00 24.73 706 LEU B C 1
ATOM 3558 O O . LEU B 1 236 ? 28.222 11.524 24.084 1.00 24.60 706 LEU B O 1
ATOM 3563 N N . ARG B 1 237 ? 29.686 9.799 24.421 1.00 26.37 707 ARG B N 1
ATOM 3564 C CA . ARG B 1 237 ? 30.791 10.615 24.997 1.00 27.99 707 ARG B CA 1
ATOM 3565 C C . ARG B 1 237 ? 31.275 11.652 23.979 1.00 28.74 707 ARG B C 1
ATOM 3566 O O . ARG B 1 237 ? 31.523 12.794 24.409 1.00 29.66 707 ARG B O 1
ATOM 3574 N N . THR B 1 238 ? 31.390 11.301 22.696 1.00 29.09 708 THR B N 1
ATOM 3575 C CA . THR B 1 238 ? 31.868 12.248 21.649 1.00 30.00 708 THR B CA 1
ATOM 3576 C C . THR B 1 238 ? 30.814 13.327 21.368 1.00 29.77 708 THR B C 1
ATOM 3577 O O . THR B 1 238 ? 31.205 14.396 20.863 1.00 29.97 708 THR B O 1
ATOM 3581 N N . ALA B 1 239 ? 29.543 13.080 21.693 1.00 28.18 709 ALA B N 1
ATOM 3582 C CA . ALA B 1 239 ? 28.455 14.072 21.530 1.00 27.99 709 ALA B CA 1
ATOM 3583 C C . ALA B 1 239 ? 28.368 15.000 22.751 1.00 27.00 709 ALA B C 1
ATOM 3584 O O . ALA B 1 239 ? 27.601 15.982 22.680 1.00 27.25 709 ALA B O 1
ATOM 3586 N N . GLY B 1 240 ? 29.094 14.705 23.832 1.00 25.92 710 GLY B N 1
ATOM 3587 C CA . GLY B 1 240 ? 29.103 15.548 25.044 1.00 25.37 710 GLY B CA 1
ATOM 3588 C C . GLY B 1 240 ? 27.933 15.248 25.964 1.00 24.28 710 GLY B C 1
ATOM 3589 O O . GLY B 1 240 ? 27.564 16.130 26.753 1.00 23.78 710 GLY B O 1
ATOM 3590 N N . VAL B 1 241 ? 27.365 14.048 25.888 1.00 23.87 711 VAL B N 1
ATOM 3591 C CA . VAL B 1 241 ? 26.232 13.634 26.767 1.00 22.97 711 VAL B CA 1
ATOM 3592 C C . VAL B 1 241 ? 26.776 13.424 28.186 1.00 22.96 711 VAL B C 1
ATOM 3593 O O . VAL B 1 241 ? 27.907 12.935 28.304 1.00 22.24 711 VAL B O 1
ATOM 3597 N N . ASP B 1 242 ? 26.002 13.776 29.216 1.00 21.63 712 ASP B N 1
ATOM 3598 C CA . ASP B 1 242 ? 26.358 13.510 30.637 1.00 21.97 712 ASP B CA 1
ATOM 3599 C C . ASP B 1 242 ? 26.078 12.037 30.950 1.00 20.88 712 ASP B C 1
ATOM 3600 O O . ASP B 1 242 ? 25.057 11.751 31.588 1.00 20.51 712 ASP B O 1
ATOM 3605 N N . LEU B 1 243 ? 26.950 11.137 30.504 1.00 20.80 713 LEU B N 1
ATOM 3606 C CA . LEU B 1 243 ? 26.803 9.681 30.756 1.00 20.75 713 LEU B CA 1
ATOM 3607 C C . LEU B 1 243 ? 27.296 9.374 32.175 1.00 20.98 713 LEU B C 1
ATOM 3608 O O . LEU B 1 243 ? 28.498 9.119 32.339 1.00 21.48 713 LEU B O 1
ATOM 3613 N N . GLU B 1 244 ? 26.398 9.392 33.160 1.00 20.82 714 GLU B N 1
ATOM 3614 C CA . GLU B 1 244 ? 26.730 9.157 34.593 1.00 21.12 714 GLU B CA 1
ATOM 3615 C C . GLU B 1 244 ? 27.280 7.740 34.792 1.00 21.35 714 GLU B C 1
ATOM 3616 O O . GLU B 1 244 ? 28.258 7.583 35.539 1.00 20.19 714 GLU B O 1
ATOM 3622 N N . GLY B 1 245 ? 26.637 6.737 34.195 1.00 20.48 715 GLY B N 1
ATOM 3623 C CA . GLY B 1 245 ? 27.027 5.328 34.383 1.00 20.62 715 GLY B CA 1
ATOM 3624 C C . GLY B 1 245 ? 26.127 4.383 33.623 1.00 20.55 715 GLY B C 1
ATOM 3625 O O . GLY B 1 245 ? 25.468 4.827 32.676 1.00 21.39 715 GLY B O 1
ATOM 3626 N N . GLY B 1 246 ? 26.116 3.116 34.025 1.00 19.74 716 GLY B N 1
ATOM 3627 C CA . GLY B 1 246 ? 25.347 2.056 33.354 1.00 19.60 716 GLY B CA 1
ATOM 3628 C C . GLY B 1 246 ? 24.364 1.383 34.284 1.00 19.81 716 GLY B C 1
ATOM 3629 O O . GLY B 1 246 ? 24.444 1.582 35.508 1.00 19.71 716 GLY B O 1
ATOM 3630 N N . ILE B 1 247 ? 23.438 0.632 33.700 1.00 19.23 717 ILE B N 1
ATOM 3631 C CA . ILE B 1 247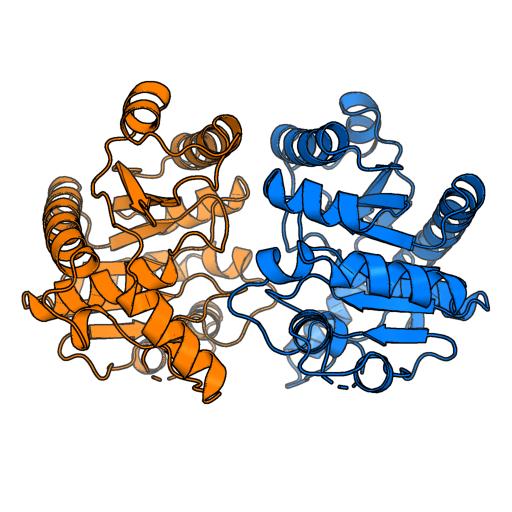 ? 22.457 -0.218 34.424 1.00 19.27 717 ILE B CA 1
ATOM 3632 C C . ILE B 1 247 ? 22.532 -1.577 33.749 1.00 19.25 717 ILE B C 1
ATOM 3633 O O . ILE B 1 247 ? 22.370 -1.610 32.531 1.00 19.05 717 ILE B O 1
ATOM 3638 N N . PHE B 1 248 ? 22.834 -2.623 34.509 1.00 20.15 718 PHE B N 1
ATOM 3639 C CA . PHE B 1 248 ? 23.021 -3.995 33.984 1.00 19.52 718 PHE B CA 1
ATOM 3640 C C . PHE B 1 248 ? 21.790 -4.813 34.368 1.00 19.60 718 PHE B C 1
ATOM 3641 O O . PHE B 1 248 ? 21.497 -4.951 35.564 1.00 19.66 718 PHE B O 1
ATOM 3649 N N . ASN B 1 249 ? 21.095 -5.325 33.354 1.00 18.82 719 ASN B N 1
ATOM 3650 C CA . ASN B 1 249 ? 19.725 -5.880 33.475 1.00 19.15 719 ASN B CA 1
ATOM 3651 C C . ASN B 1 249 ? 19.710 -7.347 33.045 1.00 19.26 719 ASN B C 1
ATOM 3652 O O . ASN B 1 249 ? 20.513 -7.726 32.179 1.00 18.45 719 ASN B O 1
ATOM 3657 N N . GLY B 1 250 ? 18.808 -8.127 33.638 1.00 19.51 720 GLY B N 1
ATOM 3658 C CA . GLY B 1 250 ? 18.574 -9.536 33.280 1.00 20.92 720 GLY B CA 1
ATOM 3659 C C . GLY B 1 250 ? 19.690 -10.438 33.755 1.00 22.08 720 GLY B C 1
ATOM 3660 O O . GLY B 1 250 ? 20.073 -11.344 33.002 1.00 21.86 720 GLY B O 1
ATOM 3661 N N . VAL B 1 251 ? 20.180 -10.224 34.975 1.00 23.56 721 VAL B N 1
ATOM 3662 C CA . VAL B 1 251 ? 21.266 -11.068 35.547 1.00 25.03 721 VAL B CA 1
ATOM 3663 C C . VAL B 1 251 ? 20.629 -12.395 35.945 1.00 25.94 721 VAL B C 1
ATOM 3664 O O . VAL B 1 251 ? 19.671 -12.401 36.714 1.00 25.34 721 VAL B O 1
ATOM 3668 N N . PRO B 1 252 ? 21.079 -13.541 35.381 1.00 27.21 722 PRO B N 1
ATOM 3669 C CA . PRO B 1 252 ? 20.517 -14.850 35.719 1.00 27.89 722 PRO B CA 1
ATOM 3670 C C . PRO B 1 252 ? 20.639 -15.187 37.211 1.00 28.44 722 PRO B C 1
ATOM 3671 O O . PRO B 1 252 ? 19.946 -16.083 37.686 1.00 27.77 722 PRO B O 1
#

CATH classification: 3.40.50.300

Solvent-accessible surface area: 21012 Å² total; per-residue (Å²): 62,14,116,72,47,48,133,0,74,177,52,22,124,1,71,38,64,10,89,0,22,63,11,67,40,23,82,122,24,64,41,122,24,88,170,58,88,53,201,81,76,29,16,0,3,55,101,102,79,186,19,114,0,0,100,21,0,75,78,0,35,62,31,1,36,118,9,10,124,121,44,181,40,105,11,0,0,0,0,0,11,13,13,27,2,17,14,17,30,0,0,0,1,0,0,0,2,0,8,107,52,67,70,94,0,0,0,5,1,1,8,6,59,47,15,27,0,60,117,22,54,78,0,5,3,33,1,2,44,96,142,24,55,43,142,74,1,32,115,116,15,113,16,162,34,0,5,10,0,22,2,27,94,82,16,78,51,8,45,118,12,4,74,21,77,84,6,32,108,64,10,115,34,8,10,153,165,12,60,3,0,0,2,4,0,20,11,1,23,6,64,70,20,0,50,3,2,27,105,2,66,4,0,0,0,0,0,0,71,19,30,81,4,54,78,42,16,1,16,30,1,4,127,33,0,111,114,35,68,16,69,25,41,0,0,0,1,6,10,21,104,120,195,36,19,109,73,36,106,134,1,70,198,54,22,110,0,67,30,58,12,91,0,40,81,10,83,50,19,75,112,30,41,55,82,18,92,185,97,64,55,180,69,77,23,16,0,3,55,99,105,75,176,23,129,1,0,80,23,0,82,77,0,38,54,36,5,35,135,8,7,106,122,38,194,32,81,12,1,0,0,0,0,10,14,29,35,1,16,19,24,27,0,0,0,1,1,0,0,4,4,9,108,63,65,84,118,0,0,0,2,1,1,14,7,53,25,26,18,1,68,94,14,50,82,0,2,5,18,3,9,44,101,128,20,59,53,166,80,0,33,81,171,20,113,18,167,34,4,14,8,1,6,6,28,104,78,14,100,54,8,38,112,15,4,68,40,79,74,4,35,105,54,7,129,40,8,5,168,166,16,51,5,0,0,1,6,0,19,3,0,18,12,75,64,33,0,41,4,2,24,102,3,72,2,0,0,0,0,0,0,59,18,41,71,4,30,81,42,14,1,14,36,0,5,120,39,0,108,121,43,66,16,62,23,37,0,0,0,2,6,9,48,143

Sequence (484 aa):
GIEDPDRIERAFNLPLYGLVPQSAEQVKLDAQAEKSGSRTRPILASLRPKDLSVESLRSLRTAMQFAMMDAKNRVIVLTGPTPGIGKSFLTVNLAVLLAHSGKRVLLIDADMRRGLLDRYFPGLSELLSDQSALEDAVRETPVQGLSFISAGTRPPNPSELLMSTRLPQYLEGLGKRYDVVLIDSPPVLAVTDATIIGRMAGSTFLVLRSGMHTEGEIADAIKRLRTAGVDLEGGIFNGVPPQGIEDPDRIERAFNLPLYGLVPQSAEQVKLDAQAEKSGSRTRPILASLRPKDLSVESLRSLRTAMQFAMMDAKNRVIVLTGPTPGIGKSFLTVNLAVLLAHSGKRVLLIDADMRRGLLDRYFPGLSELLSDQSALEDAVRETPVQGLSFISAGTRPPNPSELLMSTRLPQYLEGLGKRYDVVLIDSPPVLAVTDATIIGRMAGSTFLVLRSGMHTEGEIADAIKRLRTAGVDLEGGIFNGVP

Radius of gyration: 22.61 Å; Cα contacts (8 Å, |Δi|>4): 964; chains: 2; bounding box: 43×49×63 Å

InterPro domains:
  IPR003856 Polysaccharide chain length determinant, N-terminal domain [PF02706] (24-115)
  IPR005702 Tyrosine-protein kinase Wzc-like, C-terminal domain [TIGR01007] (531-729)
  IPR005702 Tyrosine-protein kinase Wzc-like, C-terminal domain [cd05387] (531-720)
  IPR025669 AAA domain [PF13614] (550-676)
  IPR027417 P-loop containing nucleoside triphosphate hydrolase [G3DSA:3.40.50.300] (468-740)
  IPR027417 P-loop containing nucleoside triphosphate hydrolase [SSF52540] (549-736)
  IPR032807 Tyrosine-protein kinase, G-rich domain [PF13807] (393-472)
  IPR050445 Bacterial polysaccharide biosynthesis and export [PTHR32309] (14-724)

Foldseek 3Di:
DAFDVVCVCVVQVFDALFEAAAFPVQVVQVVVCVVPPAQAREQCCVVPVVGSRLVRLLSSLVSVLVVQVVVVHQEEEEAELAPPLCLLNSLLSSLLSNVVVVWQEEEAELALQVFRNCRNFCALVCPLVVVDPPVVQWADGPRPSYIYGTSHHRDPCSLVSLPDPRQLVVLVVVRVVTNHYYYHAYHCNDLSSLLSQVSSVGQYEYRGERPPDDPVSSVVSSCSNVVSVHNHNHYHYYHHHD/DFAFDPVCVCVLQVFDALFAAAAFPVLVVQVVVCVVVVPLAREQCCVVPVPTSNNVRLLSSLVSQLVLQVVLVHQEEEEAELAPPQCLLNNLRNSLLSCVVVPWQEEEEELPLADFDNCRNFCFLVCCLVVVDPPVGQWADGPRHNYIYGGSHHRDPCSLVSLLDPRLLVVLVVVSVVTSHYYYHAYHCNDLSSLLSLVSNQGAYEYEGERRPDDPVSVVVRVCSNVVNPHNHNHYHYYHND